Protein AF-A0A958KY09-F1 (afdb_monomer_lite)

Structure (mmCIF, N/CA/C/O backbone):
data_AF-A0A958KY09-F1
#
_entry.id   AF-A0A958KY09-F1
#
loop_
_atom_site.group_PDB
_atom_site.id
_atom_site.type_symbol
_atom_site.label_atom_id
_atom_site.label_alt_id
_atom_site.label_comp_id
_atom_site.label_asym_id
_atom_site.label_entity_id
_atom_site.label_seq_id
_atom_site.pdbx_PDB_ins_code
_atom_site.Cartn_x
_atom_site.Cartn_y
_atom_site.Cartn_z
_atom_site.occupancy
_atom_site.B_iso_or_equiv
_atom_site.auth_seq_id
_atom_site.auth_comp_id
_atom_site.auth_asym_id
_atom_site.auth_atom_id
_atom_site.pdbx_PDB_model_num
ATOM 1 N N . CYS A 1 1 ? -14.270 1.057 -11.280 1.00 44.12 1 CYS A N 1
ATOM 2 C CA . CYS A 1 1 ? -13.572 0.335 -12.366 1.00 44.12 1 CYS A CA 1
ATOM 3 C C . CYS A 1 1 ? -14.314 0.386 -13.703 1.00 44.12 1 CYS A C 1
ATOM 5 O O . CYS A 1 1 ? -13.726 0.889 -14.645 1.00 44.12 1 CYS A O 1
ATOM 7 N N . GLY A 1 2 ? -15.584 -0.036 -13.808 1.00 58.78 2 GLY A N 1
ATOM 8 C CA . GLY A 1 2 ? -16.291 -0.107 -15.106 1.00 58.78 2 GLY A CA 1
ATOM 9 C C . GLY A 1 2 ? -16.342 1.197 -15.921 1.00 58.78 2 GLY A C 1
ATOM 10 O O . GLY A 1 2 ? -16.060 1.177 -17.111 1.00 58.78 2 GLY A O 1
ATOM 11 N N . VAL A 1 3 ? -16.606 2.341 -15.279 1.00 56.12 3 VAL A N 1
ATOM 12 C CA . VAL A 1 3 ? -16.662 3.651 -15.965 1.00 56.12 3 VAL A CA 1
ATOM 13 C C . VAL A 1 3 ? -15.303 4.060 -16.538 1.00 56.12 3 VAL A C 1
ATOM 15 O O . VAL A 1 3 ? -15.235 4.573 -17.645 1.00 56.12 3 VAL A O 1
ATOM 18 N N . PHE A 1 4 ? -14.213 3.787 -15.817 1.00 55.72 4 PHE A N 1
ATOM 19 C CA . PHE A 1 4 ? -12.859 4.100 -16.277 1.00 55.72 4 PHE A CA 1
ATOM 20 C C . PHE A 1 4 ? -12.488 3.286 -17.524 1.00 55.72 4 PHE A C 1
ATOM 22 O O . PHE A 1 4 ? -12.032 3.853 -18.511 1.00 55.72 4 PHE A O 1
ATOM 29 N N . PHE A 1 5 ? -12.770 1.979 -17.522 1.00 62.47 5 PHE A N 1
ATOM 30 C CA . PHE A 1 5 ? -12.538 1.128 -18.693 1.00 62.47 5 PHE A CA 1
ATOM 31 C C . PHE A 1 5 ? -13.454 1.477 -19.873 1.00 62.47 5 PHE A C 1
ATOM 33 O O . PHE A 1 5 ? -13.003 1.427 -21.011 1.00 62.47 5 PHE A O 1
ATOM 40 N N . ALA A 1 6 ? -14.704 1.883 -19.624 1.00 72.06 6 ALA A N 1
ATOM 41 C CA . ALA A 1 6 ? -15.611 2.335 -20.678 1.00 72.06 6 ALA A CA 1
ATOM 42 C C . ALA A 1 6 ? -15.135 3.645 -21.330 1.00 72.06 6 ALA A C 1
ATOM 44 O O . ALA A 1 6 ? -15.173 3.764 -22.550 1.00 72.06 6 ALA A O 1
ATOM 45 N N . VAL A 1 7 ? -14.640 4.602 -20.534 1.00 73.00 7 VAL A N 1
ATOM 46 C CA . VAL A 1 7 ? -14.062 5.858 -21.041 1.00 73.00 7 VAL A CA 1
ATOM 47 C C . VAL A 1 7 ? -12.779 5.592 -21.828 1.00 73.00 7 VAL A C 1
ATOM 49 O O . VAL A 1 7 ? -12.619 6.146 -22.910 1.00 73.00 7 VAL A O 1
ATOM 52 N N . LEU A 1 8 ? -11.900 4.710 -21.341 1.00 68.88 8 LEU A N 1
ATOM 53 C CA . LEU A 1 8 ? -10.705 4.304 -22.087 1.00 68.88 8 LEU A CA 1
ATOM 54 C C . LEU A 1 8 ? -11.055 3.586 -23.395 1.00 68.88 8 LEU A C 1
ATOM 56 O O . LEU A 1 8 ? -10.454 3.877 -24.423 1.00 68.88 8 LEU A O 1
ATOM 60 N N . GLY A 1 9 ? -12.040 2.685 -23.375 1.00 78.56 9 GLY A N 1
ATOM 61 C CA . GLY A 1 9 ? -12.506 1.979 -24.568 1.00 78.56 9 GLY A CA 1
ATOM 62 C C . GLY A 1 9 ? -13.106 2.926 -25.609 1.00 78.56 9 GLY A C 1
ATOM 63 O O . GLY A 1 9 ? -12.743 2.856 -26.778 1.00 78.56 9 GLY A O 1
ATOM 64 N N . LEU A 1 10 ? -13.964 3.860 -25.185 1.00 80.00 10 LEU A N 1
ATOM 65 C CA . LEU A 1 10 ? -14.496 4.912 -26.059 1.00 80.00 10 LEU A CA 1
ATOM 66 C C . LEU A 1 10 ? -13.387 5.820 -26.595 1.00 80.00 10 LEU A C 1
ATOM 68 O O . LEU A 1 10 ? -13.399 6.141 -27.778 1.00 80.00 10 LEU A O 1
ATOM 72 N N . GLY A 1 11 ? -12.413 6.188 -25.760 1.00 75.56 11 GLY A N 1
ATOM 73 C CA . GLY A 1 11 ? -11.241 6.955 -26.179 1.00 75.56 11 GLY A CA 1
ATOM 74 C C . GLY A 1 11 ? -10.431 6.233 -27.255 1.00 75.56 11 GLY A C 1
ATOM 75 O O . GLY A 1 11 ? -10.112 6.831 -28.274 1.00 75.56 11 GLY A O 1
ATOM 76 N N . ALA A 1 12 ? -10.178 4.934 -27.083 1.00 76.12 12 ALA A N 1
ATOM 77 C CA . ALA A 1 12 ? -9.443 4.124 -28.053 1.00 76.12 12 ALA A CA 1
ATOM 78 C C . ALA A 1 12 ? -10.189 3.948 -29.390 1.00 76.12 12 ALA A C 1
ATOM 80 O O . ALA A 1 12 ? -9.554 3.885 -30.438 1.00 76.12 12 ALA A O 1
ATOM 81 N N . ILE A 1 13 ? -11.526 3.873 -29.364 1.00 80.06 13 ILE A N 1
ATOM 82 C CA . ILE A 1 13 ? -12.354 3.748 -30.577 1.00 80.06 13 ILE A CA 1
ATOM 83 C C . ILE A 1 13 ? -12.459 5.084 -31.318 1.00 80.06 13 ILE A C 1
ATOM 85 O O . ILE A 1 13 ? -12.362 5.115 -32.541 1.00 80.06 13 ILE A O 1
ATOM 89 N N . LEU A 1 14 ? -12.686 6.179 -30.589 1.00 77.50 14 LEU A N 1
ATOM 90 C CA . LEU A 1 14 ? -12.845 7.511 -31.179 1.00 77.50 14 LEU A CA 1
ATOM 91 C C . LEU A 1 14 ? -11.506 8.102 -31.646 1.00 77.50 14 LEU A C 1
ATOM 93 O O . LEU A 1 14 ? -11.494 8.909 -32.571 1.00 77.50 14 LEU A O 1
ATOM 97 N N . TRP A 1 15 ? -10.395 7.678 -31.039 1.00 67.12 15 TRP A N 1
ATOM 98 C CA . TRP A 1 15 ? -9.036 8.107 -31.372 1.00 67.12 15 TRP A CA 1
ATOM 99 C C . TRP A 1 15 ? -8.080 6.909 -31.505 1.00 67.12 15 TRP A C 1
ATOM 101 O O . TRP A 1 15 ? -7.238 6.678 -30.633 1.00 67.12 15 TRP A O 1
ATOM 111 N N . PRO A 1 16 ? -8.186 6.129 -32.595 1.00 70.06 16 PRO A N 1
ATOM 112 C CA . PRO A 1 16 ? -7.250 5.046 -32.862 1.00 70.06 16 PRO A CA 1
ATOM 113 C C . PRO A 1 16 ? -5.856 5.608 -33.178 1.00 70.06 16 PRO A C 1
ATOM 115 O O . PRO A 1 16 ? -5.725 6.607 -33.886 1.00 70.06 16 PRO A O 1
ATOM 118 N N . SER A 1 17 ? -4.805 4.946 -32.685 1.00 64.38 17 SER A N 1
ATOM 119 C CA . SER A 1 17 ? -3.425 5.271 -33.067 1.00 64.38 17 SER A CA 1
ATOM 120 C C . SER A 1 17 ? -3.259 5.026 -34.574 1.00 64.38 17 SER A C 1
ATOM 122 O O . SER A 1 17 ? -3.481 3.895 -35.025 1.00 64.38 17 SER A O 1
ATOM 124 N N . PRO A 1 18 ? -2.935 6.052 -35.381 1.00 67.69 18 PRO A N 1
ATOM 125 C CA . PRO A 1 18 ? -2.786 5.873 -36.814 1.00 67.69 18 PRO A CA 1
ATOM 126 C C . PRO A 1 18 ? -1.579 4.976 -37.092 1.00 67.69 18 PRO A C 1
ATOM 128 O O . PRO A 1 18 ? -0.473 5.224 -36.611 1.00 67.69 18 PRO A O 1
ATOM 131 N N . LEU A 1 19 ? -1.780 3.940 -37.907 1.00 65.06 19 LEU A N 1
ATOM 132 C CA . LEU A 1 19 ? -0.667 3.202 -38.495 1.00 65.06 19 LEU A CA 1
ATOM 133 C C . LEU A 1 19 ? 0.133 4.173 -39.371 1.00 65.06 19 LEU A C 1
ATOM 135 O O . LEU A 1 19 ? -0.402 4.749 -40.319 1.00 65.06 19 LEU A O 1
ATOM 139 N N . LEU A 1 20 ? 1.406 4.370 -39.026 1.00 67.38 20 LEU A N 1
ATOM 140 C CA . LEU A 1 20 ? 2.330 5.172 -39.824 1.00 67.38 20 LEU A CA 1
ATOM 141 C C . LEU A 1 20 ? 2.480 4.573 -41.230 1.00 67.38 20 LEU A C 1
ATOM 143 O O . LEU A 1 20 ? 2.270 3.377 -41.448 1.00 67.38 20 LEU A O 1
ATOM 147 N N . VAL A 1 21 ? 2.869 5.415 -42.190 1.00 71.81 21 VAL A N 1
ATOM 148 C CA . VAL A 1 21 ? 3.189 4.968 -43.551 1.00 71.81 21 VAL A CA 1
ATOM 149 C C . VAL A 1 21 ? 4.258 3.872 -43.525 1.00 71.81 21 VAL A C 1
ATOM 151 O O . VAL A 1 21 ? 5.133 3.855 -42.657 1.00 71.81 21 VAL A O 1
ATOM 154 N N . LYS A 1 22 ? 4.191 2.941 -44.486 1.00 76.94 22 LYS A N 1
ATOM 155 C CA . LYS A 1 22 ? 5.164 1.849 -44.615 1.00 76.94 22 LYS A CA 1
ATOM 156 C C . LYS A 1 22 ? 6.581 2.431 -44.664 1.00 76.94 22 LYS A C 1
ATOM 158 O O . LYS A 1 22 ? 6.894 3.197 -45.571 1.00 76.94 22 LYS A O 1
ATOM 163 N N . GLY A 1 23 ? 7.426 2.046 -43.708 1.00 74.50 23 GLY A N 1
ATOM 164 C CA . GLY A 1 23 ? 8.814 2.502 -43.655 1.00 74.50 23 GLY A CA 1
ATOM 165 C C . GLY A 1 23 ? 9.580 2.106 -44.919 1.00 74.50 23 GLY A C 1
ATOM 166 O O . GLY A 1 23 ? 9.587 0.933 -45.301 1.00 74.50 23 GLY A O 1
ATOM 167 N N . ASN A 1 24 ? 10.218 3.084 -45.562 1.00 81.69 24 ASN A N 1
ATOM 168 C CA . ASN A 1 24 ? 11.127 2.872 -46.681 1.00 81.69 24 ASN A CA 1
ATOM 169 C C . ASN A 1 24 ? 12.563 3.119 -46.204 1.00 81.69 24 ASN A C 1
ATOM 171 O O . ASN A 1 24 ? 12.882 4.207 -45.740 1.00 81.69 24 ASN A O 1
ATOM 175 N N . LEU A 1 25 ? 13.428 2.109 -46.314 1.00 80.75 25 LEU A N 1
ATOM 176 C CA . LEU A 1 25 ? 14.821 2.192 -45.857 1.00 80.75 25 LEU A CA 1
ATOM 177 C C . LEU A 1 25 ? 15.704 3.083 -46.747 1.00 80.75 25 LEU A C 1
ATOM 179 O O . LEU A 1 25 ? 16.825 3.388 -46.350 1.00 80.75 25 LEU A O 1
ATOM 183 N N . LEU A 1 26 ? 15.215 3.471 -47.931 1.00 86.44 26 LEU A N 1
ATOM 184 C CA . LEU A 1 26 ? 15.942 4.269 -48.925 1.00 86.44 26 LEU A CA 1
ATOM 185 C C . LEU A 1 26 ? 15.426 5.711 -49.042 1.00 86.44 26 LEU A C 1
ATOM 187 O O . LEU A 1 26 ? 15.888 6.458 -49.898 1.00 86.44 26 LEU A O 1
ATOM 191 N N . GLN A 1 27 ? 14.453 6.108 -48.217 1.00 83.75 27 GLN A N 1
ATOM 192 C CA . GLN A 1 27 ? 13.847 7.439 -48.268 1.00 83.75 27 GLN A CA 1
ATOM 193 C C . GLN A 1 27 ? 13.718 8.041 -46.875 1.00 83.75 27 GLN A C 1
ATOM 195 O O . GLN A 1 27 ? 13.353 7.366 -45.913 1.00 83.75 27 GLN A O 1
ATOM 200 N N . ILE A 1 28 ? 13.972 9.343 -46.791 1.00 78.19 28 ILE A N 1
ATOM 201 C CA . ILE A 1 28 ? 13.795 10.133 -45.577 1.00 78.19 28 ILE A CA 1
ATOM 202 C C . ILE A 1 28 ? 12.338 10.629 -45.549 1.00 78.19 28 ILE A C 1
ATOM 204 O O . ILE A 1 28 ? 11.904 11.279 -46.508 1.00 78.19 28 ILE A O 1
ATOM 208 N N . PRO A 1 29 ? 11.551 10.342 -44.493 1.00 73.12 29 PRO A N 1
ATOM 209 C CA . PRO A 1 29 ? 10.140 10.731 -44.429 1.00 73.12 29 PRO A CA 1
ATOM 210 C C . PRO A 1 29 ? 9.942 12.257 -44.381 1.00 73.12 29 PRO A C 1
ATOM 212 O O . PRO A 1 29 ? 10.741 12.990 -43.801 1.00 73.12 29 PRO A O 1
ATOM 215 N N . ASP A 1 30 ? 8.865 12.761 -45.001 1.00 67.56 30 ASP A N 1
ATOM 216 C CA . ASP A 1 30 ? 8.495 14.195 -45.016 1.00 67.56 30 ASP A CA 1
ATOM 217 C C . ASP A 1 30 ? 8.119 14.729 -43.638 1.00 67.56 30 ASP A C 1
ATOM 219 O O . ASP A 1 30 ? 8.434 15.868 -43.292 1.00 67.56 30 ASP A O 1
ATOM 223 N N . LEU A 1 31 ? 7.450 13.891 -42.854 1.00 66.94 31 LEU A N 1
ATOM 224 C CA . LEU A 1 31 ? 6.947 14.235 -41.541 1.00 66.94 31 LEU A CA 1
ATOM 225 C C . LEU A 1 31 ? 7.245 13.076 -40.596 1.00 66.94 31 LEU A C 1
ATOM 227 O O . LEU A 1 31 ? 6.802 11.951 -40.830 1.00 66.94 31 LEU A O 1
ATOM 231 N N . ILE A 1 32 ? 7.980 13.354 -39.522 1.00 69.44 32 ILE A N 1
ATOM 232 C CA . ILE A 1 32 ? 8.128 12.409 -38.420 1.00 69.44 32 ILE A CA 1
ATOM 233 C C . ILE A 1 32 ? 7.078 12.799 -37.383 1.00 69.44 32 ILE A C 1
ATOM 235 O O . ILE A 1 32 ? 7.180 13.838 -36.725 1.00 69.44 32 ILE A O 1
ATOM 239 N N . LEU A 1 33 ? 6.031 11.979 -37.282 1.00 67.00 33 LEU A N 1
ATOM 240 C CA . LEU A 1 33 ? 5.049 12.082 -36.208 1.00 67.00 33 LEU A CA 1
ATOM 241 C C . LEU A 1 33 ? 5.724 11.603 -34.923 1.00 67.00 33 LEU A C 1
ATOM 243 O O . LEU A 1 33 ? 5.958 10.408 -34.752 1.00 67.00 33 LEU A O 1
ATOM 247 N N . TYR A 1 34 ? 6.092 12.552 -34.067 1.00 70.50 34 TYR A N 1
ATOM 248 C CA . TYR A 1 34 ? 6.729 12.277 -32.791 1.00 70.50 34 TYR A CA 1
ATOM 249 C C . TYR A 1 34 ? 5.662 12.143 -31.706 1.00 70.50 34 TYR A C 1
ATOM 251 O O . TYR A 1 34 ? 4.898 13.076 -31.450 1.00 70.50 34 TYR A O 1
ATOM 259 N N . ASP A 1 35 ? 5.618 10.972 -31.074 1.00 71.31 35 ASP A N 1
ATOM 260 C CA . ASP A 1 35 ? 4.709 10.707 -29.967 1.00 71.31 35 ASP A CA 1
ATOM 261 C C . ASP A 1 35 ? 5.346 11.153 -28.652 1.00 71.31 35 ASP A C 1
ATOM 263 O O . ASP A 1 35 ? 6.090 10.413 -28.013 1.00 71.31 35 ASP A O 1
ATOM 267 N N . GLY A 1 36 ? 5.063 12.377 -28.223 1.00 68.50 36 GLY A N 1
ATOM 268 C CA . GLY A 1 36 ? 5.622 12.931 -26.991 1.00 68.50 36 GLY A CA 1
ATOM 269 C C . GLY A 1 36 ? 5.307 12.151 -25.708 1.00 68.50 36 GLY A C 1
ATOM 270 O O . GLY A 1 36 ? 5.953 12.428 -24.705 1.00 68.50 36 GLY A O 1
ATOM 271 N N . PHE A 1 37 ? 4.378 11.188 -25.700 1.00 65.00 37 PHE A N 1
ATOM 272 C CA . PHE A 1 37 ? 4.096 10.352 -24.530 1.00 65.00 37 PHE A CA 1
ATOM 273 C C . PHE A 1 37 ? 4.892 9.046 -24.537 1.00 65.00 37 PHE A C 1
ATOM 275 O O . PHE A 1 37 ? 5.478 8.687 -23.517 1.00 65.00 37 PHE A O 1
ATOM 282 N N . PHE A 1 38 ? 4.972 8.346 -25.671 1.00 68.94 38 PHE A N 1
ATOM 283 C CA . PHE A 1 38 ? 5.750 7.101 -25.768 1.00 68.94 38 PHE A CA 1
ATOM 284 C C . PHE A 1 38 ? 7.226 7.332 -26.107 1.00 68.94 38 PHE A C 1
ATOM 286 O O . PHE A 1 38 ? 8.094 6.537 -25.739 1.00 68.94 38 PHE A O 1
ATOM 293 N N . GLN A 1 39 ? 7.518 8.430 -26.796 1.00 75.81 39 GLN A N 1
ATOM 294 C CA . GLN A 1 39 ? 8.831 8.770 -27.330 1.00 75.81 39 GLN A CA 1
ATOM 295 C C . GLN A 1 39 ? 9.482 9.955 -26.610 1.00 75.81 39 GLN A C 1
ATOM 297 O O . GLN A 1 39 ? 10.524 10.411 -27.069 1.00 75.81 39 GLN A O 1
ATOM 302 N N . PHE A 1 40 ? 8.952 10.401 -25.458 1.00 78.50 40 PHE A N 1
ATOM 303 C CA . PHE A 1 40 ? 9.457 11.554 -24.681 1.00 78.50 40 PHE A CA 1
ATOM 304 C C . PHE A 1 40 ? 10.977 11.554 -24.436 1.00 78.50 40 PHE A C 1
ATOM 306 O O . PHE A 1 40 ? 11.593 12.604 -24.268 1.00 78.50 40 PHE A O 1
ATOM 313 N N . TRP A 1 41 ? 11.579 10.367 -24.393 1.00 79.56 41 TRP A N 1
ATOM 314 C CA . TRP A 1 41 ? 12.990 10.131 -24.113 1.00 79.56 41 TRP A CA 1
ATOM 315 C C . TRP A 1 41 ? 13.873 10.105 -25.372 1.00 79.56 41 TRP A C 1
ATOM 317 O O . TRP A 1 41 ? 15.091 10.254 -25.254 1.00 79.56 41 TRP A O 1
ATOM 327 N N . LEU A 1 42 ? 13.299 9.937 -26.573 1.00 79.12 42 LEU A N 1
ATOM 328 C CA . LEU A 1 42 ? 14.059 9.854 -27.828 1.00 79.12 42 LEU A CA 1
ATOM 329 C C . LEU A 1 42 ? 14.894 11.111 -28.117 1.00 79.12 42 LEU A C 1
ATOM 331 O O . LEU A 1 42 ? 16.055 10.936 -28.481 1.00 79.12 42 LEU A O 1
ATOM 335 N N . PRO A 1 43 ? 14.405 12.355 -27.918 1.00 77.69 43 PRO A N 1
ATOM 336 C CA . PRO A 1 43 ? 15.210 13.549 -28.177 1.00 77.69 43 PRO A CA 1
ATOM 337 C C . PRO A 1 43 ? 16.419 13.664 -27.250 1.00 77.69 43 PRO A C 1
ATOM 339 O O . PRO A 1 43 ? 17.414 14.296 -27.594 1.00 77.69 43 PRO A O 1
ATOM 342 N N . TRP A 1 44 ? 16.340 13.085 -26.052 1.00 78.94 44 TRP A N 1
ATOM 343 C CA . TRP A 1 44 ? 17.454 13.072 -25.108 1.00 78.94 44 TRP A CA 1
ATOM 344 C C . TRP A 1 44 ? 18.455 11.980 -25.467 1.00 78.94 44 TRP A C 1
ATOM 346 O O . TRP A 1 44 ? 19.661 12.226 -25.437 1.00 78.94 44 TRP A O 1
ATOM 356 N N . VAL A 1 45 ? 17.971 10.802 -25.880 1.00 83.19 45 VAL A N 1
ATOM 357 C CA . VAL A 1 45 ? 18.839 9.726 -26.373 1.00 83.19 45 VAL A CA 1
ATOM 358 C C . VAL A 1 45 ? 19.564 10.138 -27.646 1.00 83.19 45 VAL A C 1
ATOM 360 O O . VAL A 1 45 ? 20.750 9.847 -27.754 1.00 83.19 45 VAL A O 1
ATOM 363 N N . SER A 1 46 ? 18.907 10.837 -28.575 1.00 75.56 46 SER A N 1
ATOM 364 C CA . SER A 1 46 ? 19.548 11.282 -29.818 1.00 75.56 46 SER A CA 1
ATOM 365 C C . SER A 1 46 ? 20.679 12.285 -29.569 1.00 75.56 46 SER A C 1
ATOM 367 O O . SER A 1 46 ? 21.694 12.235 -30.254 1.00 75.56 46 SER A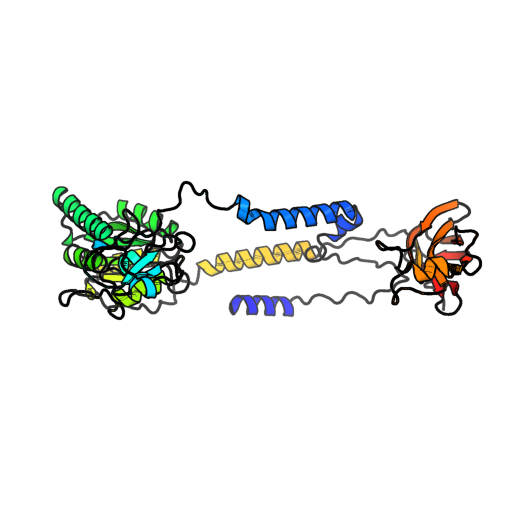 O 1
ATOM 369 N N . GLN A 1 47 ? 20.549 13.150 -28.558 1.00 81.69 47 GLN A N 1
ATOM 370 C CA . GLN A 1 47 ? 21.592 14.110 -28.177 1.00 81.69 47 GLN A CA 1
ATOM 371 C C . GLN A 1 47 ? 22.695 13.478 -27.318 1.00 81.69 47 GLN A C 1
ATOM 373 O O . GLN A 1 47 ? 23.878 13.760 -27.501 1.00 81.69 47 GLN A O 1
ATOM 378 N N . SER A 1 48 ? 22.324 12.641 -26.346 1.00 86.06 48 SER A N 1
ATOM 379 C CA . SER A 1 48 ? 23.263 11.990 -25.432 1.00 86.06 48 SER A CA 1
ATOM 380 C C . SER A 1 48 ? 22.729 10.634 -24.961 1.00 86.06 48 SER A C 1
ATOM 382 O O . SER A 1 48 ? 22.038 10.546 -23.934 1.00 86.06 48 SER A O 1
ATOM 384 N N . PRO A 1 49 ? 23.102 9.536 -25.650 1.00 84.69 49 PRO A N 1
ATOM 385 C CA . PRO A 1 49 ? 22.693 8.191 -25.252 1.00 84.69 49 PRO A CA 1
ATOM 386 C C . PRO A 1 49 ? 23.169 7.838 -23.836 1.00 84.69 49 PRO A C 1
ATOM 388 O O . PRO A 1 49 ? 22.408 7.318 -23.021 1.00 84.69 49 PRO A O 1
ATOM 391 N N . LYS A 1 50 ? 24.427 8.181 -23.512 1.00 85.56 50 LYS A N 1
ATOM 392 C CA . LYS A 1 50 ? 25.024 7.918 -22.193 1.00 85.56 50 LYS A CA 1
ATOM 393 C C . LYS A 1 50 ? 24.353 8.743 -21.095 1.00 85.56 50 LYS A C 1
ATOM 395 O O . LYS A 1 50 ? 24.028 8.195 -20.048 1.00 85.56 50 LYS A O 1
ATOM 400 N N . GLY A 1 51 ? 24.122 10.038 -21.333 1.00 86.38 51 GLY A N 1
ATOM 401 C CA . GLY A 1 51 ? 23.474 10.918 -20.357 1.00 86.38 51 GLY A CA 1
ATOM 402 C C . GLY A 1 51 ? 22.067 10.442 -20.014 1.00 86.38 51 GLY A C 1
ATOM 403 O O . GLY A 1 51 ? 21.726 10.307 -18.840 1.00 86.38 51 GLY A O 1
ATOM 404 N N . THR A 1 52 ? 21.291 10.083 -21.037 1.00 83.88 52 THR A N 1
ATOM 405 C CA . THR A 1 52 ? 19.935 9.562 -20.849 1.00 83.88 52 THR A CA 1
ATOM 406 C C . THR A 1 52 ? 19.937 8.257 -20.055 1.00 83.88 52 THR A C 1
ATOM 408 O O . THR A 1 52 ? 19.172 8.125 -19.101 1.00 83.88 52 THR A O 1
ATOM 411 N N . PHE A 1 53 ? 20.848 7.326 -20.363 1.00 87.25 53 PHE A N 1
ATOM 412 C CA . PHE A 1 53 ? 21.006 6.093 -19.588 1.00 87.25 53 PHE A CA 1
ATOM 413 C C . PHE A 1 53 ? 21.261 6.363 -18.097 1.00 87.25 53 PHE A C 1
ATOM 415 O O . PHE A 1 53 ? 20.593 5.774 -17.246 1.00 87.25 53 PHE A O 1
ATOM 422 N N . TYR A 1 54 ? 22.182 7.275 -17.764 1.00 91.44 54 TYR A N 1
ATOM 423 C CA . TYR A 1 54 ? 22.481 7.595 -16.365 1.00 91.44 54 TYR A CA 1
ATOM 424 C C . TYR A 1 54 ? 21.300 8.247 -15.640 1.00 91.44 54 TYR A C 1
ATOM 426 O O . TYR A 1 54 ? 21.067 7.923 -14.478 1.00 91.44 54 TYR A O 1
ATOM 434 N N . ILE A 1 55 ? 20.525 9.106 -16.309 1.00 89.31 55 ILE A N 1
ATOM 435 C CA . ILE A 1 55 ? 19.311 9.699 -15.728 1.00 89.31 55 ILE A CA 1
ATOM 436 C C . ILE A 1 55 ? 18.306 8.602 -15.365 1.00 89.31 55 ILE A C 1
ATOM 438 O O . ILE A 1 55 ? 17.876 8.531 -14.215 1.00 89.31 55 ILE A O 1
ATOM 442 N N . PHE A 1 56 ? 17.984 7.705 -16.304 1.00 87.62 56 PHE A N 1
ATOM 443 C CA . PHE A 1 56 ? 17.054 6.602 -16.043 1.00 87.62 56 PHE A CA 1
ATOM 444 C C . PHE A 1 56 ? 17.545 5.681 -14.922 1.00 87.62 56 PHE A C 1
ATOM 446 O O . PHE A 1 56 ? 16.761 5.304 -14.049 1.00 87.62 56 PHE A O 1
ATOM 453 N N . LEU A 1 57 ? 18.841 5.360 -14.906 1.00 92.88 57 LEU A N 1
ATOM 454 C CA . LEU A 1 57 ? 19.447 4.546 -13.856 1.00 92.88 57 LEU A CA 1
ATOM 455 C C . LEU A 1 57 ? 19.316 5.215 -12.479 1.00 92.88 57 LEU A C 1
ATOM 457 O O . LEU A 1 57 ? 18.904 4.566 -11.518 1.00 92.88 57 LEU A O 1
ATOM 461 N N . LEU A 1 58 ? 19.623 6.510 -12.378 1.00 93.88 58 LEU A N 1
ATOM 462 C CA . LEU A 1 58 ? 19.527 7.260 -11.125 1.00 93.88 58 LEU A CA 1
ATOM 463 C C . LEU A 1 58 ? 18.079 7.410 -10.650 1.00 93.88 58 LEU A C 1
ATOM 465 O O . LEU A 1 58 ? 17.817 7.220 -9.465 1.00 93.88 58 LEU A O 1
ATOM 469 N N . SER A 1 59 ? 17.129 7.686 -11.548 1.00 88.25 59 SER A N 1
ATOM 470 C CA . SER A 1 59 ? 15.701 7.728 -11.209 1.00 88.25 59 SER A CA 1
ATOM 471 C C . SER A 1 59 ? 15.198 6.377 -10.697 1.00 88.25 59 SER A C 1
ATOM 473 O O . SER A 1 59 ? 14.451 6.328 -9.721 1.00 88.25 59 SER A O 1
ATOM 475 N N . PHE A 1 60 ? 15.640 5.275 -11.305 1.00 89.00 60 PHE A N 1
ATOM 476 C CA . PHE A 1 60 ? 15.284 3.929 -10.862 1.00 89.00 60 PHE A CA 1
ATOM 477 C C . PHE A 1 60 ? 15.871 3.599 -9.482 1.00 89.00 60 PHE A C 1
ATOM 479 O O . PHE A 1 60 ? 15.150 3.130 -8.601 1.00 89.00 60 PHE A O 1
ATOM 486 N N . ILE A 1 61 ? 17.152 3.914 -9.256 1.00 92.88 61 ILE A N 1
ATOM 487 C CA . ILE A 1 61 ? 17.799 3.766 -7.944 1.00 92.88 61 ILE A CA 1
ATOM 488 C C . ILE A 1 61 ? 17.077 4.618 -6.894 1.00 92.88 61 ILE A C 1
ATOM 490 O O . ILE A 1 61 ? 16.784 4.127 -5.806 1.00 92.88 61 ILE A O 1
ATOM 494 N N . PHE A 1 62 ? 16.732 5.866 -7.219 1.00 91.06 62 PHE A N 1
ATOM 495 C CA . PHE A 1 62 ? 15.983 6.747 -6.326 1.00 91.06 62 PHE A CA 1
ATOM 496 C C . PHE A 1 62 ? 14.623 6.152 -5.943 1.00 91.06 62 PHE A C 1
ATOM 498 O O . PHE A 1 62 ? 14.287 6.129 -4.762 1.00 91.06 62 PHE A O 1
ATOM 505 N N . LEU A 1 63 ? 13.865 5.607 -6.901 1.00 85.19 63 LEU A N 1
ATOM 506 C CA . LEU A 1 63 ? 12.580 4.956 -6.623 1.00 85.19 63 LEU A CA 1
ATOM 507 C C . LEU A 1 63 ? 12.735 3.740 -5.701 1.00 85.19 63 LEU A C 1
ATOM 509 O O . LEU A 1 63 ? 11.960 3.604 -4.755 1.00 85.19 63 LEU A O 1
ATOM 513 N N . ILE A 1 64 ? 13.758 2.906 -5.915 1.00 87.31 64 ILE A N 1
ATOM 514 C CA . ILE A 1 64 ? 14.051 1.744 -5.058 1.00 87.31 64 ILE A CA 1
ATOM 515 C C . ILE A 1 64 ? 14.459 2.171 -3.646 1.00 87.31 64 ILE A C 1
ATOM 517 O O . ILE A 1 64 ? 14.060 1.537 -2.670 1.00 87.31 64 ILE A O 1
ATOM 521 N N . LEU A 1 65 ? 15.250 3.237 -3.519 1.00 88.88 65 LEU A N 1
ATOM 522 C CA . LEU A 1 65 ? 15.727 3.734 -2.228 1.00 88.88 65 LEU A CA 1
ATOM 523 C C . LEU A 1 65 ? 14.702 4.631 -1.517 1.00 88.88 65 LEU A C 1
ATOM 525 O O . LEU A 1 65 ? 14.825 4.852 -0.310 1.00 88.88 65 LEU A O 1
ATOM 529 N N . SER A 1 66 ? 13.672 5.109 -2.221 1.00 85.50 66 SER A N 1
ATOM 530 C CA . SER A 1 66 ? 12.655 6.009 -1.670 1.00 85.50 66 SER A CA 1
ATOM 531 C C . SER A 1 66 ? 11.971 5.475 -0.402 1.00 85.50 66 SER A C 1
ATOM 533 O O . SER A 1 66 ? 11.841 6.256 0.540 1.00 85.50 66 SER A O 1
ATOM 535 N N . PRO A 1 67 ? 11.635 4.174 -0.248 1.00 78.31 67 PRO A N 1
ATOM 536 C CA . PRO A 1 67 ? 11.009 3.678 0.977 1.00 78.31 67 PRO A CA 1
ATOM 537 C C . PRO A 1 67 ? 11.956 3.688 2.181 1.00 78.31 67 PRO A C 1
ATOM 539 O O . PRO A 1 67 ? 11.491 3.716 3.315 1.00 78.31 67 PRO A O 1
ATOM 542 N N . ILE A 1 68 ? 13.277 3.672 1.964 1.00 80.69 68 ILE A N 1
ATOM 543 C CA . ILE A 1 68 ? 14.272 3.761 3.043 1.00 80.69 68 ILE A CA 1
ATOM 544 C C . ILE A 1 68 ? 14.293 5.184 3.607 1.00 80.69 68 ILE A C 1
ATOM 546 O O . ILE A 1 68 ? 14.340 5.362 4.822 1.00 80.69 68 ILE A O 1
ATOM 550 N N . TRP A 1 69 ? 14.211 6.183 2.726 1.00 72.12 69 TRP A N 1
ATOM 551 C CA . TRP A 1 69 ? 14.215 7.603 3.084 1.00 72.12 69 TRP A CA 1
ATOM 552 C C . TRP A 1 69 ? 12.857 8.088 3.600 1.00 72.12 69 TRP A C 1
ATOM 554 O O . TRP A 1 69 ? 12.803 8.929 4.492 1.00 72.12 69 TRP A O 1
ATOM 564 N N . LEU A 1 70 ? 11.764 7.530 3.077 1.00 75.81 70 LEU A N 1
ATOM 565 C CA . LEU A 1 70 ? 10.393 7.826 3.498 1.00 75.81 70 LEU A CA 1
ATOM 566 C C . LEU A 1 70 ? 9.942 6.979 4.698 1.00 75.81 70 LEU A C 1
ATOM 568 O O . LEU A 1 70 ? 8.819 7.145 5.177 1.00 75.81 70 LEU A O 1
ATOM 572 N N . LYS A 1 71 ? 10.792 6.072 5.203 1.00 62.00 71 LYS A N 1
ATOM 573 C CA . LYS A 1 71 ? 10.470 5.254 6.373 1.00 62.00 71 LYS A CA 1
ATOM 574 C C . LYS A 1 71 ? 10.244 6.162 7.591 1.00 62.00 71 LYS A C 1
ATOM 576 O O . LYS A 1 71 ? 11.150 6.914 7.955 1.00 62.00 71 LYS A O 1
ATOM 581 N N . PRO A 1 72 ? 9.094 6.061 8.281 1.00 59.12 72 PRO A N 1
ATOM 582 C CA . PRO A 1 72 ? 8.840 6.839 9.487 1.00 59.12 72 PRO A CA 1
ATOM 583 C C . PRO A 1 72 ? 9.924 6.608 10.547 1.00 59.12 72 PRO A C 1
ATOM 585 O O . PRO A 1 72 ? 10.358 5.473 10.776 1.00 59.12 72 PRO A O 1
ATOM 588 N N . SER A 1 73 ? 10.352 7.682 11.216 1.00 59.84 73 SER A N 1
ATOM 589 C CA . SER A 1 73 ? 11.339 7.616 12.300 1.00 59.84 73 SER A CA 1
ATOM 590 C C . SER A 1 73 ? 10.897 6.643 13.401 1.00 59.84 73 SER A C 1
ATOM 592 O O . SER A 1 73 ? 9.763 6.702 13.878 1.00 59.84 73 SER A O 1
ATOM 594 N N . LYS A 1 74 ? 11.815 5.777 13.864 1.00 59.19 74 LYS A N 1
ATOM 595 C CA . LYS A 1 74 ? 11.563 4.819 14.961 1.00 59.19 74 LYS A CA 1
ATOM 596 C C . LYS A 1 74 ? 11.163 5.497 16.280 1.00 59.19 74 LYS A C 1
ATOM 598 O O . LYS A 1 74 ? 10.547 4.850 17.118 1.00 59.19 74 LYS A O 1
ATOM 603 N N . LYS A 1 75 ? 11.499 6.779 16.467 1.00 56.50 75 LYS A N 1
ATOM 604 C CA . LYS A 1 75 ? 11.323 7.504 17.737 1.00 56.50 75 LYS A CA 1
ATOM 605 C C . LYS A 1 75 ? 9.852 7.719 18.134 1.00 56.50 75 LYS A C 1
ATOM 607 O O . LYS A 1 75 ? 9.588 7.926 19.309 1.00 56.50 75 LYS A O 1
ATOM 612 N N . ASN A 1 76 ? 8.918 7.605 17.185 1.00 57.69 76 ASN A N 1
ATOM 613 C CA . ASN A 1 76 ? 7.480 7.788 17.419 1.00 57.69 76 ASN A CA 1
ATOM 614 C C . ASN A 1 76 ? 6.674 6.483 17.288 1.00 57.69 76 ASN A C 1
ATOM 616 O O . ASN A 1 76 ? 5.460 6.535 17.110 1.00 57.69 76 ASN A O 1
ATOM 620 N N . GLN A 1 77 ? 7.319 5.310 17.313 1.00 63.97 77 GLN A N 1
ATOM 621 C CA . GLN A 1 77 ? 6.573 4.057 17.215 1.00 63.97 77 GLN A CA 1
ATOM 622 C C . GLN A 1 77 ? 5.841 3.776 18.535 1.00 63.97 77 GLN A C 1
ATOM 624 O O . GLN A 1 77 ? 6.486 3.778 19.586 1.00 63.97 77 GLN A O 1
ATOM 629 N N . PRO A 1 78 ? 4.519 3.526 18.507 1.00 71.88 78 PRO A N 1
ATOM 630 C CA . PRO A 1 78 ? 3.801 3.090 19.696 1.00 71.88 78 PRO A CA 1
ATOM 631 C C . PRO A 1 78 ? 4.416 1.796 20.242 1.00 71.88 78 PRO A C 1
ATOM 633 O O . PRO A 1 78 ? 4.945 0.977 19.482 1.00 71.88 78 PRO A O 1
ATOM 636 N N . GLY A 1 79 ? 4.343 1.615 21.564 1.00 85.00 79 GLY A N 1
ATOM 637 C CA . GLY A 1 79 ? 4.835 0.406 22.229 1.00 85.00 79 GLY A CA 1
ATOM 638 C C . GLY A 1 79 ? 4.251 -0.865 21.606 1.00 85.00 79 GLY A C 1
ATOM 639 O O . GLY A 1 79 ? 3.199 -0.833 20.963 1.00 85.00 79 GLY A O 1
ATOM 640 N N . LYS A 1 80 ? 4.943 -1.996 21.751 1.00 92.38 80 LYS A N 1
ATOM 641 C CA . LYS A 1 80 ? 4.419 -3.295 21.307 1.00 92.38 80 LYS A CA 1
ATOM 642 C C . LYS A 1 80 ? 3.349 -3.786 22.278 1.00 92.38 80 LYS A C 1
ATOM 644 O O . LYS A 1 80 ? 3.289 -3.352 23.427 1.00 92.38 80 LYS A O 1
ATOM 649 N N . ALA A 1 81 ? 2.455 -4.649 21.802 1.00 94.94 81 ALA A N 1
ATOM 650 C CA . ALA A 1 81 ? 1.429 -5.214 22.667 1.00 94.94 81 ALA A CA 1
ATOM 651 C C . ALA A 1 81 ? 2.072 -6.174 23.676 1.00 94.94 81 ALA A C 1
ATOM 653 O O . ALA A 1 81 ? 2.774 -7.100 23.284 1.00 94.94 81 ALA A O 1
ATOM 654 N N . TYR A 1 82 ? 1.791 -5.987 24.958 1.00 94.81 82 TYR A N 1
ATOM 655 C CA . TYR A 1 82 ? 2.303 -6.807 26.047 1.00 94.81 82 TYR A CA 1
ATOM 656 C C . TYR A 1 82 ? 1.144 -7.434 26.824 1.00 94.81 82 TYR A C 1
ATOM 658 O O . TYR A 1 82 ? 0.061 -6.856 26.930 1.00 94.81 82 TYR A O 1
ATOM 666 N N . ASN A 1 83 ? 1.367 -8.635 27.345 1.00 94.00 83 ASN A N 1
ATOM 667 C CA . ASN A 1 83 ? 0.422 -9.350 28.187 1.00 94.00 83 ASN A CA 1
ATOM 668 C C . ASN A 1 83 ? 1.151 -9.847 29.421 1.00 94.00 83 ASN A C 1
ATOM 670 O O . ASN A 1 83 ? 2.152 -10.546 29.295 1.00 94.00 83 ASN A O 1
ATOM 674 N N . ASP A 1 84 ? 0.635 -9.493 30.595 1.00 89.44 84 ASP A N 1
ATOM 675 C CA . ASP A 1 84 ? 1.169 -9.999 31.852 1.00 89.44 84 ASP A CA 1
ATOM 676 C C . ASP A 1 84 ? 0.840 -11.496 31.978 1.00 89.44 84 ASP A C 1
ATOM 678 O O . ASP A 1 84 ? -0.345 -11.850 32.086 1.00 89.44 84 ASP A O 1
ATOM 682 N N . PRO A 1 85 ? 1.849 -12.391 31.992 1.00 90.69 85 PRO A N 1
ATOM 683 C CA . PRO A 1 85 ? 1.609 -13.819 32.128 1.00 90.69 85 PRO A CA 1
ATOM 684 C C . PRO A 1 85 ? 0.797 -14.148 33.381 1.00 90.69 85 PRO A C 1
ATOM 686 O O . PRO A 1 85 ? -0.058 -15.025 33.318 1.00 90.69 85 PRO A O 1
ATOM 689 N N . LYS A 1 86 ? 0.981 -13.416 34.490 1.00 90.25 86 LYS A N 1
ATOM 690 C CA . LYS A 1 86 ? 0.316 -13.693 35.776 1.00 90.25 86 LYS A CA 1
ATOM 691 C C . LYS A 1 86 ? -1.196 -13.505 35.724 1.00 90.25 86 LYS A C 1
ATOM 693 O O . LYS A 1 86 ? -1.915 -14.197 36.432 1.00 90.25 86 LYS A O 1
ATOM 698 N N . LEU A 1 87 ? -1.674 -12.590 34.884 1.00 91.00 87 LEU A N 1
ATOM 699 C CA . LEU A 1 87 ? -3.096 -12.256 34.774 1.00 91.00 87 LEU A CA 1
ATOM 700 C C . LEU A 1 87 ? -3.770 -12.932 33.568 1.00 91.00 87 LEU A C 1
ATOM 702 O O . LEU A 1 87 ? -4.996 -13.008 33.494 1.00 91.00 87 LEU A O 1
ATOM 706 N N . CYS A 1 88 ? -2.983 -13.419 32.608 1.00 94.00 88 CYS A N 1
ATOM 707 C CA . CYS A 1 88 ? -3.496 -14.064 31.408 1.00 94.00 88 CYS A CA 1
ATOM 708 C C . CYS A 1 88 ? -4.233 -15.372 31.732 1.00 94.00 88 CYS A C 1
ATOM 710 O O . CYS A 1 88 ? -3.692 -16.238 32.416 1.00 94.00 88 CYS A O 1
ATOM 712 N N . GLN A 1 89 ? -5.432 -15.545 31.171 1.00 93.88 89 GLN A N 1
ATOM 713 C CA . GLN A 1 89 ? -6.261 -16.747 31.348 1.00 93.88 89 GLN A CA 1
ATOM 714 C C . GLN A 1 89 ? -6.109 -17.789 30.227 1.00 93.88 89 GLN A C 1
ATOM 716 O O . GLN A 1 89 ? -6.730 -18.845 30.277 1.00 93.88 89 GLN A O 1
ATOM 721 N N . GLY A 1 90 ? -5.319 -17.506 29.188 1.00 94.69 90 GLY A N 1
ATOM 722 C CA . GLY A 1 90 ? -5.044 -18.476 28.124 1.00 94.69 90 GLY A CA 1
ATOM 723 C C . GLY A 1 90 ? -6.198 -18.759 27.149 1.00 94.69 90 GLY A C 1
ATOM 724 O O . GLY A 1 90 ? -6.168 -19.785 26.481 1.00 94.69 90 GLY A O 1
ATOM 725 N N . CYS A 1 91 ? -7.193 -17.870 27.021 1.00 94.31 91 CYS A N 1
ATOM 726 C CA . CYS A 1 91 ? -8.399 -18.086 26.196 1.00 94.31 91 CYS A CA 1
ATOM 727 C C . CYS A 1 91 ? -8.187 -18.033 24.668 1.00 94.31 91 CYS A C 1
ATOM 729 O O . CYS A 1 91 ? -9.103 -18.330 23.910 1.00 94.31 91 CYS A O 1
ATOM 731 N N . THR A 1 92 ? -6.994 -17.657 24.194 1.00 95.56 92 THR A N 1
ATOM 732 C CA . THR A 1 92 ? -6.585 -17.600 22.770 1.00 95.56 92 THR A CA 1
ATOM 733 C C . THR A 1 92 ? -7.264 -16.551 21.873 1.00 95.56 92 THR A C 1
ATOM 735 O O . THR A 1 92 ? -6.826 -16.374 20.738 1.00 95.56 92 THR A O 1
ATOM 738 N N . GLN A 1 93 ? -8.243 -15.776 22.358 1.00 95.38 93 GLN A N 1
ATOM 739 C CA . GLN A 1 93 ? -8.969 -14.798 21.524 1.00 95.38 93 GLN A CA 1
ATOM 740 C C . GLN A 1 93 ? -8.043 -13.768 20.850 1.00 95.38 93 GLN A C 1
ATOM 742 O O . GLN A 1 93 ? -8.177 -13.474 19.668 1.00 95.38 93 GLN A O 1
ATOM 747 N N . CYS A 1 94 ? -7.050 -13.246 21.576 1.00 96.00 94 CYS A N 1
ATOM 748 C CA . CYS A 1 94 ? -6.088 -12.288 21.023 1.00 96.00 94 CYS A CA 1
ATOM 749 C C . CYS A 1 94 ? -5.225 -12.866 19.885 1.00 96.00 94 CYS A C 1
ATOM 751 O O . CYS A 1 94 ? -4.838 -12.115 18.994 1.00 96.00 94 CYS A O 1
ATOM 753 N N . VAL A 1 95 ? -4.954 -14.177 19.894 1.00 97.25 95 VAL A N 1
ATOM 754 C CA . VAL A 1 95 ? -4.230 -14.873 18.817 1.00 97.25 95 VAL A CA 1
ATOM 755 C C . VAL A 1 95 ? -5.100 -14.937 17.565 1.00 97.25 95 VAL A C 1
ATOM 757 O O . VAL A 1 95 ? -4.641 -14.575 16.487 1.00 97.25 95 VAL A O 1
ATOM 760 N N . GLN A 1 96 ? -6.372 -15.313 17.721 1.00 96.31 96 GLN A N 1
ATOM 761 C CA . GLN A 1 96 ? -7.338 -15.391 16.617 1.00 96.31 96 GLN A CA 1
ATOM 762 C C . GLN A 1 96 ? -7.641 -14.023 15.989 1.00 96.31 96 GLN A C 1
ATOM 764 O O . GLN A 1 96 ? -8.001 -13.938 14.819 1.00 96.31 96 GLN A O 1
ATOM 769 N N . ASP A 1 97 ? -7.511 -12.952 16.772 1.00 96.38 97 ASP A N 1
ATOM 770 C CA . ASP A 1 97 ? -7.842 -11.584 16.371 1.00 96.38 97 ASP A CA 1
ATOM 771 C C . ASP A 1 97 ? -6.625 -10.793 15.871 1.00 96.38 97 ASP A C 1
ATOM 773 O O . ASP A 1 97 ? -6.747 -9.600 15.587 1.00 96.38 97 ASP A O 1
ATOM 777 N N . CYS A 1 98 ? -5.437 -11.404 15.807 1.00 96.94 98 CYS A N 1
ATOM 778 C CA . CYS A 1 98 ? -4.233 -10.736 15.330 1.00 96.94 98 CYS A CA 1
ATOM 779 C C . CYS A 1 98 ? -4.057 -10.948 13.817 1.00 96.94 98 CYS A C 1
ATOM 781 O O . CYS A 1 98 ? -3.501 -11.968 13.413 1.00 96.94 98 CYS A O 1
ATOM 783 N N . PRO A 1 99 ? -4.387 -9.967 12.953 1.00 96.12 99 PRO A N 1
ATOM 784 C CA . PRO A 1 99 ? -4.265 -10.130 11.500 1.00 96.12 99 PRO A CA 1
ATOM 785 C C . PRO A 1 99 ? -2.807 -10.057 11.004 1.00 96.12 99 PRO A C 1
ATOM 787 O O . PRO A 1 99 ? -2.530 -10.035 9.802 1.00 96.12 99 PRO A O 1
ATOM 790 N N . TYR A 1 100 ? -1.858 -9.939 11.932 1.00 96.69 100 TYR A N 1
ATOM 791 C CA . TYR A 1 100 ? -0.417 -9.914 11.684 1.00 96.69 100 TYR A CA 1
ATOM 792 C C . TYR A 1 100 ? 0.283 -11.143 12.266 1.00 96.69 100 TYR A C 1
ATOM 794 O O . TYR A 1 100 ? 1.507 -11.191 12.221 1.00 96.69 100 TYR A O 1
ATOM 802 N N . GLU A 1 101 ? -0.474 -12.081 12.854 1.00 96.69 101 GLU A N 1
ATOM 803 C CA . GLU A 1 101 ? 0.056 -13.314 13.454 1.00 96.69 101 GLU A CA 1
ATOM 804 C C . GLU A 1 101 ? 1.179 -13.042 14.471 1.00 96.69 101 GLU A C 1
ATOM 806 O O . GLU A 1 101 ? 2.095 -13.831 14.680 1.00 96.69 101 GLU A O 1
ATOM 811 N N . ALA A 1 102 ? 1.113 -11.878 15.123 1.00 97.50 102 ALA A N 1
ATOM 812 C CA . ALA A 1 102 ? 2.138 -11.425 16.048 1.00 97.50 102 ALA A CA 1
ATOM 813 C C . ALA A 1 102 ? 2.004 -12.053 17.436 1.00 97.50 102 ALA A C 1
ATOM 815 O O . ALA A 1 102 ? 2.911 -11.899 18.244 1.00 97.50 102 ALA A O 1
ATOM 816 N N . ILE A 1 103 ? 0.884 -12.710 17.742 1.00 97.50 103 ILE A N 1
ATOM 817 C CA . ILE A 1 103 ? 0.604 -13.273 19.063 1.00 97.50 103 ILE A CA 1
ATOM 818 C C . ILE A 1 103 ? 0.559 -14.792 18.940 1.00 97.50 103 ILE A C 1
ATOM 820 O O . ILE A 1 103 ? -0.099 -15.327 18.054 1.00 97.50 103 ILE A O 1
ATOM 824 N N . SER A 1 104 ? 1.241 -15.481 19.848 1.00 97.56 104 SER A N 1
ATOM 825 C CA . SER A 1 104 ? 1.293 -16.941 19.932 1.00 97.56 104 SER A CA 1
ATOM 826 C C . SER A 1 104 ? 1.002 -17.402 21.358 1.00 97.56 104 SER A C 1
ATOM 828 O O . SER A 1 104 ? 1.162 -16.636 22.308 1.00 97.56 104 SER A O 1
ATOM 830 N N . MET A 1 105 ? 0.554 -18.647 21.515 1.00 97.19 105 MET A N 1
ATOM 831 C CA . MET A 1 105 ? 0.381 -19.262 22.830 1.00 97.19 105 MET A CA 1
ATOM 832 C C . MET A 1 105 ? 1.661 -20.006 23.208 1.00 97.19 105 MET A C 1
ATOM 834 O O . MET A 1 105 ? 2.053 -20.937 22.509 1.00 97.19 105 MET A O 1
ATOM 838 N N . ILE A 1 106 ? 2.294 -19.613 24.310 1.00 96.56 106 ILE A N 1
ATOM 839 C CA . ILE A 1 106 ? 3.506 -20.257 24.836 1.00 96.56 106 ILE A CA 1
ATOM 840 C C . ILE A 1 106 ? 3.231 -20.877 26.211 1.00 96.56 106 ILE A C 1
ATOM 842 O O . ILE A 1 106 ? 2.298 -20.434 26.887 1.00 96.56 106 ILE A O 1
ATOM 846 N N . PRO A 1 107 ? 4.024 -21.868 26.658 1.00 96.69 107 PRO A N 1
ATOM 847 C CA . PRO A 1 107 ? 3.961 -22.358 28.031 1.00 96.69 107 PRO A CA 1
ATOM 848 C C . PRO A 1 107 ? 4.094 -21.218 29.042 1.00 96.69 107 PRO A C 1
ATOM 850 O O . PRO A 1 107 ? 4.940 -20.335 28.880 1.00 96.69 107 PRO A O 1
ATOM 853 N N . ARG A 1 108 ? 3.255 -21.232 30.082 1.00 94.44 108 ARG A N 1
ATOM 854 C CA . ARG A 1 108 ? 3.333 -20.271 31.187 1.00 94.44 108 ARG A CA 1
ATOM 855 C C . ARG A 1 108 ? 4.723 -20.357 31.834 1.00 94.44 108 ARG A C 1
ATOM 857 O O . ARG A 1 108 ? 5.068 -21.432 32.319 1.00 94.44 108 ARG A O 1
ATOM 864 N N . PRO A 1 109 ? 5.496 -19.254 31.882 1.00 89.56 109 PRO A N 1
ATOM 865 C CA . PRO A 1 109 ? 6.833 -19.283 32.468 1.00 89.56 109 PRO A CA 1
ATOM 866 C C . PRO A 1 109 ? 6.806 -19.603 33.965 1.00 89.56 109 PRO A C 1
ATOM 868 O O . PRO A 1 109 ? 7.567 -20.445 34.425 1.00 89.56 109 PRO A O 1
ATOM 871 N N . GLU A 1 110 ? 5.915 -18.945 34.715 1.00 84.31 110 GLU A N 1
ATOM 872 C CA . GLU A 1 110 ? 5.802 -19.081 36.169 1.00 84.31 110 GLU A CA 1
ATOM 873 C C . GLU A 1 110 ? 4.363 -18.818 36.650 1.00 84.31 110 GLU A C 1
ATOM 875 O O . GLU A 1 110 ? 3.621 -18.030 36.050 1.00 84.31 110 GLU A O 1
ATOM 880 N N . GLY A 1 111 ? 3.996 -19.440 37.774 1.00 78.06 111 GLY A N 1
ATOM 881 C CA . GLY A 1 111 ? 2.733 -19.217 38.485 1.00 78.06 111 GLY A CA 1
ATOM 882 C C . GLY A 1 111 ? 1.626 -20.230 38.180 1.00 78.06 111 GLY A C 1
ATOM 883 O O . GLY A 1 111 ? 1.746 -21.079 37.300 1.00 78.06 111 GLY A O 1
ATOM 884 N N . GLU A 1 112 ? 0.533 -20.127 38.934 1.00 82.94 112 GLU A N 1
ATOM 885 C CA . GLU A 1 112 ? -0.677 -20.930 38.744 1.00 82.94 112 GLU A CA 1
ATOM 886 C C . GLU A 1 112 ? -1.581 -20.325 37.652 1.00 82.94 112 GLU A C 1
ATOM 888 O O . GLU A 1 112 ? -1.466 -19.145 37.309 1.00 82.94 112 GLU A O 1
ATOM 893 N N . GLY A 1 113 ? -2.484 -21.130 37.085 1.00 87.94 113 GLY A N 1
ATOM 894 C CA . GLY A 1 113 ? -3.448 -20.697 36.069 1.00 87.94 113 GLY A CA 1
ATOM 895 C C . GLY A 1 113 ? -3.363 -21.509 34.779 1.00 87.94 113 GLY A C 1
ATOM 896 O O . GLY A 1 113 ? -3.039 -22.695 34.795 1.00 87.94 113 GLY A O 1
ATOM 897 N N . SER A 1 114 ? -3.685 -20.883 33.643 1.00 91.69 114 SER A N 1
ATOM 898 C CA . SER A 1 114 ? -3.699 -21.573 32.348 1.00 91.69 114 SER A CA 1
ATOM 899 C C . SER A 1 114 ? -2.303 -22.086 31.965 1.00 91.69 114 SER A C 1
ATOM 901 O O . SER A 1 114 ? -1.332 -21.339 32.107 1.00 91.69 114 SER A O 1
ATOM 903 N N . PRO A 1 115 ? -2.170 -23.305 31.413 1.00 93.50 115 PRO A N 1
ATOM 904 C CA . PRO A 1 115 ? -0.867 -23.854 31.024 1.00 93.50 115 PRO A CA 1
ATOM 905 C C . PRO A 1 115 ? -0.207 -23.063 29.886 1.00 93.50 115 PRO A C 1
ATOM 907 O O . PRO A 1 115 ? 1.015 -23.061 29.760 1.00 93.50 115 PRO A O 1
ATOM 910 N N . LEU A 1 116 ? -1.013 -22.373 29.073 1.00 96.00 116 LEU A N 1
ATOM 911 C CA . LEU A 1 116 ? -0.561 -21.520 27.983 1.00 96.00 116 LEU A CA 1
ATOM 912 C C . LEU A 1 116 ? -0.951 -20.061 28.235 1.00 96.00 116 LEU A C 1
ATOM 914 O O . LEU A 1 116 ? -2.048 -19.776 28.727 1.00 96.00 116 LEU A O 1
ATOM 918 N N . VAL A 1 117 ? -0.074 -19.139 27.845 1.00 96.69 117 VAL A N 1
ATOM 919 C CA . VAL A 1 117 ? -0.281 -17.686 27.907 1.00 96.69 117 VAL A CA 1
ATOM 920 C C . VAL A 1 117 ? 0.038 -17.045 26.561 1.00 96.69 117 VAL A C 1
ATOM 922 O O . VAL A 1 117 ? 0.856 -17.552 25.796 1.00 96.69 117 VAL A O 1
ATOM 925 N N . ALA A 1 118 ? -0.624 -15.928 26.267 1.00 97.00 118 ALA A N 1
ATOM 926 C CA . ALA A 1 118 ? -0.368 -15.175 25.048 1.00 97.00 118 ALA A CA 1
ATOM 927 C C . ALA A 1 118 ? 0.969 -14.424 25.144 1.00 97.00 118 ALA A C 1
ATOM 929 O O . ALA A 1 118 ? 1.205 -13.699 26.114 1.00 97.00 118 ALA A O 1
ATOM 930 N N . TYR A 1 119 ? 1.805 -14.576 24.121 1.00 96.69 119 TYR A N 1
ATOM 931 C CA . TYR A 1 119 ? 3.084 -13.898 23.943 1.00 96.69 119 TYR A CA 1
ATOM 932 C C . TYR A 1 119 ? 3.119 -13.176 22.598 1.00 96.69 119 TYR A C 1
ATOM 934 O O . TYR A 1 119 ? 2.727 -13.743 21.575 1.00 96.69 119 TYR A O 1
ATOM 942 N N . THR A 1 120 ? 3.613 -11.940 22.598 1.00 97.31 120 THR A N 1
ATOM 943 C CA . THR A 1 120 ? 3.708 -11.100 21.401 1.00 97.31 120 THR A CA 1
ATOM 944 C C . THR A 1 120 ? 5.131 -11.090 20.849 1.00 97.31 120 THR A C 1
ATOM 946 O O . THR A 1 120 ? 6.083 -10.813 21.570 1.00 97.31 120 THR A O 1
ATOM 949 N N . SER A 1 121 ? 5.265 -11.312 19.544 1.00 96.25 121 SER A N 1
ATOM 950 C CA . SER A 1 121 ? 6.487 -11.101 18.771 1.00 96.25 121 SER A CA 1
ATOM 951 C C . SER A 1 121 ? 6.638 -9.629 18.378 1.00 96.25 121 SER A C 1
ATOM 953 O O . SER A 1 121 ? 5.856 -9.094 17.583 1.00 96.25 121 SER A O 1
ATOM 955 N N . ASP A 1 122 ? 7.691 -8.982 18.876 1.00 93.50 122 ASP A N 1
ATOM 956 C CA . ASP A 1 122 ? 7.996 -7.571 18.594 1.00 93.50 122 ASP A CA 1
ATOM 957 C C . ASP A 1 122 ? 8.264 -7.289 17.108 1.00 93.50 122 ASP A C 1
ATOM 959 O O . ASP A 1 122 ? 7.995 -6.184 16.624 1.00 93.50 122 ASP A O 1
ATOM 963 N N . ASN A 1 123 ? 8.757 -8.291 16.374 1.00 92.75 123 ASN A N 1
ATOM 964 C CA . ASN A 1 123 ? 9.080 -8.181 14.950 1.00 92.75 123 ASN A CA 1
ATOM 965 C C . ASN A 1 123 ? 7.836 -8.182 14.052 1.00 92.75 123 ASN A C 1
ATOM 967 O O . ASN A 1 123 ? 7.877 -7.624 12.957 1.00 92.75 123 ASN A O 1
ATOM 971 N N . LEU A 1 124 ? 6.742 -8.800 14.504 1.00 95.00 124 LEU A N 1
ATOM 972 C CA . LEU A 1 124 ? 5.486 -8.900 13.752 1.00 95.00 124 LEU A CA 1
ATOM 973 C C . LEU A 1 124 ? 4.449 -7.876 14.221 1.00 95.00 124 LEU A C 1
ATOM 975 O O . LEU A 1 124 ? 3.604 -7.433 13.444 1.00 95.00 124 LEU A O 1
ATOM 979 N N . CYS A 1 125 ? 4.494 -7.484 15.496 1.00 94.56 125 CYS A N 1
ATOM 980 C CA . CYS A 1 125 ? 3.518 -6.571 16.068 1.00 94.56 125 CYS A CA 1
ATOM 981 C C . CYS A 1 125 ? 3.637 -5.174 15.442 1.00 94.56 125 CYS A C 1
ATOM 983 O O . CYS A 1 125 ? 4.633 -4.474 15.627 1.00 94.56 125 CYS A O 1
ATOM 985 N N . VAL A 1 126 ? 2.583 -4.728 14.756 1.00 92.00 126 VAL A N 1
ATOM 986 C CA . VAL A 1 126 ? 2.489 -3.368 14.191 1.00 92.00 126 VAL A CA 1
ATOM 987 C C . VAL A 1 126 ? 1.775 -2.377 15.115 1.00 92.00 126 VAL A C 1
ATOM 989 O O . VAL A 1 126 ? 1.454 -1.271 14.696 1.00 92.00 126 VAL A O 1
ATOM 992 N N . SER A 1 127 ? 1.505 -2.764 16.367 1.00 92.56 127 SER A N 1
ATOM 993 C CA . SER A 1 127 ? 0.915 -1.878 17.380 1.00 92.56 127 SER A CA 1
ATOM 994 C C . SER A 1 127 ? -0.488 -1.340 17.023 1.00 92.56 127 SER A C 1
ATOM 996 O O . SER A 1 127 ? -0.850 -0.217 17.365 1.00 92.56 127 SER A O 1
ATOM 998 N N . CYS A 1 128 ? -1.318 -2.166 16.371 1.00 92.56 128 CYS A N 1
ATOM 999 C CA . CYS A 1 128 ? -2.675 -1.799 15.937 1.00 92.56 128 CYS A CA 1
ATOM 1000 C C . CYS A 1 128 ? -3.736 -1.757 17.059 1.00 92.56 128 CYS A C 1
ATOM 1002 O O . CYS A 1 128 ? -4.800 -1.172 16.874 1.00 92.56 128 CYS A O 1
ATOM 1004 N N . GLY A 1 129 ? -3.489 -2.403 18.207 1.00 93.31 129 GLY A N 1
ATOM 1005 C CA . GLY A 1 129 ? -4.384 -2.380 19.380 1.00 93.31 129 GLY A CA 1
ATOM 1006 C C . GLY A 1 129 ? -5.580 -3.333 19.364 1.00 93.31 129 GLY A C 1
ATOM 1007 O O . GLY A 1 129 ? -6.282 -3.414 20.366 1.00 93.31 129 GLY A O 1
ATOM 1008 N N . LEU A 1 130 ? -5.790 -4.106 18.295 1.00 95.69 130 LEU A N 1
ATOM 1009 C CA . LEU A 1 130 ? -6.942 -5.016 18.167 1.00 95.69 130 LEU A CA 1
ATOM 1010 C C . LEU A 1 130 ? -7.027 -6.041 19.308 1.00 95.69 130 LEU A C 1
ATOM 1012 O O . LEU A 1 130 ? -8.101 -6.255 19.864 1.00 95.69 130 LEU A O 1
ATOM 1016 N N . CYS A 1 131 ? -5.883 -6.596 19.719 1.00 95.88 131 CYS A N 1
ATOM 1017 C CA . CYS A 1 131 ? -5.789 -7.545 20.832 1.00 95.88 131 CYS A CA 1
ATOM 1018 C C . CYS A 1 131 ? -6.254 -6.967 22.180 1.00 95.88 131 CYS A C 1
ATOM 1020 O O . CYS A 1 131 ? -6.715 -7.716 23.038 1.00 95.88 131 CYS A O 1
ATOM 1022 N N . GLY A 1 132 ? -6.168 -5.643 22.353 1.00 94.88 132 GLY A N 1
ATOM 1023 C CA . GLY A 1 132 ? -6.641 -4.952 23.548 1.00 94.88 132 GLY A CA 1
ATOM 1024 C C . GLY A 1 132 ? -8.163 -4.900 23.645 1.00 94.88 132 GLY A C 1
ATOM 1025 O O . GLY A 1 132 ? -8.673 -4.836 24.756 1.00 94.88 132 GLY A O 1
ATOM 1026 N N . ALA A 1 133 ? -8.877 -4.975 22.514 1.00 95.62 133 ALA A N 1
ATOM 1027 C CA . ALA A 1 133 ? -10.332 -5.143 22.474 1.00 95.62 133 ALA A CA 1
ATOM 1028 C C . ALA A 1 133 ? -10.770 -6.610 22.589 1.00 95.62 133 ALA A C 1
ATOM 1030 O O . ALA A 1 133 ? -11.891 -6.871 23.007 1.00 95.62 133 ALA A O 1
ATOM 1031 N N . SER A 1 134 ? -9.899 -7.553 22.222 1.00 95.69 134 SER A N 1
ATOM 1032 C CA . SER A 1 134 ? -10.139 -9.001 22.315 1.00 95.69 134 SER A CA 1
ATOM 1033 C C . SER A 1 134 ? -10.015 -9.569 23.729 1.00 95.69 134 SER A C 1
ATOM 1035 O O . SER A 1 134 ? -10.432 -10.696 23.979 1.00 95.69 134 SER A O 1
ATOM 1037 N N . CYS A 1 135 ? -9.331 -8.861 24.628 1.00 95.50 135 CYS A N 1
ATOM 1038 C CA . CYS A 1 135 ? -8.917 -9.397 25.917 1.00 95.50 135 CYS A CA 1
ATOM 1039 C C . CYS A 1 135 ? -9.882 -8.992 27.027 1.00 95.50 135 CYS A C 1
ATOM 1041 O O . CYS A 1 135 ? -9.715 -7.935 27.632 1.00 95.50 135 CYS A O 1
ATOM 1043 N N . ASP A 1 136 ? -10.829 -9.879 27.327 1.00 92.12 136 ASP A N 1
ATOM 1044 C CA . ASP A 1 136 ? -11.830 -9.676 28.379 1.00 92.12 136 ASP A CA 1
ATOM 1045 C C . ASP A 1 136 ? -11.225 -9.410 29.780 1.00 92.12 136 ASP A C 1
ATOM 1047 O O . ASP A 1 136 ? -11.659 -8.473 30.448 1.00 92.12 136 ASP A O 1
ATOM 1051 N N . PRO A 1 137 ? -10.133 -10.087 30.212 1.00 92.06 137 PRO A N 1
ATOM 1052 C CA . PRO A 1 137 ? -9.456 -9.757 31.474 1.00 92.06 137 PRO A CA 1
ATOM 1053 C C . PRO A 1 137 ? -8.657 -8.439 31.453 1.00 92.06 137 PRO A C 1
ATOM 1055 O O . PRO A 1 137 ? -8.043 -8.077 32.456 1.00 92.06 137 PRO A O 1
ATOM 1058 N N . PHE A 1 138 ? -8.613 -7.733 30.317 1.00 94.00 138 PHE A N 1
ATOM 1059 C CA . PHE A 1 138 ? -7.875 -6.483 30.095 1.00 94.00 138 PHE A CA 1
ATOM 1060 C C . PHE A 1 138 ? -6.345 -6.555 30.254 1.00 94.00 138 PHE A C 1
ATOM 1062 O O . PHE A 1 138 ? -5.687 -5.534 30.479 1.00 94.00 138 PHE A O 1
ATOM 1069 N N . THR A 1 139 ? -5.750 -7.741 30.131 1.00 91.69 139 THR A N 1
ATOM 1070 C CA . THR A 1 139 ? -4.314 -7.957 30.382 1.00 91.69 139 THR A CA 1
ATOM 1071 C C . THR A 1 139 ? -3.445 -7.712 29.158 1.00 91.69 139 THR A C 1
ATOM 1073 O O . THR A 1 139 ? -2.283 -7.338 29.298 1.00 91.69 139 THR A O 1
ATOM 1076 N N . MET A 1 140 ? -4.011 -7.905 27.968 1.00 94.69 140 MET A N 1
ATOM 1077 C CA . MET A 1 140 ? -3.341 -7.768 26.679 1.00 94.69 140 MET A CA 1
ATOM 1078 C C . MET A 1 140 ? -3.522 -6.352 26.125 1.00 94.69 140 MET A C 1
ATOM 1080 O O . MET A 1 140 ? -4.621 -5.797 26.136 1.00 94.69 140 MET A O 1
ATOM 1084 N N . GLY A 1 141 ? -2.456 -5.783 25.575 1.00 93.62 141 GLY A N 1
ATOM 1085 C CA . GLY A 1 141 ? -2.501 -4.546 24.798 1.00 93.62 141 GLY A CA 1
ATOM 1086 C C . GLY A 1 141 ? -1.229 -3.730 24.970 1.00 93.62 141 GLY A C 1
ATOM 1087 O O . GLY A 1 141 ? -0.276 -4.167 25.606 1.00 93.62 141 GLY A O 1
ATOM 1088 N N . MET A 1 142 ? -1.188 -2.544 24.377 1.00 91.00 142 MET A N 1
ATOM 1089 C CA . MET A 1 142 ? -0.058 -1.626 24.563 1.00 91.00 142 MET A CA 1
ATOM 1090 C C . MET A 1 142 ? -0.302 -0.754 25.791 1.00 91.00 142 MET A C 1
ATOM 1092 O O . MET A 1 142 ? -1.448 -0.587 26.212 1.00 91.00 142 MET A O 1
ATOM 1096 N N . ASP A 1 143 ? 0.753 -0.167 26.341 1.00 85.25 143 ASP A N 1
ATOM 1097 C CA . ASP A 1 143 ? 0.618 0.761 27.461 1.00 85.25 143 ASP A CA 1
ATOM 1098 C C . ASP A 1 143 ? -0.272 1.956 27.090 1.00 85.25 143 ASP A C 1
ATOM 1100 O O . ASP A 1 143 ? -0.120 2.570 26.031 1.00 85.25 143 ASP A O 1
ATOM 1104 N N . GLY A 1 144 ? -1.260 2.234 27.946 1.00 84.38 144 GLY A N 1
ATOM 1105 C CA . GLY A 1 144 ? -2.280 3.258 27.716 1.00 84.38 144 GLY A CA 1
ATOM 1106 C C . GLY A 1 144 ? -3.317 2.907 26.640 1.00 84.38 144 GLY A C 1
ATOM 1107 O O . GLY A 1 144 ? -4.143 3.753 26.305 1.00 84.38 144 GLY A O 1
ATOM 1108 N N . ARG A 1 145 ? -3.282 1.694 26.070 1.00 87.31 145 ARG A N 1
ATOM 1109 C CA . ARG A 1 145 ? -4.181 1.238 24.991 1.00 87.31 145 ARG A CA 1
ATOM 1110 C C . ARG A 1 145 ? -4.730 -0.173 25.231 1.00 87.31 145 ARG A C 1
ATOM 1112 O O . ARG A 1 145 ? -5.044 -0.888 24.277 1.00 87.31 145 ARG A O 1
ATOM 1119 N N . ARG A 1 146 ? -4.824 -0.605 26.488 1.00 92.56 146 ARG A N 1
ATOM 1120 C CA . ARG A 1 146 ? -5.553 -1.826 26.871 1.00 92.56 146 ARG A CA 1
ATOM 1121 C C . ARG A 1 146 ? -7.043 -1.504 26.987 1.00 92.56 146 ARG A C 1
ATOM 1123 O O . ARG A 1 146 ? -7.420 -0.344 27.156 1.00 92.56 146 ARG A O 1
ATOM 1130 N N . GLY A 1 147 ? -7.912 -2.515 26.964 1.00 92.25 147 GLY A N 1
ATOM 1131 C CA . GLY A 1 147 ? -9.352 -2.278 27.133 1.00 92.25 147 GLY A CA 1
ATOM 1132 C C . GLY A 1 147 ? -9.699 -1.557 28.449 1.00 92.25 147 GLY A C 1
ATOM 1133 O O . GLY A 1 147 ? -10.598 -0.714 28.467 1.00 92.25 147 GLY A O 1
ATOM 1134 N N . ILE A 1 148 ? -8.925 -1.791 29.520 1.00 93.38 148 ILE A N 1
ATOM 1135 C CA . ILE A 1 148 ? -9.076 -1.077 30.798 1.00 93.38 148 ILE A CA 1
ATOM 1136 C C . ILE A 1 148 ? -8.738 0.413 30.690 1.00 93.38 148 ILE A C 1
ATOM 1138 O O . ILE A 1 148 ? -9.353 1.224 31.380 1.00 93.38 148 ILE A O 1
ATOM 1142 N N . ASP A 1 149 ? -7.800 0.792 29.819 1.00 93.81 149 ASP A N 1
ATOM 1143 C CA . ASP A 1 149 ? -7.414 2.190 29.631 1.00 93.81 149 ASP A CA 1
ATOM 1144 C C . ASP A 1 149 ? -8.532 2.960 28.930 1.00 93.81 149 ASP A C 1
ATOM 1146 O O . ASP A 1 149 ? -8.913 4.030 29.396 1.00 93.81 149 ASP A O 1
ATOM 1150 N N . LEU A 1 150 ? -9.155 2.379 27.897 1.00 94.25 150 LEU A N 1
ATOM 1151 C CA . LEU A 1 150 ? -10.338 2.975 27.267 1.00 94.25 150 LEU A CA 1
ATOM 1152 C C . LEU A 1 150 ? -11.501 3.108 28.260 1.00 94.25 150 LEU A C 1
ATOM 1154 O O . LEU A 1 150 ? -12.160 4.145 28.308 1.00 94.25 150 LEU A O 1
ATOM 1158 N N . LEU A 1 151 ? -11.741 2.084 29.085 1.00 95.56 151 LEU A N 1
ATOM 1159 C CA . LEU A 1 151 ? -12.773 2.142 30.120 1.00 95.56 151 LEU A CA 1
ATOM 1160 C C . LEU A 1 151 ? -12.470 3.221 31.173 1.00 95.56 151 LEU A C 1
ATOM 1162 O O . LEU A 1 151 ? -13.385 3.909 31.628 1.00 95.56 151 LEU A O 1
ATOM 1166 N N . ARG A 1 152 ? -11.196 3.402 31.547 1.00 96.38 152 ARG A N 1
ATOM 1167 C CA . ARG A 1 152 ? -10.749 4.482 32.437 1.00 96.38 152 ARG A CA 1
ATOM 1168 C C . ARG A 1 152 ? -11.002 5.849 31.802 1.00 96.38 152 ARG A C 1
ATOM 1170 O O . ARG A 1 152 ? -11.624 6.684 32.450 1.00 96.38 152 ARG A O 1
ATOM 1177 N N . THR A 1 153 ? -10.606 6.048 30.544 1.00 95.62 153 THR A N 1
ATOM 1178 C CA . THR A 1 153 ? -10.849 7.288 29.786 1.00 95.62 153 THR A CA 1
ATOM 1179 C C . THR A 1 153 ? -12.340 7.607 29.692 1.00 95.62 153 THR A C 1
ATOM 1181 O O . THR A 1 153 ? -12.747 8.737 29.938 1.00 95.62 153 THR A O 1
ATOM 1184 N N . ALA A 1 154 ? -13.177 6.604 29.418 1.00 96.25 154 ALA A N 1
ATOM 1185 C CA . ALA A 1 154 ? -14.625 6.771 29.365 1.00 96.25 154 ALA A CA 1
ATOM 1186 C C . ALA A 1 154 ? -15.217 7.209 30.718 1.00 96.25 154 ALA A C 1
ATOM 1188 O O . ALA A 1 154 ? -16.040 8.123 30.769 1.00 96.25 154 ALA A O 1
ATOM 1189 N N . ARG A 1 155 ? -14.795 6.581 31.824 1.00 97.38 155 ARG A N 1
ATOM 1190 C CA . ARG A 1 155 ? -15.236 6.955 33.181 1.00 97.38 155 ARG A CA 1
ATOM 1191 C C . ARG A 1 155 ? -14.805 8.366 33.551 1.00 97.38 155 ARG A C 1
ATOM 1193 O O . ARG A 1 155 ? -15.600 9.111 34.118 1.00 97.38 155 ARG A O 1
ATOM 1200 N N . GLU A 1 156 ? -13.570 8.714 33.218 1.00 97.12 156 GLU A N 1
ATOM 1201 C CA . GLU A 1 156 ? -13.000 10.027 33.491 1.00 97.12 156 GLU A CA 1
ATOM 1202 C C . GLU A 1 156 ? -13.732 11.129 32.717 1.00 97.12 156 GLU A C 1
ATOM 1204 O O . GLU A 1 156 ? -14.129 12.123 33.317 1.00 97.12 156 GLU A O 1
ATOM 1209 N N . LEU A 1 157 ? -14.035 10.910 31.434 1.00 96.31 157 LEU A N 1
ATOM 1210 C CA . LEU A 1 157 ? -14.852 11.829 30.637 1.00 96.31 157 LEU A CA 1
ATOM 1211 C C . LEU A 1 157 ? -16.229 12.069 31.278 1.00 96.31 157 LEU A C 1
ATOM 1213 O O . LEU A 1 157 ? -16.661 13.208 31.434 1.00 96.31 157 LEU A O 1
ATOM 1217 N N . VAL A 1 158 ? -16.919 11.001 31.692 1.00 97.25 158 VAL A N 1
ATOM 1218 C CA . VAL A 1 158 ? -18.231 11.116 32.353 1.00 97.25 158 VAL A CA 1
ATOM 1219 C C . VAL A 1 158 ? -18.125 11.876 33.678 1.00 97.25 158 VAL A C 1
ATOM 1221 O O . VAL A 1 158 ? -19.010 12.674 33.991 1.00 97.25 158 VAL A O 1
ATOM 1224 N N . ARG A 1 159 ? -17.060 11.647 34.457 1.00 97.44 159 ARG A N 1
ATOM 1225 C CA . ARG A 1 159 ? -16.793 12.373 35.708 1.00 97.44 159 ARG A CA 1
ATOM 1226 C C . ARG A 1 159 ? -16.600 13.867 35.442 1.00 97.44 159 ARG A C 1
ATOM 1228 O O . ARG A 1 159 ? -17.285 14.676 36.061 1.00 97.44 159 ARG A O 1
ATOM 1235 N N . GLN A 1 160 ? -15.744 14.216 34.484 1.00 96.50 160 GLN A N 1
ATOM 1236 C CA . GLN A 1 160 ? -15.447 15.602 34.113 1.00 96.50 160 GLN A CA 1
ATOM 1237 C C . GLN A 1 160 ? -16.694 16.358 33.643 1.00 96.50 160 GLN A C 1
ATOM 1239 O O . GLN A 1 160 ? -16.930 17.481 34.081 1.00 96.50 160 GLN A O 1
ATOM 1244 N N . LEU A 1 161 ? -17.538 15.734 32.814 1.00 95.56 161 LEU A N 1
ATOM 1245 C CA . LEU A 1 161 ? -18.787 16.354 32.358 1.00 95.56 161 LEU A CA 1
ATOM 1246 C C . LEU A 1 161 ? -19.729 16.666 33.524 1.00 95.56 161 LEU A C 1
ATOM 1248 O O . LEU A 1 161 ? -20.275 17.767 33.593 1.00 95.56 161 LEU A O 1
ATOM 1252 N N . LYS A 1 162 ? -19.876 15.729 34.468 1.00 96.00 162 LYS A N 1
ATOM 1253 C CA . LYS A 1 162 ? -20.704 15.932 35.665 1.00 96.00 162 LYS A CA 1
ATOM 1254 C C . LYS A 1 162 ? -20.167 17.056 36.550 1.00 96.00 162 LYS A C 1
ATOM 1256 O O . LYS A 1 162 ? -20.955 17.855 37.045 1.00 96.00 162 LYS A O 1
ATOM 1261 N N . GLU A 1 163 ? -18.850 17.149 36.718 1.00 96.50 163 GLU A N 1
ATOM 1262 C CA . GLU A 1 163 ? -18.199 18.229 37.478 1.00 96.50 163 GLU A CA 1
ATOM 1263 C C . GLU A 1 163 ? -18.386 19.602 36.827 1.00 96.50 163 GLU A C 1
ATOM 1265 O O . GLU A 1 163 ? -18.534 20.602 37.522 1.00 96.50 163 GLU A O 1
ATOM 1270 N N . GLN A 1 164 ? -18.470 19.645 35.499 1.00 94.06 164 GLN A N 1
ATOM 1271 C CA . GLN A 1 164 ? -18.794 20.849 34.732 1.00 94.06 164 GLN A CA 1
ATOM 1272 C C . GLN A 1 164 ? -20.300 21.178 34.721 1.00 94.06 164 GLN A C 1
ATOM 1274 O O . GLN A 1 164 ? -20.721 22.097 34.022 1.00 94.06 164 GLN A O 1
ATOM 1279 N N . GLY A 1 165 ? -21.134 20.422 35.445 1.00 93.94 165 GLY A N 1
ATOM 1280 C CA . GLY A 1 165 ? -22.590 20.593 35.457 1.00 93.94 165 GLY A CA 1
ATOM 1281 C C . GLY A 1 165 ? -23.281 20.161 34.158 1.00 93.94 165 GLY A C 1
ATOM 1282 O O . GLY A 1 165 ? -24.458 20.457 33.956 1.00 93.94 165 GLY A O 1
ATOM 1283 N N . THR A 1 166 ? -22.573 19.458 33.271 1.00 94.44 166 THR A N 1
ATOM 1284 C CA . THR A 1 166 ? -23.127 18.920 32.027 1.00 94.44 166 THR A CA 1
ATOM 1285 C C . THR A 1 166 ? -23.696 17.531 32.278 1.00 94.44 166 THR A C 1
ATOM 1287 O O . THR A 1 166 ? -23.034 16.667 32.849 1.00 94.44 166 THR A O 1
ATOM 1290 N N . ARG A 1 167 ? -24.930 17.297 31.825 1.00 94.81 167 ARG A N 1
ATOM 1291 C CA . ARG A 1 167 ? -25.627 16.012 31.943 1.00 94.81 167 ARG A CA 1
ATOM 1292 C C . ARG A 1 167 ? -25.210 15.073 30.806 1.00 94.81 167 ARG A C 1
ATOM 1294 O O . ARG A 1 167 ? -25.590 15.345 29.666 1.00 94.81 167 ARG A O 1
ATOM 1301 N N . PRO A 1 168 ? -24.446 13.992 31.058 1.00 94.75 168 PRO A N 1
ATOM 1302 C CA . PRO A 1 168 ? -23.974 13.099 29.995 1.00 94.75 168 PRO A CA 1
ATOM 1303 C C . PRO A 1 168 ? -25.115 12.456 29.193 1.00 94.75 168 PRO A C 1
ATOM 1305 O O . PRO A 1 168 ? -24.977 12.238 27.992 1.00 94.75 168 PRO A O 1
ATOM 1308 N N . GLU A 1 169 ? -26.273 12.239 29.815 1.00 94.44 169 GLU A N 1
ATOM 1309 C CA . GLU A 1 169 ? -27.469 11.682 29.179 1.00 94.44 169 GLU A CA 1
ATOM 1310 C C . GLU A 1 169 ? -28.053 12.546 28.045 1.00 94.44 169 GLU A C 1
ATOM 1312 O O . GLU A 1 169 ? -28.792 12.027 27.208 1.00 94.44 169 GLU A O 1
ATOM 1317 N N . ASP A 1 170 ? -27.693 13.833 27.985 1.00 93.31 170 ASP A N 1
ATOM 1318 C CA . ASP A 1 170 ? -28.090 14.770 26.925 1.00 93.31 170 ASP A CA 1
ATOM 1319 C C . ASP A 1 170 ? -27.011 14.900 25.825 1.00 93.31 170 ASP A C 1
ATOM 1321 O O . ASP A 1 170 ? -27.193 15.613 24.833 1.00 93.31 170 ASP A O 1
ATOM 1325 N N . GLN A 1 171 ? -25.882 14.203 25.986 1.00 94.56 171 GLN A N 1
ATOM 1326 C CA . GLN A 1 171 ? -24.695 14.285 25.134 1.00 94.56 171 GLN A CA 1
ATOM 1327 C C . GLN A 1 171 ? -24.558 13.052 24.232 1.00 94.56 171 GLN A C 1
ATOM 1329 O O . GLN A 1 171 ? -24.971 11.946 24.582 1.00 94.56 171 GLN A O 1
ATOM 1334 N N . TYR A 1 172 ? -23.905 13.226 23.087 1.00 95.12 172 TYR A N 1
ATOM 1335 C CA . TYR A 1 172 ? -23.485 12.146 22.195 1.00 95.12 172 TYR A CA 1
ATOM 1336 C C . TYR A 1 172 ? -22.000 11.854 22.399 1.00 95.12 172 TYR A C 1
ATOM 1338 O O . TYR A 1 172 ? -21.199 12.784 22.417 1.00 95.12 172 TYR A O 1
ATOM 1346 N N . ALA A 1 173 ? -21.619 10.583 22.499 1.00 96.81 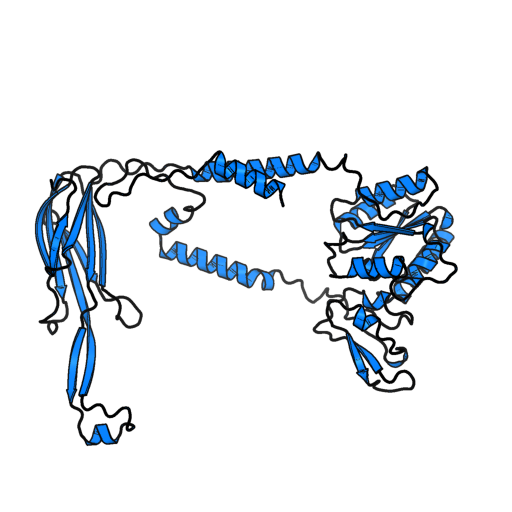173 ALA A N 1
ATOM 1347 C CA . ALA A 1 173 ? -20.212 10.189 22.526 1.00 96.81 173 ALA A CA 1
ATOM 1348 C C . ALA A 1 173 ? -19.795 9.645 21.157 1.00 96.81 173 ALA A C 1
ATOM 1350 O O . ALA A 1 173 ? -20.445 8.745 20.631 1.00 96.81 173 ALA A O 1
ATOM 1351 N N . VAL A 1 174 ? -18.707 10.162 20.590 1.00 96.81 174 VAL A N 1
ATOM 1352 C CA . VAL A 1 174 ? -18.128 9.695 19.328 1.00 96.81 174 VAL A CA 1
ATOM 1353 C C . VAL A 1 174 ? -16.777 9.049 19.610 1.00 96.81 174 VAL A C 1
ATOM 1355 O O . VAL A 1 174 ? -15.813 9.734 19.939 1.00 96.81 174 VAL A O 1
ATOM 1358 N N . ILE A 1 175 ? -16.696 7.728 19.457 1.00 97.12 175 ILE A N 1
ATOM 1359 C CA . ILE A 1 175 ? -15.432 6.989 19.444 1.00 97.12 175 ILE A CA 1
ATOM 1360 C C . ILE A 1 175 ? -14.869 7.069 18.026 1.00 97.12 175 ILE A C 1
ATOM 1362 O O . ILE A 1 175 ? -15.444 6.505 17.096 1.00 97.12 175 ILE A O 1
ATOM 1366 N N . GLY A 1 176 ? -13.770 7.791 17.849 1.00 95.38 176 GLY A N 1
ATOM 1367 C CA . GLY A 1 176 ? -13.235 8.135 16.539 1.00 95.38 176 GLY A CA 1
ATOM 1368 C C . GLY A 1 176 ? -11.902 7.464 16.210 1.00 95.38 176 GLY A C 1
ATOM 1369 O O . GLY A 1 176 ? -11.025 7.378 17.063 1.00 95.38 176 GLY A O 1
ATOM 1370 N N . CYS A 1 177 ? -11.743 7.002 14.967 1.00 95.25 177 CYS A N 1
ATOM 1371 C CA . CYS A 1 177 ? -10.538 6.327 14.475 1.00 95.25 177 CYS A CA 1
ATOM 1372 C C . CYS A 1 177 ? -9.486 7.323 13.942 1.00 95.25 177 CYS A C 1
ATOM 1374 O O . CYS A 1 177 ? -9.716 7.958 12.913 1.00 95.25 177 CYS A O 1
ATOM 1376 N N . MET A 1 178 ? -8.305 7.412 14.564 1.00 93.00 178 MET A N 1
ATOM 1377 C CA . MET A 1 178 ? -7.198 8.281 14.118 1.00 93.00 178 MET A CA 1
ATOM 1378 C C . MET A 1 178 ? -6.592 7.853 12.778 1.00 93.00 178 MET A C 1
ATOM 1380 O O . MET A 1 178 ? -6.040 8.696 12.076 1.00 93.00 178 MET A O 1
ATOM 1384 N N . ASN A 1 179 ? -6.769 6.591 12.362 1.00 92.38 179 ASN A N 1
ATOM 1385 C CA . ASN A 1 179 ? -6.424 6.162 11.001 1.00 92.38 179 ASN A CA 1
ATOM 1386 C C . ASN A 1 179 ? -7.219 6.916 9.913 1.00 92.38 179 ASN A C 1
ATOM 1388 O O . ASN A 1 179 ? -6.941 6.730 8.735 1.00 92.38 179 ASN A O 1
ATOM 1392 N N . GLN A 1 180 ? -8.231 7.715 10.271 1.00 92.50 180 GLN A N 1
ATOM 1393 C CA . GLN A 1 180 ? -8.925 8.664 9.393 1.00 92.50 180 GLN A CA 1
ATOM 1394 C C . GLN A 1 180 ? -8.720 10.084 9.942 1.00 92.50 180 GLN A C 1
ATOM 1396 O O . GLN A 1 180 ? -9.632 10.727 10.472 1.00 92.50 180 GLN A O 1
ATOM 1401 N N . ALA A 1 181 ? -7.468 10.547 9.907 1.00 90.44 181 ALA A N 1
ATOM 1402 C CA . ALA A 1 181 ? -7.045 11.771 10.581 1.00 90.44 181 ALA A CA 1
ATOM 1403 C C . ALA A 1 181 ? -7.792 13.018 10.077 1.00 90.44 181 ALA A C 1
ATOM 1405 O O . ALA A 1 181 ? -8.078 13.925 10.863 1.00 90.44 181 ALA A O 1
ATOM 1406 N N . ALA A 1 182 ? -8.155 13.069 8.787 1.00 91.00 182 ALA A N 1
ATOM 1407 C CA . ALA A 1 182 ? -8.905 14.199 8.249 1.00 91.00 182 ALA A CA 1
ATOM 1408 C C . ALA A 1 182 ? -10.350 14.215 8.768 1.00 91.00 182 ALA A C 1
ATOM 1410 O O . ALA A 1 182 ? -10.860 15.290 9.095 1.00 91.00 182 ALA A O 1
ATOM 1411 N N . VAL A 1 183 ? -10.986 13.043 8.900 1.00 92.06 183 VAL A N 1
ATOM 1412 C CA . VAL A 1 183 ? -12.305 12.912 9.544 1.00 92.06 183 VAL A CA 1
ATOM 1413 C C . VAL A 1 183 ? -12.241 13.382 10.992 1.00 92.06 183 VAL A C 1
ATOM 1415 O O . VAL A 1 183 ? -13.074 14.179 11.417 1.00 92.06 183 VAL A O 1
ATOM 1418 N N . MET A 1 184 ? -11.232 12.935 11.738 1.00 93.31 184 MET A N 1
ATOM 1419 C CA . MET A 1 184 ? -11.096 13.257 13.158 1.00 93.31 184 MET A CA 1
ATOM 1420 C C . MET A 1 184 ? -10.875 14.741 13.413 1.00 93.31 184 MET A C 1
ATOM 1422 O O . MET A 1 184 ? -11.600 15.330 14.210 1.00 93.31 184 MET A O 1
ATOM 1426 N N . LYS A 1 185 ? -9.988 15.381 12.648 1.00 92.81 185 LYS A N 1
ATOM 1427 C CA . LYS A 1 185 ? -9.790 16.833 12.720 1.00 92.81 185 LYS A CA 1
ATOM 1428 C C . LYS A 1 185 ? -11.081 17.610 12.434 1.00 92.81 185 LYS A C 1
ATOM 1430 O O . LYS A 1 185 ? -11.354 18.635 13.052 1.00 92.81 185 LYS A O 1
ATOM 1435 N N . ARG A 1 186 ? -11.892 17.144 11.478 1.00 92.75 186 ARG A N 1
ATOM 1436 C CA . ARG A 1 186 ? -13.187 17.771 11.170 1.00 92.75 186 ARG A CA 1
ATOM 1437 C C . ARG A 1 186 ? -14.217 17.532 12.268 1.00 92.75 186 ARG A C 1
ATOM 1439 O O . ARG A 1 186 ? -14.982 18.447 12.550 1.00 92.75 186 ARG A O 1
ATOM 1446 N N . LEU A 1 187 ? -14.233 16.349 12.885 1.00 91.06 187 LEU A N 1
ATOM 1447 C CA . LEU A 1 187 ? -15.081 16.055 14.041 1.00 91.06 187 LEU A CA 1
ATOM 1448 C C . LEU A 1 187 ? -14.737 16.954 15.226 1.00 91.06 187 LEU A C 1
ATOM 1450 O O . LEU A 1 187 ? -15.652 17.521 15.811 1.00 91.06 187 LEU A O 1
ATOM 1454 N N . GLU A 1 188 ? -13.452 17.126 15.537 1.00 91.25 188 GLU A N 1
ATOM 1455 C CA . GLU A 1 188 ? -12.973 18.017 16.603 1.00 91.25 188 GLU A CA 1
ATOM 1456 C C . GLU A 1 188 ? -13.476 19.445 16.385 1.00 91.25 188 GLU A C 1
ATOM 1458 O O . GLU A 1 188 ? -14.238 19.954 17.208 1.00 91.25 188 GLU A O 1
ATOM 1463 N N . ASN A 1 189 ? -13.202 20.029 15.215 1.00 90.38 189 ASN A N 1
ATOM 1464 C CA . ASN A 1 189 ? -13.701 21.360 14.855 1.00 90.38 189 ASN A CA 1
ATOM 1465 C C . ASN A 1 189 ? -15.236 21.455 14.926 1.00 90.38 189 ASN A C 1
ATOM 1467 O O . ASN A 1 189 ? -15.798 22.480 15.307 1.00 90.38 189 ASN A O 1
ATOM 1471 N N . TRP A 1 190 ? -15.940 20.396 14.525 1.00 88.38 190 TRP A N 1
ATOM 1472 C CA . TRP A 1 190 ? -17.399 20.372 14.551 1.00 88.38 190 TRP A CA 1
ATOM 1473 C C . TRP A 1 190 ? -17.954 20.268 15.979 1.00 88.38 190 TRP A C 1
ATOM 1475 O O . TRP A 1 190 ? -18.972 20.894 16.280 1.00 88.38 190 TRP A O 1
ATOM 1485 N N . SER A 1 191 ? -17.274 19.551 16.878 1.00 88.88 191 SER A N 1
ATOM 1486 C CA . SER A 1 191 ? -17.647 19.436 18.296 1.00 88.88 191 SER A CA 1
ATOM 1487 C C . SER A 1 191 ? -17.483 20.744 19.075 1.00 88.88 191 SER A C 1
ATOM 1489 O O . SER A 1 191 ? -18.260 21.007 19.990 1.00 88.88 191 SER A O 1
ATOM 1491 N N . GLU A 1 192 ? -16.566 21.627 18.662 1.00 88.12 192 GLU A N 1
ATOM 1492 C CA . GLU A 1 192 ? -16.453 22.978 19.232 1.00 88.12 192 GLU A CA 1
ATOM 1493 C C . GLU A 1 192 ? -17.718 23.816 18.979 1.00 88.12 192 GLU A C 1
ATOM 1495 O O . GLU A 1 192 ? -18.142 24.604 19.829 1.00 88.12 192 GLU A O 1
ATOM 1500 N N . ILE A 1 193 ? -18.359 23.609 17.823 1.00 86.44 193 ILE A N 1
ATOM 1501 C CA . ILE A 1 193 ? -19.624 24.253 17.448 1.00 86.44 193 ILE A CA 1
ATOM 1502 C C . ILE A 1 193 ? -20.803 23.532 18.119 1.00 86.44 193 ILE A C 1
ATOM 1504 O O . ILE A 1 193 ? -21.702 24.163 18.681 1.00 86.44 193 ILE A O 1
ATOM 1508 N N . LYS A 1 194 ? -20.815 22.196 18.073 1.00 86.00 194 LYS A N 1
ATOM 1509 C CA . LYS A 1 194 ? -21.852 21.334 18.654 1.00 86.00 194 LYS A CA 1
ATOM 1510 C C . LYS A 1 194 ? -21.403 20.802 20.014 1.00 86.00 194 LYS A C 1
ATOM 1512 O O . LYS A 1 194 ? -21.037 19.639 20.152 1.00 86.00 194 LYS A O 1
ATOM 1517 N N . LYS A 1 195 ? -21.529 21.645 21.044 1.00 86.00 195 LYS A N 1
ATOM 1518 C CA . LYS A 1 195 ? -21.100 21.343 22.426 1.00 86.00 195 LYS A CA 1
ATOM 1519 C C . LYS A 1 195 ? -21.736 20.099 23.061 1.00 86.00 195 LYS A C 1
ATOM 1521 O O . LYS A 1 195 ? -21.286 19.676 24.117 1.00 86.00 195 LYS A O 1
ATOM 1526 N N . ASN A 1 196 ? -22.783 19.529 22.458 1.00 90.81 196 ASN A N 1
ATOM 1527 C CA . ASN A 1 196 ? -23.419 18.300 22.926 1.00 90.81 196 ASN A CA 1
ATOM 1528 C C . ASN A 1 196 ? -22.753 17.009 22.401 1.00 90.81 196 ASN A C 1
ATOM 1530 O O . ASN A 1 196 ? -23.358 15.938 22.481 1.00 90.81 196 ASN A O 1
ATOM 1534 N N . VAL A 1 197 ? -21.554 17.105 21.821 1.00 93.81 197 VAL A N 1
ATOM 1535 C CA . VAL A 1 197 ? -20.811 15.993 21.219 1.00 93.81 197 VAL A CA 1
ATOM 1536 C C . VAL A 1 197 ? -19.450 15.875 21.893 1.00 93.81 197 VAL A C 1
ATOM 1538 O O . VAL A 1 197 ? -18.681 16.828 21.921 1.00 93.81 197 VAL A O 1
ATOM 1541 N N . GLN A 1 198 ? -19.153 14.690 22.415 1.00 95.31 198 GLN A N 1
ATOM 1542 C CA . GLN A 1 198 ? -17.925 14.380 23.136 1.00 95.31 198 GLN A CA 1
ATOM 1543 C C . GLN A 1 198 ? -17.108 13.377 22.332 1.00 95.31 198 GLN A C 1
ATOM 1545 O O . GLN A 1 198 ? -17.623 12.326 21.951 1.00 95.31 198 GLN A O 1
ATOM 1550 N N . ILE A 1 199 ? -15.844 13.690 22.061 1.00 95.00 199 ILE A N 1
ATOM 1551 C CA . ILE A 1 199 ? -14.982 12.867 21.207 1.00 95.00 199 ILE A CA 1
ATOM 1552 C C . ILE A 1 199 ? -14.018 12.059 22.069 1.00 95.00 199 ILE A C 1
ATOM 1554 O O . ILE A 1 199 ? -13.335 12.593 22.938 1.00 95.00 199 ILE A O 1
ATOM 1558 N N . ILE A 1 200 ? -13.938 10.762 21.787 1.00 95.44 200 ILE A N 1
ATOM 1559 C CA . ILE A 1 200 ? -12.943 9.845 22.337 1.00 95.44 200 ILE A CA 1
ATOM 1560 C C . ILE A 1 200 ? -12.132 9.327 21.156 1.00 95.44 200 ILE A C 1
ATOM 1562 O O . ILE A 1 200 ? -12.636 8.555 20.339 1.00 95.44 200 ILE A O 1
ATOM 1566 N N . SER A 1 201 ? -10.881 9.757 21.035 1.00 93.50 201 SER A N 1
ATOM 1567 C CA . SER A 1 201 ? -10.004 9.298 19.964 1.00 93.50 201 SER A CA 1
ATOM 1568 C C . SER A 1 201 ? -9.369 7.950 20.307 1.00 93.50 201 SER A C 1
ATOM 1570 O O . SER A 1 201 ? -8.861 7.718 21.403 1.00 93.50 201 SER A O 1
ATOM 1572 N N . LEU A 1 202 ? -9.404 7.044 19.335 1.00 92.81 202 LEU A N 1
ATOM 1573 C CA . LEU A 1 202 ? -8.691 5.778 19.335 1.00 92.81 202 LEU A CA 1
ATOM 1574 C C . LEU A 1 202 ? -7.826 5.705 18.091 1.00 92.81 202 LEU A C 1
ATOM 1576 O O . LEU A 1 202 ? -8.246 6.081 17.003 1.00 92.81 202 LEU A O 1
ATOM 1580 N N . GLU A 1 203 ? -6.646 5.126 18.226 1.00 90.44 203 GLU A N 1
ATOM 1581 C CA . GLU A 1 203 ? -5.729 4.933 17.098 1.00 90.44 203 GLU A CA 1
ATOM 1582 C C . GLU A 1 203 ? -6.347 4.023 16.034 1.00 90.44 203 GLU A C 1
ATOM 1584 O O . GLU A 1 203 ? -6.283 4.286 14.837 1.00 90.44 203 GLU A O 1
ATOM 1589 N N . CYS A 1 204 ? -7.083 3.012 16.492 1.00 93.38 204 CYS A N 1
ATOM 1590 C CA . CYS A 1 204 ? -7.942 2.196 15.660 1.00 93.38 204 CYS A CA 1
ATOM 1591 C C . CYS A 1 204 ? -9.306 2.040 16.328 1.00 93.38 204 CYS A C 1
ATOM 1593 O O . CYS A 1 204 ? -9.380 1.618 17.476 1.00 93.38 204 CYS A O 1
ATOM 1595 N N . ALA A 1 205 ? -10.402 2.260 15.601 1.00 95.56 205 ALA A N 1
ATOM 1596 C CA . ALA A 1 205 ? -11.730 1.916 16.118 1.00 95.56 205 ALA A CA 1
ATOM 1597 C C . ALA A 1 205 ? -11.849 0.419 16.478 1.00 95.56 205 ALA A C 1
ATOM 1599 O O . ALA A 1 205 ? -12.577 0.060 17.397 1.00 95.56 205 ALA A O 1
ATOM 1600 N N . GLY A 1 206 ? -11.080 -0.453 15.814 1.00 95.12 206 GLY A N 1
ATOM 1601 C CA . GLY A 1 206 ? -11.012 -1.886 16.116 1.00 95.12 206 GLY A CA 1
ATOM 1602 C C . GLY A 1 206 ? -10.475 -2.237 17.507 1.00 95.12 206 GLY A C 1
ATOM 1603 O O . GLY A 1 206 ? -10.669 -3.366 17.959 1.00 95.12 206 GLY A O 1
ATOM 1604 N N . SER A 1 207 ? -9.826 -1.288 18.195 1.00 94.62 207 SER A N 1
ATOM 1605 C CA . SER A 1 207 ? -9.390 -1.438 19.587 1.00 94.62 207 SER A CA 1
ATOM 1606 C C . SER A 1 207 ? -10.438 -0.965 20.604 1.00 94.62 207 SER A C 1
ATOM 1608 O O . SER A 1 207 ? -10.146 -0.915 21.799 1.00 94.62 207 SER A O 1
ATOM 1610 N N . ALA A 1 208 ? -11.650 -0.607 20.169 1.00 95.81 208 ALA A N 1
ATOM 1611 C CA . ALA A 1 208 ? -12.734 -0.244 21.072 1.00 95.81 208 ALA A CA 1
ATOM 1612 C C . ALA A 1 208 ? -13.247 -1.485 21.823 1.00 95.81 208 ALA A C 1
ATOM 1614 O O . ALA A 1 208 ? -13.919 -2.342 21.250 1.00 95.81 208 ALA A O 1
ATOM 1615 N N . HIS A 1 209 ? -12.915 -1.589 23.112 1.00 96.38 209 HIS A N 1
ATOM 1616 C CA . HIS A 1 209 ? -13.331 -2.720 23.939 1.00 96.38 209 HIS A CA 1
ATOM 1617 C C . HIS A 1 209 ? -14.838 -2.647 24.278 1.00 96.38 209 HIS A C 1
ATOM 1619 O O . HIS A 1 209 ? -15.288 -1.612 24.787 1.00 96.38 209 HIS A O 1
ATOM 1625 N N . PRO A 1 210 ? -15.611 -3.737 24.100 1.00 95.38 210 PRO A N 1
ATOM 1626 C CA . PRO A 1 210 ? -17.051 -3.805 24.385 1.00 95.38 210 PRO A CA 1
ATOM 1627 C C . PRO A 1 210 ? -17.465 -3.280 25.764 1.00 95.38 210 PRO A C 1
ATOM 1629 O O . PRO A 1 210 ? -18.370 -2.459 25.849 1.00 95.38 210 PRO A O 1
ATOM 1632 N N . ALA A 1 211 ? -16.746 -3.631 26.836 1.00 95.06 211 ALA A N 1
ATOM 1633 C CA . ALA A 1 211 ? -17.005 -3.095 28.182 1.00 95.06 211 ALA A CA 1
ATOM 1634 C C . ALA A 1 211 ? -17.008 -1.550 28.276 1.00 95.06 211 ALA A C 1
ATOM 1636 O O . ALA A 1 211 ? -17.804 -0.973 29.019 1.00 95.06 211 ALA A O 1
ATOM 1637 N N . ALA A 1 212 ? -16.138 -0.861 27.528 1.00 95.88 212 ALA A N 1
ATOM 1638 C CA . ALA A 1 212 ? -16.111 0.601 27.509 1.00 95.88 212 ALA A CA 1
ATOM 1639 C C . ALA A 1 212 ? -17.268 1.180 26.688 1.00 95.88 212 ALA A C 1
ATOM 1641 O O . ALA A 1 212 ? -17.883 2.161 27.103 1.00 95.88 212 ALA A O 1
ATOM 1642 N N . ILE A 1 213 ? -17.603 0.544 25.563 1.00 96.19 213 ILE A N 1
ATOM 1643 C CA . ILE A 1 213 ? -18.760 0.908 24.735 1.00 96.19 213 ILE A CA 1
ATOM 1644 C C . ILE A 1 213 ? -20.053 0.743 25.539 1.00 96.19 213 ILE A C 1
ATOM 1646 O O . ILE A 1 213 ? -20.890 1.642 25.553 1.00 96.19 213 ILE A O 1
ATOM 1650 N N . GLU A 1 214 ? -20.189 -0.362 26.270 1.00 95.81 214 GLU A N 1
ATOM 1651 C CA . GLU A 1 214 ? -21.330 -0.628 27.140 1.00 95.81 214 GLU A CA 1
ATOM 1652 C C . GLU A 1 214 ? -21.448 0.431 28.241 1.00 95.81 214 GLU A C 1
ATOM 1654 O O . GLU A 1 214 ? -22.525 0.997 28.439 1.00 95.81 214 GLU A O 1
ATOM 1659 N N . PHE A 1 215 ? -20.343 0.772 28.911 1.00 96.50 215 PHE A N 1
ATOM 1660 C CA . PHE A 1 215 ? -20.324 1.852 29.898 1.00 96.50 215 PHE A CA 1
ATOM 1661 C C . PHE A 1 215 ? -20.774 3.193 29.295 1.00 96.50 215 PHE A C 1
ATOM 1663 O O . PHE A 1 215 ? -21.647 3.858 29.855 1.00 96.50 215 PHE A O 1
ATOM 1670 N N . LEU A 1 216 ? -20.229 3.570 28.133 1.00 96.69 216 LEU A N 1
ATOM 1671 C CA . LEU A 1 216 ? -20.596 4.805 27.440 1.00 96.69 216 LEU A CA 1
ATOM 1672 C C . LEU A 1 216 ? -22.069 4.803 27.015 1.00 96.69 216 LEU A C 1
ATOM 1674 O O . LEU A 1 216 ? -22.743 5.812 27.182 1.00 96.69 216 LEU A O 1
ATOM 1678 N N . SER A 1 217 ? -22.598 3.671 26.544 1.00 95.69 217 SER A N 1
ATOM 1679 C CA . SER A 1 217 ? -23.999 3.547 26.112 1.00 95.69 217 SER A CA 1
ATOM 1680 C C . SER A 1 217 ? -25.006 3.775 27.241 1.00 95.69 217 SER A C 1
ATOM 1682 O O . SER A 1 217 ? -26.123 4.226 26.995 1.00 95.69 217 SER A O 1
ATOM 1684 N N . ARG A 1 218 ? -24.599 3.495 28.487 1.00 94.88 218 ARG A N 1
ATOM 1685 C CA . ARG A 1 218 ? -25.393 3.756 29.695 1.00 94.88 218 ARG A CA 1
ATOM 1686 C C . ARG A 1 218 ? -25.284 5.201 30.167 1.00 94.88 218 ARG A C 1
ATOM 1688 O O . ARG A 1 218 ? -26.219 5.701 30.782 1.00 94.88 218 ARG A O 1
ATOM 1695 N N . ALA A 1 219 ? -24.140 5.842 29.933 1.00 95.88 219 ALA A N 1
ATOM 1696 C CA . ALA A 1 219 ? -23.879 7.201 30.394 1.00 95.88 219 ALA A CA 1
ATOM 1697 C C . ALA A 1 219 ? -24.382 8.272 29.416 1.00 95.88 219 ALA A C 1
ATOM 1699 O O . ALA A 1 219 ? -24.854 9.313 29.856 1.00 95.88 219 ALA A O 1
ATOM 1700 N N . PHE A 1 220 ? -24.277 8.026 28.111 1.00 96.56 220 PHE A N 1
ATOM 1701 C CA . PHE A 1 220 ? -24.573 8.999 27.062 1.00 96.56 220 PHE A CA 1
ATOM 1702 C C . PHE A 1 220 ? -25.951 8.789 26.429 1.00 96.56 220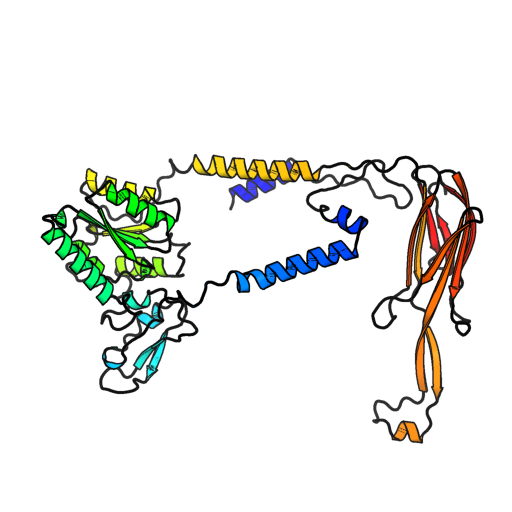 PHE A C 1
ATOM 1704 O O . PHE A 1 220 ? -26.549 7.711 26.510 1.00 96.56 220 PHE A O 1
ATOM 1711 N N . LYS A 1 221 ? -26.452 9.819 25.735 1.00 94.69 221 LYS A N 1
ATOM 1712 C CA . LYS A 1 221 ? -27.685 9.723 24.945 1.00 94.69 221 LYS A CA 1
ATOM 1713 C C . LYS A 1 221 ? -27.582 8.606 23.909 1.00 94.69 221 LYS A C 1
ATOM 1715 O O . LYS A 1 221 ? -28.508 7.799 23.795 1.00 94.69 221 LYS A O 1
ATOM 1720 N N . HIS A 1 222 ? -26.458 8.588 23.186 1.00 95.56 222 HIS A N 1
ATOM 1721 C CA . HIS A 1 222 ? -26.113 7.628 22.138 1.00 95.56 222 HIS A CA 1
ATOM 1722 C C . HIS A 1 222 ? -24.594 7.590 21.907 1.00 95.56 222 HIS A C 1
ATOM 1724 O O . HIS A 1 222 ? -23.928 8.624 22.011 1.00 95.56 222 HIS A O 1
ATOM 1730 N N . VAL A 1 223 ? -24.056 6.418 21.560 1.00 97.25 223 VAL A N 1
ATOM 1731 C CA . VAL A 1 223 ? -22.632 6.213 21.245 1.00 97.25 223 VAL A CA 1
ATOM 1732 C C . VAL A 1 223 ? -22.449 5.959 19.755 1.00 97.25 223 VAL A C 1
ATOM 1734 O O . VAL A 1 223 ? -23.097 5.103 19.165 1.00 97.25 223 VAL A O 1
ATOM 1737 N N . ILE A 1 224 ? -21.539 6.683 19.124 1.00 96.94 224 ILE A N 1
ATOM 1738 C CA . ILE A 1 224 ? -21.258 6.568 17.696 1.00 96.94 224 ILE A CA 1
ATOM 1739 C C . ILE A 1 224 ? -19.816 6.139 17.551 1.00 96.94 224 ILE A C 1
ATOM 1741 O O . ILE A 1 224 ? -18.917 6.771 18.090 1.00 96.94 224 ILE A O 1
ATOM 1745 N N . ILE A 1 225 ? -19.590 5.059 16.823 1.00 97.44 225 ILE A N 1
ATOM 1746 C CA . ILE A 1 225 ? -18.255 4.542 16.573 1.00 97.44 225 ILE A CA 1
ATOM 1747 C C . ILE A 1 225 ? -17.943 4.846 15.115 1.00 97.44 225 ILE A C 1
ATOM 1749 O O . ILE A 1 225 ? -18.560 4.282 14.217 1.00 97.44 225 ILE A O 1
ATOM 1753 N N . SER A 1 226 ? -17.030 5.783 14.883 1.00 96.00 226 SER A N 1
ATOM 1754 C CA . SER A 1 226 ? -16.535 6.122 13.553 1.00 96.00 226 SER A CA 1
ATOM 1755 C C . SER A 1 226 ? -15.325 5.254 13.234 1.00 96.00 226 SER A C 1
ATOM 1757 O O . SER A 1 226 ? -14.311 5.302 13.934 1.00 96.00 226 SER A O 1
ATOM 1759 N N . ALA A 1 227 ? -15.434 4.450 12.182 1.00 95.94 227 ALA A N 1
ATOM 1760 C CA . ALA A 1 227 ? -14.400 3.520 11.757 1.00 95.94 227 ALA A CA 1
ATOM 1761 C C . ALA A 1 227 ? -14.099 3.670 10.260 1.00 95.94 227 ALA A C 1
ATOM 1763 O O . ALA A 1 227 ? -14.919 4.186 9.498 1.00 95.94 227 ALA A O 1
ATOM 1764 N N . CYS A 1 228 ? -12.928 3.179 9.836 1.00 94.81 228 CYS A N 1
ATOM 1765 C CA . CYS A 1 228 ? -12.565 3.110 8.420 1.00 94.81 228 CYS A CA 1
ATOM 1766 C C . CYS A 1 228 ? -13.646 2.369 7.606 1.00 94.81 228 CYS A C 1
ATOM 1768 O O . CYS A 1 228 ? -14.345 1.518 8.161 1.00 94.81 228 CYS A O 1
ATOM 1770 N N . PRO A 1 229 ? -13.757 2.605 6.289 1.00 92.62 229 PRO A N 1
ATOM 1771 C CA . PRO A 1 229 ? -14.637 1.816 5.435 1.00 92.62 229 PRO A CA 1
ATOM 1772 C C . PRO A 1 229 ? -14.326 0.315 5.511 1.00 92.62 229 PRO A C 1
ATOM 1774 O O . PRO A 1 229 ? -13.163 -0.076 5.581 1.00 92.62 229 PRO A O 1
ATOM 1777 N N . GLU A 1 230 ? -15.360 -0.525 5.423 1.00 89.56 230 GLU A N 1
ATOM 1778 C CA . GLU A 1 230 ? -15.272 -1.982 5.625 1.00 89.56 230 GLU A CA 1
ATOM 1779 C C . GLU A 1 230 ? -14.155 -2.661 4.821 1.00 89.56 230 GLU A C 1
ATOM 1781 O O . GLU A 1 230 ? -13.430 -3.501 5.343 1.00 89.56 230 GLU A O 1
ATOM 1786 N N . ARG A 1 231 ? -13.982 -2.269 3.554 1.00 87.38 231 ARG A N 1
ATOM 1787 C CA . ARG A 1 231 ? -12.970 -2.836 2.647 1.00 87.38 231 ARG A CA 1
ATOM 1788 C C . ARG A 1 231 ? -11.692 -2.003 2.533 1.00 87.38 231 ARG A C 1
ATOM 1790 O O . ARG A 1 231 ? -10.880 -2.270 1.656 1.00 87.38 231 ARG A O 1
ATOM 1797 N N . ASN A 1 232 ? -11.543 -0.971 3.358 1.00 89.69 232 ASN A N 1
ATOM 1798 C CA . ASN A 1 232 ? -10.405 -0.053 3.324 1.00 89.69 232 ASN A CA 1
ATOM 1799 C C . ASN A 1 232 ? -9.957 0.315 4.746 1.00 89.69 232 ASN A C 1
ATOM 1801 O O . ASN A 1 232 ? -9.809 1.489 5.086 1.00 89.69 232 ASN A O 1
ATOM 1805 N N . CYS A 1 233 ? -9.827 -0.694 5.610 1.00 92.56 233 CYS A N 1
ATOM 1806 C CA . CYS A 1 233 ? -9.321 -0.509 6.961 1.00 92.56 233 CYS A CA 1
ATOM 1807 C C . CYS A 1 233 ? -7.789 -0.569 6.972 1.00 92.56 233 CYS A C 1
ATOM 1809 O O . CYS A 1 233 ? -7.198 -1.535 6.498 1.00 92.56 233 CYS A O 1
ATOM 1811 N N . GLU A 1 234 ? -7.159 0.441 7.576 1.00 92.31 234 GLU A N 1
ATOM 1812 C CA . GLU A 1 234 ? -5.696 0.545 7.701 1.00 92.31 234 GLU A CA 1
ATOM 1813 C C . GLU A 1 234 ? -5.090 -0.665 8.437 1.00 92.31 234 GLU A C 1
ATOM 1815 O O . GLU A 1 234 ? -4.060 -1.214 8.053 1.00 92.31 234 GLU A O 1
ATOM 1820 N N . ASN A 1 235 ? -5.780 -1.143 9.478 1.00 92.88 235 ASN A N 1
ATOM 1821 C CA . ASN A 1 235 ? -5.321 -2.240 10.330 1.00 92.88 235 ASN A CA 1
ATOM 1822 C C . ASN A 1 235 ? -5.902 -3.601 9.909 1.00 92.88 235 ASN A C 1
ATOM 1824 O O . ASN A 1 235 ? -6.304 -4.391 10.767 1.00 92.88 235 ASN A O 1
ATOM 1828 N N . LYS A 1 236 ? -5.964 -3.863 8.594 1.00 92.94 236 LYS A N 1
ATOM 1829 C CA . LYS A 1 236 ? -6.514 -5.088 7.980 1.00 92.94 236 LYS A CA 1
ATOM 1830 C C . LYS A 1 236 ? -7.950 -5.386 8.441 1.00 92.94 236 LYS A C 1
ATOM 1832 O O . LYS A 1 236 ? -8.890 -4.751 7.975 1.00 92.94 236 LYS A O 1
ATOM 1837 N N . ASP A 1 237 ? -8.115 -6.295 9.399 1.00 93.88 237 ASP A N 1
ATOM 1838 C CA . ASP A 1 237 ? -9.415 -6.812 9.840 1.00 93.88 237 ASP A CA 1
ATOM 1839 C C . ASP A 1 237 ? -10.077 -5.946 10.923 1.00 93.88 237 ASP A C 1
ATOM 1841 O O . ASP A 1 237 ? -11.138 -6.293 11.437 1.00 93.88 237 ASP A O 1
ATOM 1845 N N . GLY A 1 238 ? -9.482 -4.803 11.285 1.00 95.44 238 GLY A N 1
ATOM 1846 C CA . GLY A 1 238 ? -9.926 -3.984 12.416 1.00 95.44 238 GLY A CA 1
ATOM 1847 C C . GLY A 1 238 ? -11.400 -3.563 12.378 1.00 95.44 238 GLY A C 1
ATOM 1848 O O . GLY A 1 238 ? -12.074 -3.634 13.405 1.00 95.44 238 GLY A O 1
ATOM 1849 N N . PHE A 1 239 ? -11.923 -3.166 11.211 1.00 96.38 239 PHE A N 1
ATOM 1850 C CA . PHE A 1 239 ? -13.353 -2.861 11.054 1.00 96.38 239 PHE A CA 1
ATOM 1851 C C . PHE A 1 239 ? -14.224 -4.111 11.218 1.00 96.38 239 PHE A C 1
ATOM 1853 O O . PHE A 1 239 ? -15.246 -4.073 11.899 1.00 96.38 239 PHE A O 1
ATOM 1860 N N . MET A 1 240 ? -13.812 -5.216 10.598 1.00 96.44 240 MET A N 1
ATOM 1861 C CA . MET A 1 240 ? -14.547 -6.479 10.604 1.00 96.44 240 MET A CA 1
ATOM 1862 C C . MET A 1 240 ? -14.665 -7.033 12.027 1.00 96.44 240 MET A C 1
ATOM 1864 O O . MET A 1 240 ? -15.772 -7.270 12.500 1.00 96.44 240 MET A O 1
ATOM 1868 N N . LEU A 1 241 ? -13.546 -7.118 12.753 1.00 96.19 241 LEU A N 1
ATOM 1869 C CA . LEU A 1 241 ? -13.497 -7.574 14.145 1.00 96.19 241 LEU A CA 1
ATOM 1870 C C . LEU A 1 241 ? -14.339 -6.694 15.074 1.00 96.19 241 LEU A C 1
ATOM 1872 O O . LEU A 1 241 ? -15.038 -7.209 15.944 1.00 96.19 241 LEU A O 1
ATOM 1876 N N . LEU A 1 242 ? -14.300 -5.370 14.887 1.00 96.25 242 LEU A N 1
ATOM 1877 C CA . LEU A 1 242 ? -15.181 -4.454 15.608 1.00 96.25 242 LEU A CA 1
ATOM 1878 C C . LEU A 1 242 ? -16.644 -4.795 15.335 1.00 96.25 242 LEU A C 1
ATOM 1880 O O . LEU A 1 242 ? -17.391 -5.048 16.271 1.00 96.25 242 LEU A O 1
ATOM 1884 N N . ASN A 1 243 ? -17.043 -4.830 14.065 1.00 96.25 243 ASN A N 1
ATOM 1885 C CA . ASN A 1 243 ? -18.418 -5.101 13.663 1.00 96.25 243 ASN A CA 1
ATOM 1886 C C . ASN A 1 243 ? -18.922 -6.457 14.191 1.00 96.25 243 ASN A C 1
ATOM 1888 O O . ASN A 1 243 ? -20.050 -6.552 14.673 1.00 96.25 243 ASN A O 1
ATOM 1892 N N . GLU A 1 244 ? -18.091 -7.499 14.165 1.00 95.56 244 GLU A N 1
ATOM 1893 C CA . GLU A 1 244 ? -18.438 -8.809 14.725 1.00 95.56 244 GLU A CA 1
ATOM 1894 C C . GLU A 1 244 ? -18.671 -8.759 16.240 1.00 95.56 244 GLU A C 1
ATOM 1896 O O . GLU A 1 244 ? -19.654 -9.327 16.713 1.00 95.56 244 GLU A O 1
ATOM 1901 N N . ARG A 1 245 ? -17.845 -8.028 17.001 1.00 94.56 245 ARG A N 1
ATOM 1902 C CA . ARG A 1 245 ? -18.076 -7.825 18.444 1.00 94.56 245 ARG A CA 1
ATOM 1903 C C . ARG A 1 245 ? -19.330 -7.000 18.705 1.00 94.56 245 ARG A C 1
ATOM 1905 O O . ARG A 1 245 ? -20.153 -7.373 19.536 1.00 94.56 245 ARG A O 1
ATOM 1912 N N . LEU A 1 246 ? -19.529 -5.919 17.944 1.00 93.88 246 LEU A N 1
ATOM 1913 C CA . LEU A 1 246 ? -20.710 -5.061 18.074 1.00 93.88 246 LEU A CA 1
ATOM 1914 C C . LEU A 1 246 ? -22.017 -5.809 17.774 1.00 93.88 246 LEU A C 1
ATOM 1916 O O . LEU A 1 246 ? -23.061 -5.490 18.337 1.00 93.88 246 LEU A O 1
ATOM 1920 N N . THR A 1 247 ? -21.961 -6.805 16.890 1.00 92.81 247 THR A N 1
ATOM 1921 C CA . THR A 1 247 ? -23.107 -7.648 16.524 1.00 92.81 247 THR A CA 1
ATOM 1922 C C . THR A 1 247 ? -23.220 -8.922 17.364 1.00 92.81 247 THR A C 1
ATOM 1924 O O . THR A 1 247 ? -24.113 -9.728 17.112 1.00 92.81 247 THR A O 1
ATOM 1927 N N . GLY A 1 248 ? -22.344 -9.114 18.358 1.00 91.25 248 GLY A N 1
ATOM 1928 C CA . GLY A 1 248 ? -22.345 -10.284 19.239 1.00 91.25 248 GLY A CA 1
ATOM 1929 C C . GLY A 1 248 ? -21.909 -11.591 18.566 1.00 91.25 248 GLY A C 1
ATOM 1930 O O . GLY A 1 248 ? -22.146 -12.662 19.112 1.00 91.25 248 GLY A O 1
ATOM 1931 N N . LYS A 1 249 ? -21.291 -11.528 17.380 1.00 93.44 249 LYS A N 1
ATOM 1932 C CA . LYS A 1 249 ? -20.763 -12.696 16.652 1.00 93.44 249 LYS A CA 1
ATOM 1933 C C . LYS A 1 249 ? -19.372 -13.118 17.121 1.00 93.44 249 LYS A C 1
ATOM 1935 O O . LYS A 1 249 ? -18.912 -14.192 16.747 1.00 93.44 249 LYS A O 1
ATOM 1940 N N . ARG A 1 250 ? -18.692 -12.263 17.887 1.00 94.00 250 ARG A N 1
ATOM 1941 C CA . ARG A 1 250 ? -17.324 -12.475 18.363 1.00 94.00 250 ARG A CA 1
ATOM 1942 C C . ARG A 1 250 ? -17.167 -11.971 19.790 1.00 94.00 250 ARG A C 1
ATOM 1944 O O . ARG A 1 250 ? -17.714 -10.926 20.133 1.00 94.00 250 ARG A O 1
ATOM 1951 N N . GLU A 1 251 ? -16.397 -12.700 20.589 1.00 92.25 251 GLU A N 1
ATOM 1952 C CA . GLU A 1 251 ? -16.057 -12.314 21.958 1.00 92.25 251 GLU A CA 1
ATOM 1953 C C . GLU A 1 251 ? -15.025 -11.159 21.998 1.00 92.25 251 GLU A C 1
ATOM 1955 O O . GLU A 1 251 ? -14.231 -10.991 21.061 1.00 92.25 251 GLU A O 1
ATOM 1960 N N . PRO A 1 252 ? -14.984 -10.366 23.083 1.00 92.94 252 PRO A N 1
ATOM 1961 C CA . PRO A 1 252 ? -15.946 -10.359 24.184 1.00 92.94 252 PRO A CA 1
ATOM 1962 C C . PRO A 1 252 ? -17.303 -9.792 23.750 1.00 92.94 252 PRO A C 1
ATOM 1964 O O . PRO A 1 252 ? -17.382 -8.805 23.020 1.00 92.94 252 PRO A O 1
ATOM 1967 N N . THR A 1 253 ? -18.379 -10.430 24.190 1.00 90.75 253 THR A N 1
ATOM 1968 C CA . THR A 1 253 ? -19.751 -9.991 23.923 1.00 90.75 253 THR A CA 1
ATOM 1969 C C . THR A 1 253 ? -20.248 -9.006 24.984 1.00 90.75 253 THR A C 1
ATOM 1971 O O . THR A 1 253 ? -19.689 -8.874 26.074 1.00 90.75 253 THR A O 1
ATOM 1974 N N . PHE A 1 254 ? -21.297 -8.251 24.656 1.00 92.75 254 PHE A N 1
ATOM 1975 C CA . PHE A 1 254 ? -21.940 -7.359 25.620 1.00 92.75 254 PHE A CA 1
ATOM 1976 C C . PHE A 1 254 ? -22.719 -8.137 26.677 1.00 92.75 254 PHE A C 1
ATOM 1978 O O . PHE A 1 254 ? -23.222 -9.233 26.420 1.00 92.75 254 PHE A O 1
ATOM 1985 N N . THR A 1 255 ? -22.914 -7.535 27.853 1.00 90.00 255 THR A N 1
ATOM 1986 C CA . THR A 1 255 ? -23.810 -8.141 28.842 1.00 90.00 255 THR A CA 1
ATOM 1987 C C . THR A 1 255 ? -25.259 -8.133 28.348 1.00 90.00 255 THR A C 1
ATOM 1989 O O . THR A 1 255 ? -25.672 -7.293 27.550 1.00 90.00 255 THR A O 1
ATOM 1992 N N . LYS A 1 256 ? -26.089 -9.022 28.903 1.00 86.00 256 LYS A N 1
ATOM 1993 C CA . LYS A 1 256 ? -27.529 -9.119 28.590 1.00 86.00 256 LYS A CA 1
ATOM 1994 C C . LYS A 1 256 ? -28.340 -7.829 28.805 1.00 86.00 256 LYS A C 1
ATOM 1996 O O . LYS A 1 256 ? -29.492 -7.765 28.394 1.00 86.00 256 LYS A O 1
ATOM 2001 N N . TYR A 1 257 ? -27.775 -6.838 29.496 1.00 81.19 257 TYR A N 1
ATOM 2002 C CA . TYR A 1 257 ? -28.418 -5.556 29.796 1.00 81.19 257 TYR A CA 1
ATOM 2003 C C . TYR A 1 257 ? -27.998 -4.435 28.841 1.00 81.19 257 TYR A C 1
ATOM 2005 O O . TYR A 1 257 ? -28.358 -3.277 29.055 1.00 81.19 257 TYR A O 1
ATOM 2013 N N . PHE A 1 258 ? -27.173 -4.739 27.845 1.00 89.50 258 PHE A N 1
ATOM 2014 C CA . PHE A 1 258 ? -26.798 -3.786 26.818 1.00 89.50 258 PHE A CA 1
ATOM 2015 C C . PHE A 1 258 ? -27.952 -3.580 25.832 1.00 89.50 258 PHE A C 1
ATOM 2017 O O . PHE A 1 258 ? -28.550 -4.547 25.364 1.00 89.50 258 PHE A O 1
ATOM 2024 N N . ASP A 1 259 ? -28.257 -2.321 25.514 1.00 89.31 259 ASP A N 1
ATOM 2025 C CA . ASP A 1 259 ? -29.229 -1.960 24.481 1.00 89.31 259 ASP A CA 1
ATOM 2026 C C . ASP A 1 259 ? -28.489 -1.610 23.177 1.00 89.31 259 ASP A C 1
ATOM 2028 O O . ASP A 1 259 ? -27.896 -0.530 23.086 1.00 89.31 259 ASP A O 1
ATOM 2032 N N . PRO A 1 260 ? -28.539 -2.461 22.134 1.00 87.62 260 PRO A N 1
ATOM 2033 C CA . PRO A 1 260 ? -27.886 -2.178 20.857 1.00 87.62 260 PRO A CA 1
ATOM 2034 C C . PRO A 1 260 ? -28.387 -0.895 20.187 1.00 87.62 260 PRO A C 1
ATOM 2036 O O . PRO A 1 260 ? -27.661 -0.301 19.393 1.00 87.62 260 PRO A O 1
ATOM 2039 N N . LYS A 1 261 ? -29.602 -0.423 20.514 1.00 90.12 261 LYS A N 1
ATOM 2040 C CA . LYS A 1 261 ? -30.157 0.830 19.981 1.00 90.12 261 LYS A CA 1
ATOM 2041 C C . LYS A 1 261 ? -29.494 2.075 20.564 1.00 90.12 261 LYS A C 1
ATOM 2043 O O . LYS A 1 261 ? -29.749 3.167 20.066 1.00 90.12 261 LYS A O 1
ATOM 2048 N N . LYS A 1 262 ? -28.651 1.942 21.588 1.00 92.25 262 LYS A N 1
ATOM 2049 C CA . LYS A 1 262 ? -27.860 3.040 22.164 1.00 92.25 262 LYS A CA 1
ATOM 2050 C C . LYS A 1 262 ? -26.511 3.244 21.479 1.00 92.25 262 LYS A C 1
ATOM 2052 O O . LYS A 1 262 ? -25.745 4.109 21.909 1.00 92.25 262 LYS A O 1
ATOM 2057 N N . MET A 1 263 ? -26.212 2.478 20.426 1.00 94.44 263 MET A N 1
ATOM 2058 C CA . MET A 1 263 ? -25.001 2.665 19.636 1.00 94.44 263 MET A CA 1
ATOM 2059 C C . MET A 1 263 ? -25.227 2.601 18.123 1.00 94.44 263 MET A C 1
ATOM 2061 O O . MET A 1 263 ? -26.183 1.995 17.647 1.00 94.44 263 MET A O 1
ATOM 2065 N N . SER A 1 264 ? -24.307 3.201 17.365 1.00 94.94 264 SER A N 1
ATOM 2066 C CA . SER A 1 264 ? -24.225 3.070 15.906 1.00 94.94 264 SER A CA 1
ATOM 2067 C C . SER A 1 264 ? -22.771 2.965 15.452 1.00 94.94 264 SER A C 1
ATOM 2069 O O . SER A 1 264 ? -21.934 3.760 15.873 1.00 94.94 264 SER A O 1
ATOM 2071 N N . LEU A 1 265 ? -22.479 2.032 14.545 1.00 95.88 265 LEU A N 1
ATOM 2072 C CA . LEU A 1 265 ? -21.211 1.977 13.815 1.00 95.88 265 LEU A CA 1
ATOM 2073 C C . LEU A 1 265 ? -21.365 2.737 12.493 1.00 95.88 265 LEU A C 1
ATOM 2075 O O . LEU A 1 265 ? -22.252 2.424 11.702 1.00 95.88 265 LEU A O 1
ATOM 2079 N N . VAL A 1 266 ? -20.499 3.716 12.243 1.00 95.56 266 VAL A N 1
ATOM 2080 C CA . VAL A 1 266 ? -20.479 4.498 11.003 1.00 95.56 266 VAL A CA 1
ATOM 2081 C C . VAL A 1 266 ? -19.158 4.249 10.285 1.00 95.56 266 VAL A C 1
ATOM 2083 O O . VAL A 1 266 ? -18.088 4.599 10.779 1.00 95.56 266 VAL A O 1
ATOM 2086 N N . ALA A 1 267 ? -19.245 3.646 9.102 1.00 94.81 267 ALA A N 1
ATOM 2087 C CA . ALA A 1 267 ? -18.116 3.465 8.199 1.00 94.81 267 ALA A CA 1
ATOM 2088 C C . ALA A 1 267 ? -17.897 4.749 7.379 1.00 94.81 267 ALA A C 1
ATOM 2090 O O . ALA A 1 267 ? -18.696 5.071 6.490 1.00 94.81 267 ALA A O 1
ATOM 2091 N N . ALA A 1 268 ? -16.827 5.481 7.684 1.00 92.06 268 ALA A N 1
ATOM 2092 C CA . ALA A 1 268 ? -16.489 6.739 7.028 1.00 92.06 268 ALA A CA 1
ATOM 2093 C C . ALA A 1 268 ? -14.981 6.826 6.772 1.00 92.06 268 ALA A C 1
ATOM 2095 O O . ALA A 1 268 ? -14.176 6.732 7.698 1.00 92.06 268 ALA A O 1
ATOM 2096 N N . GLY A 1 269 ? -14.610 6.994 5.502 1.00 91.19 269 GLY A N 1
ATOM 2097 C CA . GLY A 1 269 ? -13.240 7.323 5.115 1.00 91.19 269 GLY A CA 1
ATOM 2098 C C . GLY A 1 269 ? -12.969 8.831 5.110 1.00 91.19 269 GLY A C 1
ATOM 2099 O O . GLY A 1 269 ? -13.902 9.634 5.181 1.00 91.19 269 GLY A O 1
ATOM 2100 N N . ASP A 1 270 ? -11.706 9.226 4.954 1.00 88.81 270 ASP A N 1
ATOM 2101 C CA . ASP A 1 270 ? -11.324 10.621 4.709 1.00 88.81 270 ASP A CA 1
ATOM 2102 C C . ASP A 1 270 ? -12.110 11.214 3.518 1.00 88.81 270 ASP A C 1
ATOM 2104 O O . ASP A 1 270 ? -12.067 10.709 2.394 1.00 88.81 270 ASP A O 1
ATOM 2108 N N . GLY A 1 271 ? -12.864 12.293 3.772 1.00 87.75 271 GLY A N 1
ATOM 2109 C CA . GLY A 1 271 ? -13.767 12.936 2.807 1.00 87.75 271 GLY A CA 1
ATOM 2110 C C . GLY A 1 271 ? -15.236 12.488 2.884 1.00 87.75 271 GLY A C 1
ATOM 2111 O O . GLY A 1 271 ? -16.078 13.046 2.164 1.00 87.75 271 GLY A O 1
ATOM 2112 N N . GLU A 1 272 ? -15.556 11.505 3.733 1.00 90.31 272 GLU A N 1
ATOM 2113 C CA . GLU A 1 272 ? -16.912 11.006 4.007 1.00 90.31 272 GLU A CA 1
ATOM 2114 C C . GLU A 1 272 ? -17.454 11.430 5.389 1.00 90.31 272 GLU A C 1
ATOM 2116 O O . GLU A 1 272 ? -18.470 10.898 5.839 1.00 90.31 272 GLU A O 1
ATOM 2121 N N . GLU A 1 273 ? -16.831 12.409 6.056 1.00 89.62 273 GLU A N 1
ATOM 2122 C CA . GLU A 1 273 ? -17.201 12.872 7.406 1.00 89.62 273 GLU A CA 1
ATOM 2123 C C . GLU A 1 273 ? -18.676 13.288 7.547 1.00 89.62 273 GLU A C 1
ATOM 2125 O O . GLU A 1 273 ? -19.276 13.106 8.607 1.00 89.62 273 GLU A O 1
ATOM 2130 N N . ASN A 1 274 ? -19.297 13.759 6.460 1.00 90.12 274 ASN A N 1
ATOM 2131 C CA . ASN A 1 274 ? -20.711 14.131 6.444 1.00 90.12 274 ASN A CA 1
ATOM 2132 C C . ASN A 1 274 ? -21.630 12.976 6.856 1.00 90.12 274 ASN A C 1
ATOM 2134 O O . ASN A 1 274 ? -22.651 13.233 7.480 1.00 90.12 274 ASN A O 1
ATOM 2138 N N . ARG A 1 275 ? -21.262 11.711 6.600 1.00 90.88 275 ARG A N 1
ATOM 2139 C CA . ARG A 1 275 ? -22.059 10.558 7.060 1.00 90.88 275 ARG A CA 1
ATOM 2140 C C . ARG A 1 275 ? -22.189 10.516 8.581 1.00 90.88 275 ARG A C 1
ATOM 2142 O O . ARG A 1 275 ? -23.218 10.088 9.103 1.00 90.88 275 ARG A O 1
ATOM 2149 N N . ILE A 1 276 ? -21.147 10.943 9.293 1.00 91.88 276 ILE A N 1
ATOM 2150 C CA . ILE A 1 276 ? -21.131 10.985 10.756 1.00 91.88 276 ILE A CA 1
ATOM 2151 C C . ILE A 1 276 ? -22.005 12.144 11.233 1.00 91.88 276 ILE A C 1
ATOM 2153 O O . ILE A 1 276 ? -22.873 11.934 12.078 1.00 91.88 276 ILE A O 1
ATOM 2157 N N . PHE A 1 277 ? -21.833 13.335 10.649 1.00 91.56 277 PHE A N 1
ATOM 2158 C CA . PHE A 1 277 ? -22.631 14.518 10.989 1.00 91.56 277 PHE A CA 1
ATOM 2159 C C . PHE A 1 277 ? -24.126 14.289 10.744 1.00 91.56 277 PHE A C 1
ATOM 2161 O O . PHE A 1 277 ? -24.924 14.475 11.657 1.00 91.56 277 PHE A O 1
ATOM 2168 N N . GLU A 1 278 ? -24.496 13.777 9.568 1.00 90.81 278 GLU A N 1
ATOM 2169 C CA . GLU A 1 278 ? -25.879 13.428 9.219 1.00 90.81 278 GLU A CA 1
ATOM 2170 C C . GLU A 1 278 ? -26.460 12.382 10.181 1.00 90.81 278 GLU A C 1
ATOM 2172 O O . GLU A 1 278 ? -27.626 12.462 10.566 1.00 90.81 278 GLU A O 1
ATOM 2177 N N . THR A 1 279 ? -25.650 11.412 10.625 1.00 90.19 279 THR A N 1
ATOM 2178 C CA . THR A 1 279 ? -26.086 10.419 11.618 1.00 90.19 279 THR A CA 1
ATOM 2179 C C . THR A 1 279 ? -26.375 11.069 12.970 1.00 90.19 279 THR A C 1
ATOM 2181 O O . THR A 1 279 ? -27.401 10.761 13.574 1.00 90.19 279 THR A O 1
ATOM 2184 N N . ILE A 1 280 ? -25.516 11.980 13.437 1.00 89.56 280 ILE A N 1
ATOM 2185 C CA . ILE A 1 280 ? -25.715 12.703 14.703 1.00 89.56 280 ILE A CA 1
ATOM 2186 C C . ILE A 1 280 ? -26.953 13.598 14.622 1.00 89.56 280 ILE A C 1
ATOM 2188 O O . ILE A 1 280 ? -27.776 13.588 15.536 1.00 89.56 280 ILE A O 1
ATOM 2192 N N . GLU A 1 281 ? -27.113 14.339 13.526 1.00 89.12 281 GLU A N 1
ATOM 2193 C CA . GLU A 1 281 ? -28.258 15.226 13.315 1.00 89.12 281 GLU A CA 1
ATOM 2194 C C . GLU A 1 281 ? -29.573 14.450 13.243 1.00 89.12 281 GLU A C 1
ATOM 2196 O O . GLU A 1 281 ? -30.522 14.813 13.933 1.00 89.12 281 GLU A O 1
ATOM 2201 N N . ARG A 1 282 ? -29.611 13.325 12.518 1.00 87.75 282 ARG A N 1
ATOM 2202 C CA . ARG A 1 282 ? -30.781 12.435 12.476 1.00 87.75 282 ARG A CA 1
ATOM 2203 C C . ARG A 1 282 ? -31.141 11.893 13.859 1.00 87.75 282 ARG A C 1
ATOM 2205 O O . ARG A 1 282 ? -32.304 11.904 14.253 1.00 87.75 282 ARG A O 1
ATOM 2212 N N . LEU A 1 283 ? -30.146 11.447 14.628 1.00 86.44 283 LEU A N 1
ATOM 2213 C CA . LEU A 1 283 ? -30.362 10.983 16.003 1.00 86.44 283 LEU A CA 1
ATOM 2214 C C . LEU A 1 283 ? -30.810 12.115 16.942 1.00 86.44 283 LEU A C 1
ATOM 2216 O O . LEU A 1 283 ? -31.381 11.850 18.003 1.00 86.44 283 LEU A O 1
ATOM 2220 N N . HIS A 1 284 ? -30.524 13.372 16.600 1.00 82.94 284 HIS A N 1
ATOM 2221 C CA . HIS A 1 284 ? -30.982 14.540 17.342 1.00 82.94 284 HIS A CA 1
ATOM 2222 C C . HIS A 1 284 ? -32.448 14.872 17.058 1.00 82.94 284 HIS A C 1
ATOM 2224 O O . HIS A 1 284 ? -33.189 15.130 18.006 1.00 82.94 284 HIS A O 1
ATOM 2230 N N . THR A 1 285 ? -32.871 14.825 15.794 1.00 76.88 285 THR A N 1
ATOM 2231 C CA . THR A 1 285 ? -34.227 15.194 15.361 1.00 76.88 285 THR A CA 1
ATOM 2232 C C . THR A 1 285 ? -35.263 14.086 15.541 1.00 76.88 285 THR A C 1
ATOM 2234 O O . THR A 1 285 ? -36.384 14.377 15.947 1.00 76.88 285 THR A O 1
ATOM 2237 N N . GLU A 1 286 ? -34.927 12.825 15.255 1.00 64.44 286 GLU A N 1
ATOM 2238 C CA . GLU A 1 286 ? -35.938 11.761 15.110 1.00 64.44 286 GLU A CA 1
ATOM 2239 C C . GLU A 1 286 ? -36.131 10.889 16.359 1.00 64.44 286 GLU A C 1
ATOM 2241 O O . GLU A 1 286 ? -37.103 10.137 16.435 1.00 64.44 286 GLU A O 1
ATOM 2246 N N . GLY A 1 287 ? -35.236 10.960 17.353 1.00 55.81 287 GLY A N 1
ATOM 2247 C CA . GLY A 1 287 ? -35.365 10.235 18.630 1.00 55.81 287 GLY A CA 1
ATOM 2248 C C . GLY A 1 287 ? -35.480 8.702 18.529 1.00 55.81 287 GLY A C 1
ATOM 2249 O O . GLY A 1 287 ? -35.690 8.044 19.546 1.00 55.81 287 GLY A O 1
ATOM 2250 N N . LYS A 1 288 ? -35.347 8.118 17.331 1.00 45.56 288 LYS A N 1
ATOM 2251 C CA . LYS A 1 288 ? -35.484 6.684 17.063 1.00 45.56 288 LYS A CA 1
ATOM 2252 C C . LYS A 1 288 ? -34.211 6.118 16.451 1.00 45.56 288 LYS A C 1
ATOM 2254 O O . LYS A 1 288 ? -33.752 6.564 15.404 1.00 45.56 288 LYS A O 1
ATOM 2259 N N . THR A 1 289 ? -33.698 5.068 17.080 1.00 46.66 289 THR A N 1
ATOM 2260 C CA . THR A 1 289 ? -32.673 4.194 16.519 1.00 46.66 289 THR A CA 1
ATOM 2261 C C . THR A 1 289 ? -33.339 3.016 15.820 1.00 46.66 289 THR A C 1
ATOM 2263 O O . THR A 1 289 ? -33.741 2.040 16.458 1.00 46.66 289 THR A O 1
ATOM 2266 N N . GLU A 1 290 ? -33.458 3.085 14.498 1.00 43.06 290 GLU A N 1
ATOM 2267 C CA . GLU A 1 290 ? -33.557 1.867 13.700 1.00 43.06 290 GLU A CA 1
ATOM 2268 C C . GLU A 1 290 ? -32.137 1.401 13.380 1.00 43.06 290 GLU A C 1
ATOM 2270 O O . GLU A 1 290 ? -31.334 2.140 12.806 1.00 43.06 290 GLU A O 1
ATOM 2275 N N . GLY A 1 291 ? -31.807 0.189 13.839 1.00 43.16 291 GLY A N 1
ATOM 2276 C CA . GLY A 1 291 ? -30.522 -0.452 13.588 1.00 43.16 291 GLY A CA 1
ATOM 2277 C C . GLY A 1 291 ? -30.271 -0.523 12.088 1.00 43.16 291 GLY A C 1
ATOM 2278 O O . GLY A 1 291 ? -31.029 -1.150 11.353 1.00 43.16 291 GLY A O 1
ATOM 2279 N N . LEU A 1 292 ? -29.224 0.155 11.628 1.00 42.03 292 LEU A N 1
ATOM 2280 C CA . LEU A 1 292 ? -28.972 0.338 10.207 1.00 42.03 292 LEU A CA 1
ATOM 2281 C C . LEU A 1 292 ? -27.533 -0.044 9.870 1.00 42.03 292 LEU A C 1
ATOM 2283 O O . LEU A 1 292 ? -26.620 0.776 9.896 1.00 42.03 292 LEU A O 1
ATOM 2287 N N . LEU A 1 293 ? -27.376 -1.293 9.424 1.00 41.38 293 LEU A N 1
ATOM 2288 C CA . LEU A 1 293 ? -26.532 -1.588 8.267 1.00 41.38 293 LEU A CA 1
ATOM 2289 C C . LEU A 1 293 ? -27.114 -0.789 7.089 1.00 41.38 293 LEU A C 1
ATOM 2291 O O . LEU A 1 293 ? -28.040 -1.231 6.408 1.00 41.38 293 LEU A O 1
ATOM 2295 N N . GLN A 1 294 ? -26.670 0.458 6.926 1.00 46.12 294 GLN A N 1
ATOM 2296 C CA . GLN A 1 294 ? -27.317 1.394 6.013 1.00 46.12 294 GLN A CA 1
ATOM 2297 C C . GLN A 1 294 ? -26.910 1.115 4.560 1.00 46.12 294 GLN A C 1
ATOM 2299 O O . GLN A 1 294 ? -25.788 1.377 4.131 1.00 46.12 294 GLN A O 1
ATOM 2304 N N . LYS A 1 295 ? -27.879 0.619 3.785 1.00 37.50 295 LYS A N 1
ATOM 2305 C CA . LYS A 1 295 ? -27.897 0.651 2.318 1.00 37.50 295 LYS A CA 1
ATOM 2306 C C . LYS A 1 295 ? -27.860 2.126 1.895 1.00 37.50 295 LYS A C 1
ATOM 2308 O O . LYS A 1 295 ? -28.757 2.894 2.239 1.00 37.50 295 LYS A O 1
ATOM 2313 N N . THR A 1 296 ? -26.793 2.540 1.222 1.00 36.22 296 THR A N 1
ATOM 2314 C CA . THR A 1 296 ? -26.515 3.946 0.902 1.00 36.22 296 THR A CA 1
ATOM 2315 C C . THR A 1 296 ? -27.551 4.539 -0.059 1.00 36.22 296 THR A C 1
ATOM 2317 O O . THR A 1 296 ? -27.929 3.925 -1.061 1.00 36.22 296 THR A O 1
ATOM 2320 N N . SER A 1 297 ? -28.025 5.752 0.244 1.00 35.62 297 SER A N 1
ATOM 2321 C CA . SER A 1 297 ? -28.884 6.541 -0.639 1.00 35.62 297 SER A CA 1
ATOM 2322 C C . SER A 1 297 ? -28.059 7.066 -1.822 1.00 35.62 297 SER A C 1
ATOM 2324 O O . SER A 1 297 ? -27.001 7.669 -1.668 1.00 35.62 297 SER A O 1
ATOM 2326 N N . LYS A 1 298 ? -28.527 6.785 -3.042 1.00 42.75 298 LYS A N 1
ATOM 2327 C CA . LYS A 1 298 ? -27.772 6.963 -4.295 1.00 42.75 298 LYS A CA 1
ATOM 2328 C C . LYS A 1 298 ? -27.696 8.403 -4.832 1.00 42.75 298 LYS A C 1
ATOM 2330 O O . LYS A 1 298 ? -27.101 8.599 -5.885 1.00 42.75 298 LYS A O 1
ATOM 2335 N N . LEU A 1 299 ? -28.303 9.406 -4.193 1.00 40.00 299 LEU A N 1
ATOM 2336 C CA . LEU A 1 299 ? -28.697 10.617 -4.933 1.00 40.00 299 LEU A CA 1
ATOM 2337 C C . LEU A 1 299 ? -27.790 11.852 -4.772 1.00 40.00 299 LEU A C 1
ATOM 2339 O O . LEU A 1 299 ? -27.765 12.691 -5.664 1.00 40.00 299 LEU A O 1
ATOM 2343 N N . THR A 1 300 ? -26.976 11.959 -3.722 1.00 37.50 300 THR A N 1
ATOM 2344 C CA . THR A 1 300 ? -26.110 13.142 -3.491 1.00 37.50 300 THR A CA 1
ATOM 2345 C C . THR A 1 300 ? -24.631 12.918 -3.841 1.00 37.50 300 THR A C 1
ATOM 2347 O O . THR A 1 300 ? -23.815 13.836 -3.762 1.00 37.50 300 THR A O 1
ATOM 2350 N N . GLN A 1 301 ? -24.276 11.724 -4.329 1.00 47.00 301 GLN A N 1
ATOM 2351 C CA . GLN A 1 301 ? -22.900 11.321 -4.660 1.00 47.00 301 GLN A CA 1
ATOM 2352 C C . GLN A 1 301 ? -22.446 11.714 -6.088 1.00 47.00 301 GLN A C 1
ATOM 2354 O O . GLN A 1 301 ? -21.312 11.434 -6.468 1.00 47.00 301 GLN A O 1
ATOM 2359 N N . TYR A 1 302 ? -23.284 12.390 -6.885 1.00 49.31 302 TYR A N 1
ATOM 2360 C CA . TYR A 1 302 ? -23.040 12.585 -8.325 1.00 49.31 302 TYR A CA 1
ATOM 2361 C C . TYR A 1 302 ? -22.330 13.889 -8.740 1.00 49.31 302 TYR A C 1
ATOM 2363 O O . TYR A 1 302 ? -21.881 13.972 -9.877 1.00 49.31 302 TYR A O 1
ATOM 2371 N N . LEU A 1 303 ? -22.129 14.878 -7.856 1.00 46.34 303 LEU A N 1
ATOM 2372 C CA . LEU A 1 303 ? -21.477 16.155 -8.233 1.00 46.34 303 LEU A CA 1
ATOM 2373 C C . LEU A 1 303 ? -19.956 16.208 -7.975 1.00 46.34 303 LEU A C 1
ATOM 2375 O O . LEU A 1 303 ? -19.221 16.846 -8.729 1.00 46.34 303 LEU A O 1
ATOM 2379 N N . LYS A 1 304 ? -19.443 15.495 -6.962 1.00 42.56 304 LYS A N 1
ATOM 2380 C CA . LYS A 1 304 ? -17.991 15.340 -6.729 1.00 42.56 304 LYS A CA 1
ATOM 2381 C C . LYS A 1 304 ? -17.252 14.526 -7.817 1.00 42.56 304 LYS A C 1
ATOM 2383 O O . LYS A 1 304 ? -16.156 14.952 -8.187 1.00 42.56 304 LYS A O 1
ATOM 2388 N N . PRO A 1 305 ? -17.798 13.431 -8.398 1.00 49.62 305 PRO A N 1
ATOM 2389 C CA . PRO A 1 305 ? -17.106 12.711 -9.466 1.00 49.62 305 PRO A CA 1
ATOM 2390 C C . PRO A 1 305 ? -17.009 13.523 -10.761 1.00 49.62 305 PRO A C 1
ATOM 2392 O O . PRO A 1 305 ? -16.088 13.281 -11.523 1.00 49.62 305 PRO A O 1
ATOM 2395 N N . VAL A 1 306 ? -17.864 14.524 -11.001 1.00 55.94 306 VAL A N 1
ATOM 2396 C CA . VAL A 1 306 ? -17.791 15.351 -12.222 1.00 55.94 306 VAL A CA 1
ATOM 2397 C C . VAL A 1 306 ? -16.510 16.185 -12.256 1.00 55.94 306 VAL A C 1
ATOM 2399 O O . VAL A 1 306 ? -15.857 16.240 -13.289 1.00 55.94 306 VAL A O 1
ATOM 2402 N N . ARG A 1 307 ? -16.074 16.765 -11.130 1.00 51.94 307 ARG A N 1
ATOM 2403 C CA . ARG A 1 307 ? -14.802 17.514 -11.068 1.00 51.94 307 ARG A CA 1
ATOM 2404 C C . ARG A 1 307 ? -13.578 16.608 -11.201 1.00 51.94 307 ARG A C 1
ATOM 2406 O O . ARG A 1 307 ? -12.628 16.982 -11.876 1.00 51.94 307 ARG A O 1
ATOM 2413 N N . ALA A 1 308 ? -13.615 15.417 -10.603 1.00 54.78 308 ALA A N 1
ATOM 2414 C CA . ALA A 1 308 ? -12.543 14.430 -10.740 1.00 54.78 308 ALA A CA 1
ATOM 2415 C C . ALA A 1 308 ? -12.474 13.846 -12.164 1.00 54.78 308 ALA A C 1
ATOM 2417 O O . ALA A 1 308 ? -11.386 13.667 -12.702 1.00 54.78 308 ALA A O 1
ATOM 2418 N N . VAL A 1 309 ? -13.626 13.613 -12.801 1.00 62.78 309 VAL A N 1
ATOM 2419 C CA . VAL A 1 309 ? -13.727 13.167 -14.197 1.00 62.78 309 VAL A CA 1
ATOM 2420 C C . VAL A 1 309 ? -13.274 14.270 -15.151 1.00 62.78 309 VAL A C 1
ATOM 2422 O O . VAL A 1 309 ? -12.480 13.989 -16.036 1.00 62.78 309 VAL A O 1
ATOM 2425 N N . LEU A 1 310 ? -13.686 15.526 -14.950 1.00 66.06 310 LEU A N 1
ATOM 2426 C CA . LEU A 1 310 ? -13.226 16.662 -15.761 1.00 66.06 310 LEU A CA 1
ATOM 2427 C C . LEU A 1 310 ? -11.726 16.931 -15.583 1.00 66.06 310 LEU A C 1
ATOM 2429 O O . LEU A 1 310 ? -11.044 17.194 -16.567 1.00 66.06 310 LEU A O 1
ATOM 2433 N N . GLY A 1 311 ? -11.195 16.810 -14.362 1.00 69.62 311 GLY A N 1
ATOM 2434 C CA . GLY A 1 311 ? -9.755 16.891 -14.106 1.00 69.62 311 GLY A CA 1
ATOM 2435 C C . GLY A 1 311 ? -8.980 15.756 -14.780 1.00 69.62 311 GLY A C 1
ATOM 2436 O O . GLY A 1 311 ? -7.968 16.003 -15.429 1.00 69.62 311 GLY A O 1
ATOM 2437 N N . GLY A 1 312 ? -9.492 14.523 -14.705 1.00 66.81 312 GLY A N 1
ATOM 2438 C CA . GLY A 1 312 ? -8.925 13.374 -15.414 1.00 66.81 312 GLY A CA 1
ATOM 2439 C C . GLY A 1 312 ? -8.956 13.546 -16.935 1.00 66.81 312 GLY A C 1
ATOM 2440 O O . GLY A 1 312 ? -7.952 13.302 -17.597 1.00 66.81 312 GLY A O 1
ATOM 2441 N N . LEU A 1 313 ? -10.068 14.038 -17.488 1.00 71.56 313 LEU A N 1
ATOM 2442 C CA . LEU A 1 313 ? -10.206 14.342 -18.914 1.00 71.56 313 LEU A CA 1
ATOM 2443 C C . LEU A 1 313 ? -9.272 15.477 -19.352 1.00 71.56 313 LEU A C 1
ATOM 2445 O O . LEU A 1 313 ? -8.695 15.387 -20.429 1.00 71.56 313 LEU A O 1
ATOM 2449 N N . ALA A 1 314 ? -9.065 16.503 -18.521 1.00 73.50 314 ALA A N 1
ATOM 2450 C CA . ALA A 1 314 ? -8.127 17.589 -18.804 1.00 73.50 314 ALA A CA 1
ATOM 2451 C C . ALA A 1 314 ? -6.666 17.108 -18.822 1.00 73.50 314 ALA A C 1
ATOM 2453 O O . ALA A 1 314 ? -5.904 17.515 -19.694 1.00 73.50 314 ALA A O 1
ATOM 2454 N N . ILE A 1 315 ? -6.284 16.207 -17.909 1.00 71.12 315 ILE A N 1
ATOM 2455 C CA . ILE A 1 315 ? -4.947 15.592 -17.897 1.00 71.12 315 ILE A CA 1
ATOM 2456 C C . ILE A 1 315 ? -4.750 14.711 -19.134 1.00 71.12 315 ILE A C 1
ATOM 2458 O O . ILE A 1 315 ? -3.724 14.824 -19.796 1.00 71.12 315 ILE A O 1
ATOM 2462 N N . VAL A 1 316 ? -5.733 13.876 -19.486 1.00 68.50 316 VAL A N 1
ATOM 2463 C CA . VAL A 1 316 ? -5.671 13.036 -20.695 1.00 68.50 316 VAL A CA 1
ATOM 2464 C C . VAL A 1 316 ? -5.599 13.902 -21.954 1.00 68.50 316 VAL A C 1
ATOM 2466 O O . VAL A 1 316 ? -4.773 13.641 -22.822 1.00 68.50 316 VAL A O 1
ATOM 2469 N N . TYR A 1 317 ? -6.393 14.973 -22.030 1.00 70.62 317 TYR A N 1
ATOM 2470 C CA . TYR A 1 317 ? -6.341 15.943 -23.124 1.00 70.62 317 TYR A CA 1
ATOM 2471 C C . TYR A 1 317 ? -4.978 16.645 -23.211 1.00 70.62 317 TYR A C 1
ATOM 2473 O O . TYR A 1 317 ? -4.440 16.813 -24.304 1.00 70.62 317 TYR A O 1
ATOM 2481 N N . PHE A 1 318 ? -4.386 17.025 -22.076 1.00 70.06 318 PHE A N 1
ATOM 2482 C CA . PHE A 1 318 ? -3.056 17.633 -22.036 1.00 70.06 318 PHE A CA 1
ATOM 2483 C C . PHE A 1 318 ? -1.968 16.657 -22.500 1.00 70.06 318 PHE A C 1
ATOM 2485 O O . PHE A 1 318 ? -1.190 16.997 -23.388 1.00 70.06 318 PHE A O 1
ATOM 2492 N N . ILE A 1 319 ? -1.957 15.430 -21.964 1.00 65.44 319 ILE A N 1
ATOM 2493 C CA . ILE A 1 319 ? -1.038 14.361 -22.384 1.00 65.44 319 ILE A CA 1
ATOM 2494 C C . ILE A 1 319 ? -1.159 14.131 -23.893 1.00 65.44 319 ILE A C 1
ATOM 2496 O O . ILE A 1 319 ? -0.151 14.094 -24.593 1.00 65.44 319 ILE A O 1
ATOM 2500 N N . PHE A 1 320 ? -2.382 14.060 -24.412 1.00 64.25 320 PHE A N 1
ATOM 2501 C CA . PHE A 1 320 ? -2.652 13.864 -25.832 1.00 64.25 320 PHE A CA 1
ATOM 2502 C C . PHE A 1 320 ? -2.106 14.998 -26.714 1.00 64.25 320 PHE A C 1
ATOM 2504 O O . PHE A 1 320 ? -1.443 14.734 -27.712 1.00 64.25 320 PHE A O 1
ATOM 2511 N N . ASN A 1 321 ? -2.310 16.265 -26.340 1.00 66.00 321 ASN A N 1
ATOM 2512 C CA . ASN A 1 321 ? -1.792 17.396 -27.122 1.00 66.00 321 ASN A CA 1
ATOM 2513 C C . ASN A 1 321 ? -0.256 17.447 -27.125 1.00 66.00 321 ASN A C 1
ATOM 2515 O O . ASN A 1 321 ? 0.347 17.765 -28.148 1.00 66.00 321 ASN A O 1
ATOM 2519 N N . VAL A 1 322 ? 0.387 17.076 -26.013 1.00 62.81 322 VAL A N 1
ATOM 2520 C CA . VAL A 1 322 ? 1.852 16.923 -25.947 1.00 62.81 322 VAL A CA 1
ATOM 2521 C C . VAL A 1 322 ? 2.328 15.719 -26.777 1.00 62.81 322 VAL A C 1
ATOM 2523 O O . VAL A 1 322 ? 3.448 15.721 -27.282 1.00 62.81 322 VAL A O 1
ATOM 2526 N N . SER A 1 323 ? 1.471 14.719 -26.993 1.00 59.25 323 SER A N 1
ATOM 2527 C CA . SER A 1 323 ? 1.789 13.519 -27.780 1.00 59.25 323 SER A CA 1
ATOM 2528 C C . SER A 1 323 ? 1.774 13.740 -29.297 1.00 59.25 323 SER A C 1
ATOM 2530 O O . SER A 1 323 ? 2.197 12.857 -30.025 1.00 59.25 323 SER A O 1
ATOM 2532 N N . HIS A 1 324 ? 1.319 14.889 -29.805 1.00 60.09 324 HIS A N 1
ATOM 2533 C CA . HIS A 1 324 ? 1.189 15.140 -31.252 1.00 60.09 324 HIS A CA 1
ATOM 2534 C C . HIS A 1 324 ? 2.065 16.288 -31.771 1.00 60.09 324 HIS A C 1
ATOM 2536 O O . HIS A 1 324 ? 1.747 16.944 -32.767 1.00 60.09 324 HIS A O 1
ATOM 2542 N N . LEU A 1 325 ? 3.203 16.523 -31.123 1.00 60.41 325 LEU A N 1
ATOM 2543 C CA . LEU A 1 325 ? 4.217 17.446 -31.624 1.00 60.41 325 LEU A CA 1
ATOM 2544 C C . LEU A 1 325 ? 4.843 16.875 -32.903 1.00 60.41 325 LEU A C 1
ATOM 2546 O O . LEU A 1 325 ? 5.534 15.867 -32.880 1.00 60.41 325 LEU A O 1
ATOM 2550 N N . SER A 1 326 ? 4.602 17.521 -34.041 1.00 57.84 326 SER A N 1
ATOM 2551 C CA . SER A 1 326 ? 5.240 17.147 -35.307 1.00 57.84 326 SER A CA 1
ATOM 2552 C C . SER A 1 326 ? 6.583 17.859 -35.438 1.00 57.84 326 SER A C 1
ATOM 2554 O O . SER A 1 326 ? 6.634 19.089 -35.393 1.00 57.84 326 SER A O 1
ATOM 2556 N N . MET A 1 327 ? 7.665 17.106 -35.640 1.00 57.84 327 MET A N 1
ATOM 2557 C CA . MET A 1 327 ? 8.958 17.679 -36.014 1.00 57.84 327 MET A CA 1
ATOM 2558 C C . MET A 1 327 ? 9.111 17.626 -37.534 1.00 57.84 327 MET A C 1
ATOM 2560 O O . MET A 1 327 ? 8.987 16.567 -38.152 1.00 57.84 327 MET A O 1
ATOM 2564 N N . LYS A 1 328 ? 9.381 18.783 -38.149 1.00 55.97 328 LYS A N 1
ATOM 2565 C CA . LYS A 1 328 ? 9.800 18.840 -39.553 1.00 55.97 328 LYS A CA 1
ATOM 2566 C C . LYS A 1 328 ? 11.258 18.392 -39.641 1.00 55.97 328 LYS A C 1
ATOM 2568 O O . LYS A 1 328 ? 12.103 18.934 -38.935 1.00 55.97 328 LYS A O 1
ATOM 2573 N N . SER A 1 329 ? 11.520 17.399 -40.484 1.00 58.06 329 SER A N 1
ATOM 2574 C CA . SER A 1 329 ? 12.877 16.982 -40.846 1.00 58.06 329 SER A CA 1
ATOM 2575 C C . SER A 1 329 ? 13.523 18.052 -41.736 1.00 58.06 329 SER A C 1
ATOM 2577 O O . SER A 1 329 ? 12.817 18.725 -42.496 1.00 58.06 329 SER A O 1
ATOM 2579 N N . ASP A 1 330 ? 14.838 18.241 -41.604 1.00 56.78 330 ASP A N 1
ATOM 2580 C CA . ASP A 1 330 ? 15.593 19.183 -42.429 1.00 56.78 330 ASP A CA 1
ATOM 2581 C C . ASP A 1 330 ? 15.455 18.809 -43.912 1.00 56.78 330 ASP A C 1
ATOM 2583 O O . ASP A 1 330 ? 15.592 17.654 -44.311 1.00 56.78 330 ASP A O 1
ATOM 2587 N N . MET A 1 331 ? 15.095 19.792 -44.733 1.00 53.75 331 MET A N 1
ATOM 2588 C CA . MET A 1 331 ? 14.592 19.553 -46.079 1.00 53.75 331 MET A CA 1
ATOM 2589 C C . MET A 1 331 ? 15.704 19.375 -47.113 1.00 53.75 331 MET A C 1
ATOM 2591 O O . MET A 1 331 ? 15.342 19.180 -48.264 1.00 53.75 331 MET A O 1
ATOM 2595 N N . GLN A 1 332 ? 17.002 19.474 -46.791 1.00 56.97 332 GLN A N 1
ATOM 2596 C CA . GLN A 1 332 ? 18.077 19.508 -47.805 1.00 56.97 332 GLN A CA 1
ATOM 2597 C C . GLN A 1 332 ? 19.124 18.382 -47.762 1.00 56.97 332 GLN A C 1
ATOM 2599 O O . GLN A 1 332 ? 19.962 18.348 -48.662 1.00 56.97 332 GLN A O 1
ATOM 2604 N N . SER A 1 333 ? 19.079 17.447 -46.812 1.00 69.12 333 SER A N 1
ATOM 2605 C CA . SER A 1 333 ? 20.096 16.390 -46.726 1.00 69.12 333 SER A CA 1
ATOM 2606 C C . SER A 1 333 ? 19.792 15.173 -47.613 1.00 69.12 333 SER A C 1
ATOM 2608 O O . SER A 1 333 ? 18.645 14.739 -47.778 1.00 69.12 333 SER A O 1
ATOM 2610 N N . ALA A 1 334 ? 20.851 14.634 -48.211 1.00 86.06 334 ALA A N 1
ATOM 2611 C CA . ALA A 1 334 ? 20.944 13.270 -48.710 1.00 86.06 334 ALA A CA 1
ATOM 2612 C C . ALA A 1 334 ? 21.778 12.461 -47.701 1.00 86.06 334 ALA A C 1
ATOM 2614 O O . ALA A 1 334 ? 22.656 13.024 -47.050 1.00 86.06 334 ALA A O 1
ATOM 2615 N N . ILE A 1 335 ? 21.510 11.162 -47.535 1.00 89.38 335 ILE A N 1
ATOM 2616 C CA . ILE A 1 335 ? 22.248 10.339 -46.558 1.00 89.38 335 ILE A CA 1
ATOM 2617 C C . ILE A 1 335 ? 22.983 9.208 -47.271 1.00 89.38 335 ILE A C 1
ATOM 2619 O O . ILE A 1 335 ? 22.381 8.400 -47.979 1.00 89.38 335 ILE A O 1
ATOM 2623 N N . LEU A 1 336 ? 24.287 9.100 -47.021 1.00 92.19 336 LEU A N 1
ATOM 2624 C CA . LEU A 1 336 ? 25.048 7.887 -47.302 1.00 92.19 336 LEU A CA 1
ATOM 2625 C C . LEU A 1 336 ? 25.055 7.015 -46.043 1.00 92.19 336 LEU A C 1
ATOM 2627 O O . LEU A 1 336 ? 25.618 7.400 -45.019 1.00 92.19 336 LEU A O 1
ATOM 2631 N N . ARG A 1 337 ? 24.432 5.836 -46.119 1.00 93.69 337 ARG A N 1
ATOM 2632 C CA . ARG A 1 337 ? 24.338 4.883 -45.009 1.00 93.69 337 ARG A CA 1
ATOM 2633 C C . ARG A 1 337 ? 25.255 3.692 -45.243 1.00 93.69 337 ARG A C 1
ATOM 2635 O O . ARG A 1 337 ? 25.076 2.934 -46.193 1.00 93.69 337 ARG A O 1
ATOM 2642 N N . LEU A 1 338 ? 26.189 3.477 -44.325 1.00 93.81 338 LEU A N 1
ATOM 2643 C CA . LEU A 1 338 ? 26.970 2.249 -44.219 1.00 93.81 338 LEU A CA 1
ATOM 2644 C C . LEU A 1 338 ? 26.271 1.326 -43.218 1.00 93.81 338 LEU A C 1
ATOM 2646 O O . LEU A 1 338 ? 26.209 1.664 -42.036 1.00 93.81 338 LEU A O 1
ATOM 2650 N N . SER A 1 339 ? 25.739 0.182 -43.660 1.00 93.31 339 SER A N 1
ATOM 2651 C CA . SER A 1 339 ? 25.100 -0.777 -42.748 1.00 93.31 339 SER A CA 1
ATOM 2652 C C . SER A 1 339 ? 25.357 -2.226 -43.136 1.00 93.31 339 SER A C 1
ATOM 2654 O O . SER A 1 339 ? 24.910 -2.700 -44.182 1.00 93.31 339 SER A O 1
ATOM 2656 N N . TRP A 1 340 ? 26.059 -2.958 -42.273 1.00 93.00 340 TRP A N 1
ATOM 2657 C CA . TRP A 1 340 ? 26.221 -4.402 -42.414 1.00 93.00 340 TRP A CA 1
ATOM 2658 C C . TRP A 1 340 ? 26.568 -5.083 -41.094 1.00 93.00 340 TRP A C 1
ATOM 2660 O O . TRP A 1 340 ? 27.070 -4.484 -40.140 1.00 93.00 340 TRP A O 1
ATOM 2670 N N . ARG A 1 341 ? 26.335 -6.396 -41.076 1.00 91.44 341 ARG A N 1
ATOM 2671 C CA . ARG A 1 341 ? 26.741 -7.302 -40.007 1.00 91.44 341 ARG A CA 1
ATOM 2672 C C . ARG A 1 341 ? 27.738 -8.305 -40.568 1.00 91.44 341 ARG A C 1
ATOM 2674 O O . ARG A 1 341 ? 27.411 -9.037 -41.496 1.00 91.44 341 ARG A O 1
ATOM 2681 N N . LEU A 1 342 ? 28.912 -8.391 -39.955 1.00 88.88 342 LEU A N 1
ATOM 2682 C CA . LEU A 1 342 ? 29.911 -9.412 -40.249 1.00 88.88 342 LEU A CA 1
ATOM 2683 C C . LEU A 1 342 ? 30.012 -10.367 -39.058 1.00 88.88 342 LEU A C 1
ATOM 2685 O O . LEU A 1 342 ? 30.157 -9.945 -37.911 1.00 88.88 342 LEU A O 1
ATOM 2689 N N . THR A 1 343 ? 29.906 -11.671 -39.301 1.00 86.44 343 THR A N 1
ATOM 2690 C CA . THR A 1 343 ? 30.153 -12.678 -38.259 1.00 86.44 343 THR A CA 1
ATOM 2691 C C . THR A 1 343 ? 31.574 -12.530 -37.718 1.00 86.44 343 THR A C 1
ATOM 2693 O O . THR A 1 343 ? 32.496 -12.337 -38.507 1.00 86.44 343 THR A O 1
ATOM 2696 N N . GLY A 1 344 ? 31.748 -12.620 -36.393 1.00 79.88 344 GLY A N 1
ATOM 2697 C CA . GLY A 1 344 ? 33.058 -12.467 -35.754 1.00 79.88 344 GLY A CA 1
ATOM 2698 C C . GLY A 1 344 ? 34.088 -13.414 -36.369 1.00 79.88 344 GLY A C 1
ATOM 2699 O O . GLY A 1 344 ? 33.830 -14.613 -36.490 1.00 79.88 344 GLY A O 1
ATOM 2700 N N . GLN A 1 345 ? 35.219 -12.859 -36.801 1.00 83.50 345 GLN A N 1
ATOM 2701 C CA . GLN A 1 345 ? 36.325 -13.611 -37.385 1.00 83.50 345 GLN A CA 1
ATOM 2702 C C . GLN A 1 345 ? 37.424 -13.773 -36.349 1.00 83.50 345 GLN A C 1
ATOM 2704 O O . GLN A 1 345 ? 37.682 -12.863 -35.559 1.00 83.50 345 GLN A O 1
ATOM 2709 N N . PHE A 1 346 ? 38.049 -14.945 -36.347 1.00 84.19 346 PHE A N 1
ATOM 2710 C CA . PHE A 1 346 ? 39.039 -15.312 -35.350 1.00 84.19 346 PHE A CA 1
ATOM 2711 C C . PHE A 1 346 ? 40.284 -15.847 -36.040 1.00 84.19 346 PHE A C 1
ATOM 2713 O O . PHE A 1 346 ? 40.187 -16.662 -36.954 1.00 84.19 346 PHE A O 1
ATOM 2720 N N . ILE A 1 347 ? 41.445 -15.425 -35.555 1.00 84.44 347 ILE A N 1
ATOM 2721 C CA . ILE A 1 347 ? 42.710 -16.100 -35.817 1.00 84.44 347 ILE A CA 1
ATOM 2722 C C . ILE A 1 347 ? 42.794 -17.243 -34.809 1.00 84.44 347 ILE A C 1
ATOM 2724 O O . ILE A 1 347 ? 42.684 -17.016 -33.600 1.00 84.44 347 ILE A O 1
ATOM 2728 N N . GLN A 1 348 ? 42.937 -18.471 -35.299 1.00 82.00 348 GLN A N 1
ATOM 2729 C CA . GLN A 1 348 ? 43.109 -19.649 -34.458 1.00 82.00 348 GLN A CA 1
ATOM 2730 C C . GLN A 1 348 ? 44.577 -20.074 -34.478 1.00 82.00 348 GLN A C 1
ATOM 2732 O O . GLN A 1 348 ? 45.082 -20.515 -35.507 1.00 82.00 348 GLN A O 1
ATOM 2737 N N . THR A 1 349 ? 45.241 -19.978 -33.327 1.00 81.56 349 THR A N 1
ATOM 2738 C CA . THR A 1 349 ? 46.627 -20.423 -33.149 1.00 81.56 349 THR A CA 1
ATOM 2739 C C . THR A 1 349 ? 46.623 -21.674 -32.283 1.00 81.56 349 THR A C 1
ATOM 2741 O O . THR A 1 349 ? 46.282 -21.607 -31.103 1.00 81.56 349 THR A O 1
ATOM 2744 N N . CYS A 1 350 ? 46.968 -22.823 -32.863 1.00 83.06 350 CYS A N 1
ATOM 2745 C CA . CYS A 1 350 ? 47.023 -24.095 -32.144 1.00 83.06 350 CYS A CA 1
ATOM 2746 C C . CYS A 1 350 ? 48.468 -24.466 -31.807 1.00 83.06 350 CYS A C 1
ATOM 2748 O O . CYS A 1 350 ? 49.333 -24.481 -32.680 1.00 83.06 350 CYS A O 1
ATOM 2750 N N . GLN A 1 351 ? 48.716 -24.777 -30.537 1.00 82.56 351 GLN A N 1
ATOM 2751 C CA . GLN A 1 351 ? 49.979 -25.328 -30.055 1.00 82.56 351 GLN A CA 1
ATOM 2752 C C . GLN A 1 351 ? 49.761 -26.770 -29.593 1.00 82.56 351 GLN A C 1
ATOM 2754 O O . GLN A 1 351 ? 48.845 -27.056 -28.816 1.00 82.56 351 GLN A O 1
ATOM 2759 N N . THR A 1 352 ? 50.604 -27.686 -30.065 1.00 82.12 352 THR A N 1
ATOM 2760 C CA . THR A 1 352 ? 50.597 -29.085 -29.623 1.00 82.12 352 THR A CA 1
ATOM 2761 C C . THR A 1 352 ? 51.262 -29.189 -28.253 1.00 82.12 352 THR A C 1
ATOM 2763 O O . THR A 1 352 ? 52.382 -28.715 -28.069 1.00 82.12 352 THR A O 1
ATOM 2766 N N . ARG A 1 353 ? 50.580 -29.804 -27.284 1.00 79.12 353 ARG A N 1
ATOM 2767 C CA . ARG A 1 353 ? 51.085 -29.965 -25.914 1.00 79.12 353 ARG A CA 1
ATOM 2768 C C . ARG A 1 353 ? 51.989 -31.183 -25.792 1.00 79.12 353 ARG A C 1
ATOM 2770 O O . ARG A 1 353 ? 51.710 -32.240 -26.359 1.00 79.12 353 ARG A O 1
ATOM 2777 N N . THR A 1 354 ? 53.047 -31.053 -25.001 1.00 82.12 354 THR A N 1
ATOM 2778 C CA . THR A 1 354 ? 53.962 -32.167 -24.718 1.00 82.12 354 THR A CA 1
ATOM 2779 C C . THR A 1 354 ? 53.323 -33.182 -23.758 1.00 82.12 354 THR A C 1
ATOM 2781 O O . THR A 1 354 ? 52.415 -32.857 -22.987 1.00 82.12 354 THR A O 1
ATOM 2784 N N . GLN A 1 355 ? 53.784 -34.439 -23.774 1.00 77.31 355 GLN A N 1
ATOM 2785 C CA . GLN A 1 355 ? 53.219 -35.495 -22.915 1.00 77.31 355 GLN A CA 1
ATOM 2786 C C . GLN A 1 355 ? 53.358 -35.186 -21.413 1.00 77.31 355 GLN A C 1
ATOM 2788 O O . GLN A 1 355 ? 52.471 -35.531 -20.631 1.00 77.31 355 GLN A O 1
ATOM 2793 N N . GLU A 1 356 ? 54.420 -34.487 -21.006 1.00 77.50 356 GLU A N 1
ATOM 2794 C CA . GLU A 1 356 ? 54.626 -34.061 -19.617 1.00 77.50 356 GLU A CA 1
ATOM 2795 C C . GLU A 1 356 ? 53.590 -33.024 -19.157 1.00 77.50 356 GLU A C 1
ATOM 2797 O O . GLU A 1 356 ? 53.109 -33.081 -18.023 1.00 77.50 356 GLU A O 1
ATOM 2802 N N . GLU A 1 357 ? 53.197 -32.097 -20.033 1.00 72.81 357 GLU A N 1
ATOM 2803 C CA . GLU A 1 357 ? 52.170 -31.088 -19.747 1.00 72.81 357 GLU A CA 1
ATOM 2804 C C . GLU A 1 357 ? 50.771 -31.706 -19.675 1.00 72.81 357 GLU A C 1
ATOM 2806 O O . GLU A 1 357 ? 49.976 -31.341 -18.809 1.00 72.81 357 GLU A O 1
ATOM 2811 N N . LEU A 1 358 ? 50.477 -32.693 -20.528 1.00 75.81 358 LEU A N 1
ATOM 2812 C CA . LEU A 1 358 ? 49.207 -33.424 -20.500 1.00 75.81 358 LEU A CA 1
ATOM 2813 C C . LEU A 1 358 ? 49.052 -34.253 -19.224 1.00 75.81 358 LEU A C 1
ATOM 2815 O O . LEU A 1 358 ? 47.965 -34.300 -18.650 1.00 75.81 358 LEU A O 1
ATOM 2819 N N . MET A 1 359 ? 50.124 -34.881 -18.738 1.00 80.19 359 MET A N 1
ATOM 2820 C CA . MET A 1 359 ? 50.069 -35.669 -17.504 1.00 80.19 359 MET A CA 1
ATOM 2821 C C . MET A 1 359 ? 49.843 -34.808 -16.254 1.00 80.19 359 MET A C 1
ATOM 2823 O O . MET A 1 359 ? 49.188 -35.278 -15.321 1.00 80.19 359 MET A O 1
ATOM 2827 N N . LYS A 1 360 ? 50.294 -33.545 -16.268 1.00 84.69 360 LYS A N 1
ATOM 2828 C CA . LYS A 1 360 ? 50.032 -32.553 -15.209 1.00 84.69 360 LYS A CA 1
ATOM 2829 C C . LYS A 1 360 ? 48.577 -32.067 -15.168 1.00 84.69 360 LYS A C 1
ATOM 2831 O O . LYS A 1 360 ? 48.151 -31.531 -14.148 1.00 84.69 360 LYS A O 1
ATOM 2836 N N . LEU A 1 361 ? 47.806 -32.257 -16.240 1.00 80.88 361 LEU A N 1
ATOM 2837 C CA . LEU A 1 361 ? 46.397 -31.865 -16.303 1.00 80.88 361 LEU A CA 1
ATOM 2838 C C . LEU A 1 361 ? 45.466 -33.006 -15.839 1.00 80.88 361 LEU A C 1
ATOM 2840 O O . LEU A 1 361 ? 45.763 -34.186 -16.075 1.00 80.88 361 LEU A O 1
ATOM 2844 N N . PRO A 1 362 ? 44.311 -32.694 -15.215 1.00 84.25 362 PRO A N 1
ATOM 2845 C CA . PRO A 1 362 ? 43.272 -33.679 -14.905 1.00 84.25 362 PRO A CA 1
ATOM 2846 C C . PRO A 1 362 ? 42.803 -34.424 -16.159 1.00 84.25 362 PRO A C 1
ATOM 2848 O O . PRO A 1 362 ? 42.726 -33.830 -17.231 1.00 84.25 362 PRO A O 1
ATOM 2851 N N . ALA A 1 363 ? 42.434 -35.705 -16.032 1.00 79.94 363 ALA A N 1
ATOM 2852 C CA . ALA A 1 363 ? 42.135 -36.587 -17.171 1.00 79.94 363 ALA A CA 1
ATOM 2853 C C . ALA A 1 363 ? 41.114 -36.015 -18.181 1.00 79.94 363 ALA A C 1
ATOM 2855 O O . ALA A 1 363 ? 41.266 -36.219 -19.380 1.00 79.94 363 ALA A O 1
ATOM 2856 N N . HIS A 1 364 ? 40.125 -35.246 -17.716 1.00 81.25 364 HIS A N 1
ATOM 2857 C CA . HIS A 1 364 ? 39.091 -34.623 -18.552 1.00 81.25 364 HIS A CA 1
ATOM 2858 C C . HIS A 1 364 ? 39.533 -33.322 -19.259 1.00 81.25 364 HIS A C 1
ATOM 2860 O O . HIS A 1 364 ? 38.761 -32.761 -20.029 1.00 81.25 364 HIS A O 1
ATOM 2866 N N . MET A 1 365 ? 40.754 -32.834 -19.011 1.00 72.12 365 MET A N 1
ATOM 2867 C CA . MET A 1 365 ? 41.326 -31.616 -19.612 1.00 72.12 365 MET A CA 1
ATOM 2868 C C . MET A 1 365 ? 42.591 -31.887 -20.452 1.00 72.12 365 MET A C 1
ATOM 2870 O O . MET A 1 365 ? 43.261 -30.947 -20.880 1.00 72.12 365 MET A O 1
ATOM 2874 N N . ARG A 1 366 ? 42.938 -33.160 -20.701 1.00 80.56 366 ARG A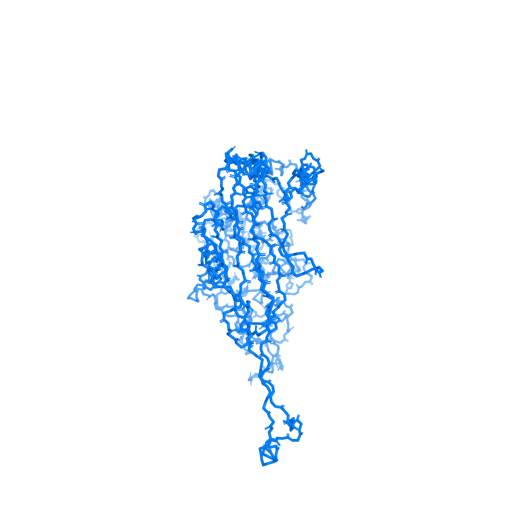 N 1
ATOM 2875 C CA . ARG A 1 366 ? 44.130 -33.579 -21.468 1.00 80.56 366 ARG A CA 1
ATOM 2876 C C . ARG A 1 366 ? 43.906 -33.500 -22.981 1.00 80.56 366 ARG A C 1
ATOM 2878 O O . ARG A 1 366 ? 44.054 -34.493 -23.688 1.00 80.56 366 ARG A O 1
ATOM 2885 N N . THR A 1 367 ? 43.521 -32.331 -23.486 1.00 78.25 367 THR A N 1
ATOM 2886 C CA . THR A 1 367 ? 43.416 -32.111 -24.933 1.00 78.25 367 THR A CA 1
ATOM 2887 C C . THR A 1 367 ? 44.816 -31.959 -25.544 1.00 78.25 367 THR A C 1
ATOM 2889 O O . THR A 1 367 ? 45.593 -31.141 -25.040 1.00 78.25 367 THR A O 1
ATOM 2892 N N . PRO A 1 368 ? 45.154 -32.717 -26.607 1.00 76.62 368 PRO A N 1
ATOM 2893 C CA . PRO A 1 368 ? 46.495 -32.731 -27.205 1.00 76.62 368 PRO A CA 1
ATOM 2894 C C . PRO A 1 368 ? 46.874 -31.400 -27.866 1.00 76.62 368 PRO A C 1
ATOM 2896 O O . PRO A 1 368 ? 48.053 -31.069 -27.967 1.00 76.62 368 PRO A O 1
ATOM 2899 N N . GLU A 1 369 ? 45.877 -30.611 -28.260 1.00 81.31 369 GLU A N 1
ATOM 2900 C CA . GLU A 1 369 ? 46.056 -29.289 -28.849 1.00 81.31 369 GLU A CA 1
ATOM 2901 C C . GLU A 1 369 ? 45.420 -28.226 -27.952 1.00 81.31 369 GLU A C 1
ATOM 2903 O O . GLU A 1 369 ? 44.308 -28.393 -27.436 1.00 81.31 369 GLU A O 1
ATOM 2908 N N . LEU A 1 370 ? 46.144 -27.124 -27.759 1.00 80.94 370 LEU A N 1
ATOM 2909 C CA . LEU A 1 370 ? 45.624 -25.894 -27.184 1.00 80.94 370 LEU A CA 1
ATOM 2910 C C . LEU A 1 370 ? 45.461 -24.883 -28.313 1.00 80.94 370 LEU A C 1
ATOM 2912 O O . LEU A 1 370 ? 46.444 -24.324 -28.790 1.00 80.94 370 LEU A O 1
ATOM 2916 N N . CYS A 1 371 ? 44.221 -24.664 -28.737 1.00 80.75 371 CYS A N 1
ATOM 2917 C CA . CYS A 1 371 ? 43.898 -23.650 -29.730 1.00 80.75 371 CYS A CA 1
ATOM 2918 C C . CYS A 1 371 ? 43.408 -22.380 -29.038 1.00 80.75 371 CYS A C 1
ATOM 2920 O O . CYS A 1 371 ? 42.341 -22.372 -28.421 1.00 80.75 371 CYS A O 1
ATOM 2922 N N . GLU A 1 372 ? 44.177 -21.305 -29.160 1.00 81.44 372 GLU A N 1
ATOM 2923 C CA . GLU A 1 372 ? 43.766 -19.975 -28.731 1.00 81.44 372 GLU A CA 1
ATOM 2924 C C . GLU A 1 372 ? 43.067 -19.263 -29.894 1.00 81.44 372 GLU A C 1
ATOM 2926 O O . GLU A 1 372 ? 43.551 -19.267 -31.027 1.00 81.44 372 GLU A O 1
ATOM 2931 N N . ARG A 1 373 ? 41.891 -18.686 -29.625 1.00 83.75 373 ARG A N 1
ATOM 2932 C CA . ARG A 1 373 ? 41.114 -17.923 -30.608 1.00 83.75 373 ARG A CA 1
ATOM 2933 C C . ARG A 1 373 ? 41.227 -16.445 -30.291 1.00 83.75 373 ARG A C 1
ATOM 2935 O O . ARG A 1 373 ? 40.717 -15.997 -29.266 1.00 83.75 373 ARG A O 1
ATOM 2942 N N . LYS A 1 374 ? 41.848 -15.691 -31.192 1.00 86.06 374 LYS A N 1
ATOM 2943 C CA . LYS A 1 374 ? 41.987 -14.242 -31.082 1.00 86.06 374 LYS A CA 1
ATOM 2944 C C . LYS A 1 374 ? 41.016 -13.548 -32.044 1.00 86.06 374 LYS A C 1
ATOM 2946 O O . LYS A 1 374 ? 41.033 -13.876 -33.229 1.00 86.06 374 LYS A O 1
ATOM 2951 N N . PRO A 1 375 ? 40.162 -12.622 -31.577 1.00 88.19 375 PRO A N 1
ATOM 2952 C CA . PRO A 1 375 ? 39.259 -11.872 -32.450 1.00 88.19 375 PRO A CA 1
ATOM 2953 C C . PRO A 1 375 ? 40.039 -10.960 -33.408 1.00 88.19 375 PRO A C 1
ATOM 2955 O O . PRO A 1 375 ? 41.058 -10.388 -33.025 1.00 88.19 375 PRO A O 1
ATOM 2958 N N . VAL A 1 376 ? 39.539 -10.816 -34.636 1.00 89.88 376 VAL A N 1
ATOM 2959 C CA . VAL A 1 376 ? 40.087 -9.918 -35.667 1.00 89.88 376 VAL A CA 1
ATOM 2960 C C . VAL A 1 376 ? 39.385 -8.562 -35.606 1.00 89.88 376 VAL A C 1
ATOM 2962 O O . VAL A 1 376 ? 38.154 -8.493 -35.536 1.00 89.88 376 VAL A O 1
ATOM 2965 N N . SER A 1 377 ? 40.168 -7.488 -35.661 1.00 92.00 377 SER A N 1
ATOM 2966 C CA . SER A 1 377 ? 39.694 -6.104 -35.701 1.00 92.00 377 SER A CA 1
ATOM 2967 C C . SER A 1 377 ? 39.804 -5.547 -37.116 1.00 92.00 377 SER A C 1
ATOM 2969 O O . SER A 1 377 ? 40.708 -5.900 -37.870 1.00 92.00 377 SER A O 1
ATOM 2971 N N . PHE A 1 378 ? 38.917 -4.623 -37.477 1.00 93.38 378 PHE A N 1
ATOM 2972 C CA . PHE A 1 378 ? 38.870 -4.057 -38.823 1.00 93.38 378 PHE A CA 1
ATOM 2973 C C . PHE A 1 378 ? 39.069 -2.548 -38.801 1.00 93.38 378 PHE A C 1
ATOM 2975 O O . PHE A 1 378 ? 38.577 -1.852 -37.915 1.00 93.38 378 PHE A O 1
ATOM 2982 N N . LYS A 1 379 ? 39.780 -2.026 -39.794 1.00 95.50 379 LYS A N 1
ATOM 2983 C CA . LYS A 1 379 ? 39.915 -0.597 -40.057 1.00 95.50 379 LYS A CA 1
ATOM 2984 C C . LYS A 1 379 ? 38.861 -0.203 -41.085 1.00 95.50 379 LYS A C 1
ATOM 2986 O O . LYS A 1 379 ? 38.881 -0.730 -42.192 1.00 95.50 379 LYS A O 1
ATOM 2991 N N . LEU A 1 380 ? 37.955 0.696 -40.708 1.00 95.88 380 LEU A N 1
ATOM 2992 C CA . LEU A 1 380 ? 36.954 1.291 -41.587 1.00 95.88 380 LEU A CA 1
ATOM 2993 C C . LEU A 1 380 ? 37.439 2.665 -42.051 1.00 95.88 380 LEU A C 1
ATOM 2995 O O . LEU A 1 380 ? 37.633 3.561 -41.224 1.00 95.88 380 LEU A O 1
ATOM 2999 N N . LEU A 1 381 ? 37.587 2.814 -43.364 1.00 96.31 381 LEU A N 1
ATOM 3000 C CA . LEU A 1 381 ? 37.910 4.060 -44.046 1.00 96.31 381 LEU A CA 1
ATOM 3001 C C . LEU A 1 381 ? 36.788 4.413 -45.027 1.00 96.31 381 LEU A C 1
ATOM 3003 O O . LEU A 1 381 ? 36.389 3.572 -45.835 1.00 96.31 381 LEU A O 1
ATOM 3007 N N . LEU A 1 382 ? 36.304 5.653 -44.968 1.00 95.94 382 LEU A N 1
ATOM 3008 C CA . LEU A 1 382 ? 35.346 6.214 -45.925 1.00 95.94 382 LEU A CA 1
ATOM 3009 C C . LEU A 1 382 ? 35.912 7.508 -46.499 1.00 95.94 382 LEU A C 1
ATOM 3011 O O . LEU A 1 382 ? 36.137 8.457 -45.747 1.00 95.94 382 LEU A O 1
ATOM 3015 N N . TYR A 1 383 ? 36.059 7.551 -47.819 1.00 95.12 383 TYR A N 1
ATOM 3016 C CA . TYR A 1 383 ? 36.321 8.771 -48.567 1.00 95.12 383 TYR A CA 1
ATOM 3017 C C . TYR A 1 383 ? 35.081 9.164 -49.366 1.00 95.12 383 TYR A C 1
ATOM 3019 O O . TYR A 1 383 ? 34.477 8.308 -50.019 1.00 95.12 383 TYR A O 1
ATOM 3027 N N . VAL A 1 384 ? 34.731 10.447 -49.326 1.00 93.31 384 VAL A N 1
ATOM 3028 C CA . VAL A 1 384 ? 33.682 11.056 -50.151 1.00 93.31 384 VAL A CA 1
ATOM 3029 C C . VAL A 1 384 ? 34.302 12.252 -50.860 1.00 93.31 384 VAL A C 1
ATOM 3031 O O . VAL A 1 384 ? 34.905 13.093 -50.205 1.00 93.31 384 VAL A O 1
ATOM 3034 N N . ASP A 1 385 ? 34.232 12.293 -52.190 1.00 92.38 385 ASP A N 1
ATOM 3035 C CA . ASP A 1 385 ? 34.812 13.358 -53.025 1.00 92.38 385 ASP A CA 1
ATOM 3036 C C . ASP A 1 385 ? 36.295 13.640 -52.703 1.00 92.38 385 ASP A C 1
ATOM 3038 O O . ASP A 1 385 ? 36.758 14.778 -52.663 1.00 92.38 385 ASP A O 1
ATOM 3042 N N . ASN A 1 386 ? 37.053 12.560 -52.471 1.00 90.31 386 ASN A N 1
ATOM 3043 C CA . ASN A 1 386 ? 38.462 12.544 -52.051 1.00 90.31 386 ASN A CA 1
ATOM 3044 C C . ASN A 1 386 ? 38.761 13.111 -50.650 1.00 90.31 386 ASN A C 1
ATOM 3046 O O . ASN A 1 386 ? 39.928 13.168 -50.256 1.00 90.31 386 ASN A O 1
ATOM 3050 N N . GLU A 1 387 ? 37.742 13.443 -49.861 1.00 93.50 387 GLU A N 1
ATOM 3051 C CA . GLU A 1 387 ? 37.874 13.822 -48.456 1.00 93.50 387 GLU A CA 1
ATOM 3052 C C . GLU A 1 387 ? 37.661 12.610 -47.536 1.00 93.50 387 GLU A C 1
ATOM 3054 O O . GLU A 1 387 ? 36.747 11.811 -47.735 1.00 93.50 387 GLU A O 1
ATOM 3059 N N . LEU A 1 388 ? 38.513 12.446 -46.520 1.00 93.81 388 LEU A N 1
ATOM 3060 C CA . LEU A 1 388 ? 38.403 11.363 -45.539 1.00 93.81 388 LEU A CA 1
ATOM 3061 C C . LEU A 1 388 ? 37.351 11.713 -44.476 1.00 93.81 388 LEU A C 1
ATOM 3063 O O . LEU A 1 388 ? 37.603 12.547 -43.610 1.00 93.81 388 LEU A O 1
ATOM 3067 N N . ILE A 1 389 ? 36.207 11.027 -44.501 1.00 93.25 389 ILE A N 1
ATOM 3068 C CA . ILE A 1 389 ? 35.082 11.269 -43.582 1.00 93.25 389 ILE A CA 1
ATOM 3069 C C . ILE A 1 389 ? 35.121 10.339 -42.363 1.00 93.25 389 ILE A C 1
ATOM 3071 O O . ILE A 1 389 ? 34.829 10.758 -41.242 1.00 93.25 389 ILE A O 1
ATOM 3075 N N . ILE A 1 390 ? 35.478 9.063 -42.551 1.00 93.62 390 ILE A N 1
ATOM 3076 C CA . ILE A 1 390 ? 35.574 8.088 -41.453 1.00 93.62 390 ILE A CA 1
ATOM 3077 C C . ILE A 1 390 ? 36.965 7.478 -41.432 1.00 93.62 390 ILE A C 1
ATOM 3079 O O . ILE A 1 390 ? 37.396 6.884 -42.413 1.00 93.62 390 ILE A O 1
ATOM 3083 N N . ASP A 1 391 ? 37.599 7.549 -40.264 1.00 95.38 391 ASP A N 1
ATOM 3084 C CA . ASP A 1 391 ? 38.735 6.721 -39.885 1.00 95.38 391 ASP A CA 1
ATOM 3085 C C . ASP A 1 391 ? 38.467 6.106 -38.500 1.00 95.38 391 ASP A C 1
ATOM 3087 O O . ASP A 1 391 ? 38.580 6.777 -37.470 1.00 95.38 391 ASP A O 1
ATOM 3091 N N . LYS A 1 392 ? 38.060 4.828 -38.466 1.00 94.12 392 LYS A N 1
ATOM 3092 C CA . LYS A 1 392 ? 37.728 4.124 -37.215 1.00 94.12 392 LYS A CA 1
ATOM 3093 C C . LYS A 1 392 ? 38.214 2.682 -37.200 1.00 94.12 392 LYS A C 1
ATOM 3095 O O . LYS A 1 392 ? 38.248 1.996 -38.216 1.00 94.12 392 LYS A O 1
ATOM 3100 N N . ILE A 1 393 ? 38.552 2.207 -36.004 1.00 93.94 393 ILE A N 1
ATOM 3101 C CA . ILE A 1 393 ? 38.786 0.787 -35.733 1.00 93.94 393 ILE A CA 1
ATOM 3102 C C . ILE A 1 393 ? 37.480 0.190 -35.210 1.00 93.94 393 ILE A C 1
ATOM 3104 O O . ILE A 1 393 ? 36.928 0.669 -34.220 1.00 93.94 393 ILE A O 1
ATOM 3108 N N . VAL A 1 394 ? 36.994 -0.850 -35.878 1.00 91.94 394 VAL A N 1
ATOM 3109 C CA . VAL A 1 394 ? 35.777 -1.581 -35.533 1.00 91.94 394 VAL A CA 1
ATOM 3110 C C . VAL A 1 394 ? 36.172 -2.940 -34.966 1.00 91.94 394 VAL A C 1
ATOM 3112 O O . VAL A 1 394 ? 36.886 -3.712 -35.607 1.00 91.94 394 VAL A O 1
ATOM 3115 N N . GLN A 1 395 ? 35.709 -3.229 -33.752 1.00 90.81 395 GLN A N 1
ATOM 3116 C CA . GLN A 1 395 ? 36.026 -4.458 -33.024 1.00 90.81 395 GLN A CA 1
ATOM 3117 C C . GLN A 1 395 ? 34.752 -5.258 -32.723 1.00 90.81 395 GLN A C 1
ATOM 3119 O O . GLN A 1 395 ? 33.678 -4.663 -32.580 1.00 90.81 395 GLN A O 1
ATOM 3124 N N . PRO A 1 396 ? 34.846 -6.594 -32.597 1.00 88.00 396 PRO A N 1
ATOM 3125 C CA . PRO A 1 396 ? 33.743 -7.417 -32.115 1.00 88.00 396 PRO A CA 1
ATOM 3126 C C . PRO A 1 396 ? 33.248 -6.948 -30.743 1.00 88.00 396 PRO A C 1
ATOM 3128 O O . PRO A 1 396 ? 34.035 -6.703 -29.832 1.00 88.00 396 PRO A O 1
ATOM 3131 N N . GLY A 1 397 ? 31.932 -6.827 -30.577 1.00 83.50 397 GLY A N 1
ATOM 3132 C CA . GLY A 1 397 ? 31.350 -6.408 -29.302 1.00 83.50 397 GLY A CA 1
ATOM 3133 C C . GLY A 1 397 ? 31.344 -7.512 -28.236 1.00 83.50 397 GLY A C 1
ATOM 3134 O O . GLY A 1 397 ? 31.595 -8.685 -28.505 1.00 83.50 397 GLY A O 1
ATOM 3135 N N . GLY A 1 398 ? 30.924 -7.150 -27.022 1.00 81.25 398 GLY A N 1
ATOM 3136 C CA . GLY A 1 398 ? 30.755 -8.085 -25.903 1.00 81.25 398 GLY A CA 1
ATOM 3137 C C . GLY A 1 398 ? 32.003 -8.218 -25.029 1.00 81.25 398 GLY A C 1
ATOM 3138 O O . GLY A 1 398 ? 33.112 -7.930 -25.456 1.00 81.25 398 GLY A O 1
ATOM 3139 N N . PHE A 1 399 ? 31.821 -8.667 -23.784 1.00 81.44 399 PHE A N 1
ATOM 3140 C CA . PHE A 1 399 ? 32.912 -8.770 -22.803 1.00 81.44 399 PHE A CA 1
ATOM 3141 C C . PHE A 1 399 ? 34.045 -9.709 -23.257 1.00 81.44 399 PHE A C 1
ATOM 3143 O O . PHE A 1 399 ? 35.201 -9.499 -22.908 1.00 81.44 399 PHE A O 1
ATOM 3150 N N . ARG A 1 400 ? 33.712 -10.734 -24.055 1.00 79.12 400 ARG A N 1
ATOM 3151 C CA . ARG A 1 400 ? 34.663 -11.698 -24.627 1.00 79.12 400 ARG A CA 1
ATOM 3152 C C . ARG A 1 400 ? 34.978 -11.453 -26.108 1.00 79.12 400 ARG A C 1
ATOM 3154 O O . ARG A 1 400 ? 35.671 -12.275 -26.692 1.00 79.12 400 ARG A O 1
ATOM 3161 N N . HIS A 1 401 ? 34.493 -10.357 -26.704 1.00 85.12 401 HIS A N 1
ATOM 3162 C CA . HIS A 1 401 ? 34.671 -10.051 -28.133 1.00 85.12 401 HIS A CA 1
ATOM 3163 C C . HIS A 1 401 ? 34.190 -11.187 -29.064 1.00 85.12 401 HIS A C 1
ATOM 3165 O O . HIS A 1 401 ? 34.772 -11.457 -30.110 1.00 85.12 401 HIS A O 1
ATOM 3171 N N . ASP A 1 402 ? 33.127 -11.883 -28.659 1.00 82.25 402 ASP A N 1
ATOM 3172 C CA . ASP A 1 402 ? 32.544 -13.044 -29.338 1.00 82.25 402 ASP A CA 1
ATOM 3173 C C . ASP A 1 402 ? 31.309 -12.692 -30.182 1.00 82.25 402 ASP A C 1
ATOM 3175 O O . ASP A 1 402 ? 30.730 -13.552 -30.852 1.00 82.25 402 ASP A O 1
ATOM 3179 N N . ARG A 1 403 ? 30.884 -11.423 -30.167 1.00 86.50 403 ARG A N 1
ATOM 3180 C CA . ARG A 1 403 ? 29.718 -10.963 -30.925 1.00 86.50 403 ARG A CA 1
ATOM 3181 C C . ARG A 1 403 ? 30.079 -10.641 -32.377 1.00 86.50 403 ARG A C 1
ATOM 3183 O O . ARG A 1 403 ? 31.219 -10.293 -32.671 1.00 86.50 403 ARG A O 1
ATOM 3190 N N . PRO A 1 404 ? 29.096 -10.683 -33.293 1.00 88.56 404 PRO A N 1
ATOM 3191 C CA . PRO A 1 404 ? 29.265 -10.145 -34.636 1.00 88.56 404 PRO A CA 1
ATOM 3192 C C . PRO A 1 404 ? 29.721 -8.685 -34.610 1.00 88.56 404 PRO A C 1
ATOM 3194 O O . PRO A 1 404 ? 29.396 -7.929 -33.690 1.00 88.56 404 PRO A O 1
ATOM 3197 N N . ILE A 1 405 ? 30.438 -8.299 -35.657 1.00 90.00 405 ILE A N 1
ATOM 3198 C CA . ILE A 1 405 ? 30.804 -6.919 -35.930 1.00 90.00 405 ILE A CA 1
ATOM 3199 C C . ILE A 1 405 ? 29.627 -6.249 -36.635 1.00 90.00 405 ILE A C 1
ATOM 3201 O O . ILE A 1 405 ? 29.082 -6.790 -37.599 1.00 90.00 405 ILE A O 1
ATOM 3205 N N . TYR A 1 406 ? 29.252 -5.071 -36.153 1.00 90.88 406 TYR A N 1
ATOM 3206 C CA . TYR A 1 406 ? 28.218 -4.234 -36.748 1.00 90.88 406 TYR A CA 1
ATOM 3207 C C . TYR A 1 406 ? 28.859 -2.931 -37.201 1.00 90.88 406 TYR A C 1
ATOM 3209 O O . TYR A 1 406 ? 29.562 -2.287 -36.421 1.00 90.88 406 TYR A O 1
ATOM 3217 N N . VAL A 1 407 ? 28.616 -2.558 -38.452 1.00 92.31 407 VAL A N 1
ATOM 3218 C CA . VAL A 1 407 ? 28.925 -1.225 -38.966 1.00 92.31 407 VAL A CA 1
ATOM 3219 C C . VAL A 1 407 ? 27.599 -0.539 -39.230 1.00 92.31 407 VAL A C 1
ATOM 3221 O O . VAL A 1 407 ? 26.764 -1.089 -39.941 1.00 92.31 407 VAL A O 1
ATOM 3224 N N . GLU A 1 408 ? 27.407 0.625 -38.617 1.00 91.75 408 GLU A N 1
ATOM 3225 C CA . GLU A 1 408 ? 26.223 1.465 -38.783 1.00 91.75 408 GLU A CA 1
ATOM 3226 C C . GLU A 1 408 ? 26.650 2.933 -38.687 1.00 91.75 408 GLU A C 1
ATOM 3228 O O . GLU A 1 408 ? 26.971 3.437 -37.606 1.00 91.75 408 GLU A O 1
ATOM 3233 N N . HIS A 1 409 ? 26.726 3.597 -39.839 1.00 90.50 409 HIS A N 1
ATOM 3234 C CA . HIS A 1 409 ? 27.085 5.008 -39.942 1.00 90.50 409 HIS A CA 1
ATOM 3235 C C . HIS A 1 409 ? 26.213 5.706 -40.978 1.00 90.50 409 HIS A C 1
ATOM 3237 O O . HIS A 1 409 ? 26.146 5.257 -42.120 1.00 90.50 409 HIS A O 1
ATOM 3243 N N . ASP A 1 410 ? 25.622 6.827 -40.573 1.00 89.81 410 ASP A N 1
ATOM 3244 C CA . ASP A 1 410 ? 24.919 7.756 -41.451 1.00 89.81 410 ASP A CA 1
ATOM 3245 C C . ASP A 1 410 ? 25.779 9.001 -41.638 1.00 89.81 410 ASP A C 1
ATOM 3247 O O . ASP A 1 410 ? 26.290 9.560 -40.663 1.00 89.81 410 ASP A O 1
ATOM 3251 N N . ILE A 1 411 ? 25.965 9.398 -42.892 1.00 90.19 411 ILE A N 1
ATOM 3252 C CA . ILE A 1 411 ? 26.721 10.582 -43.279 1.00 90.19 411 ILE A CA 1
ATOM 3253 C C . ILE A 1 411 ? 25.774 11.499 -44.045 1.00 90.19 411 ILE A C 1
ATOM 3255 O O . ILE A 1 411 ? 25.271 11.117 -45.104 1.00 90.19 411 ILE A O 1
ATOM 3259 N N . ASP A 1 412 ? 25.546 12.695 -43.505 1.00 88.62 412 ASP A N 1
ATOM 3260 C CA . ASP A 1 412 ? 24.796 13.747 -44.185 1.00 88.62 412 ASP A CA 1
ATOM 3261 C C . ASP A 1 412 ? 25.656 14.347 -45.307 1.00 88.62 412 ASP A C 1
ATOM 3263 O O . ASP A 1 412 ? 26.751 14.855 -45.063 1.00 88.62 412 ASP A O 1
ATOM 3267 N N . LEU A 1 413 ? 25.152 14.283 -46.538 1.00 88.88 413 LEU A N 1
ATOM 3268 C CA . LEU A 1 413 ? 25.777 14.821 -47.745 1.00 88.88 413 LEU A CA 1
ATOM 3269 C C . LEU A 1 413 ? 24.813 15.797 -48.442 1.00 88.88 413 LEU A C 1
ATOM 3271 O O . LEU A 1 413 ? 23.588 15.675 -48.299 1.00 88.88 413 LEU A O 1
ATOM 3275 N N . PRO A 1 414 ? 25.322 16.781 -49.206 1.00 87.38 414 PRO A N 1
ATOM 3276 C CA . PRO A 1 414 ? 24.468 17.538 -50.113 1.00 87.38 414 PRO A CA 1
ATOM 3277 C C . PRO A 1 414 ? 23.858 16.597 -51.166 1.00 87.38 414 PRO A C 1
ATOM 3279 O O . PRO A 1 414 ? 24.409 15.550 -51.472 1.00 87.38 414 PRO A O 1
ATOM 3282 N N . ALA A 1 415 ? 22.698 16.942 -51.723 1.00 89.38 415 ALA A N 1
ATOM 3283 C CA . ALA A 1 415 ? 22.117 16.142 -52.802 1.00 89.38 415 ALA A CA 1
ATOM 3284 C C . ALA A 1 415 ? 22.940 16.303 -54.093 1.00 89.38 415 ALA A C 1
ATOM 3286 O O . ALA A 1 415 ? 23.201 17.434 -54.513 1.00 89.38 415 ALA A O 1
ATOM 3287 N N . GLY A 1 416 ? 23.305 15.200 -54.749 1.00 89.44 416 GLY A N 1
ATOM 3288 C CA . GLY A 1 416 ? 24.137 15.250 -55.950 1.00 89.44 416 GLY A CA 1
ATOM 3289 C C . GLY A 1 416 ? 24.875 13.954 -56.275 1.00 89.44 416 GLY A C 1
ATOM 3290 O O . GLY A 1 416 ? 24.559 12.884 -55.756 1.00 89.44 416 GLY A O 1
ATOM 3291 N N . LEU A 1 417 ? 25.838 14.063 -57.191 1.00 91.38 417 LEU A N 1
ATOM 3292 C CA . LEU A 1 417 ? 26.761 12.988 -57.547 1.00 91.38 417 LEU A CA 1
ATOM 3293 C C . LEU A 1 417 ? 27.975 13.048 -56.617 1.00 91.38 417 LEU A C 1
ATOM 3295 O O . LEU A 1 417 ? 28.633 14.084 -56.558 1.00 91.38 417 LEU A O 1
ATOM 3299 N N . HIS A 1 418 ? 28.276 11.934 -55.954 1.00 92.75 418 HIS A N 1
ATOM 3300 C CA . HIS A 1 418 ? 29.405 11.804 -55.037 1.00 92.75 418 HIS A CA 1
ATOM 3301 C C . HIS A 1 418 ? 30.295 10.635 -55.423 1.00 92.75 418 HIS A C 1
ATOM 3303 O O . HIS A 1 418 ? 29.803 9.539 -55.697 1.00 92.75 418 HIS A O 1
ATOM 3309 N N . GLN A 1 419 ? 31.607 10.842 -55.380 1.00 93.88 419 GLN A N 1
ATOM 3310 C CA . GLN A 1 419 ? 32.579 9.766 -55.509 1.00 93.88 419 GLN A CA 1
ATOM 3311 C C . GLN A 1 419 ? 32.823 9.143 -54.136 1.00 93.88 419 GLN A C 1
ATOM 3313 O O . GLN A 1 419 ? 33.363 9.791 -53.240 1.00 93.88 419 GLN A O 1
ATOM 3318 N N . VAL A 1 420 ? 32.449 7.876 -53.962 1.00 94.56 420 VAL A N 1
ATOM 3319 C CA . VAL A 1 420 ? 32.541 7.184 -52.674 1.00 94.56 420 VAL A CA 1
ATOM 3320 C C 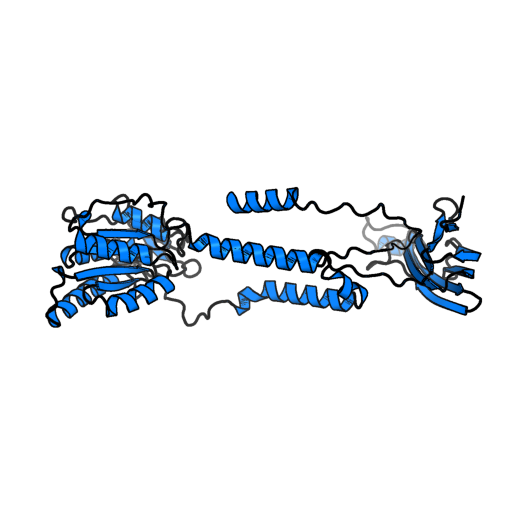. VAL A 1 420 ? 33.546 6.045 -52.752 1.00 94.56 420 VAL A C 1
ATOM 3322 O O . VAL A 1 420 ? 33.447 5.165 -53.610 1.00 94.56 420 VAL A O 1
ATOM 3325 N N . LYS A 1 421 ? 34.483 6.019 -51.800 1.00 96.25 421 LYS A N 1
ATOM 3326 C CA . LYS A 1 421 ? 35.417 4.909 -51.605 1.00 96.25 421 LYS A CA 1
ATOM 3327 C C . LYS A 1 421 ? 35.366 4.400 -50.169 1.00 96.25 421 LYS A C 1
ATOM 3329 O O . LYS A 1 421 ? 35.704 5.122 -49.234 1.00 96.25 421 LYS A O 1
ATOM 3334 N N . VAL A 1 422 ? 34.982 3.138 -50.002 1.00 95.94 422 VAL A N 1
ATOM 3335 C CA . VAL A 1 422 ? 34.931 2.438 -48.713 1.00 95.94 422 VAL A CA 1
ATOM 3336 C C . VAL A 1 422 ? 36.011 1.370 -48.687 1.00 95.94 422 VAL A C 1
ATOM 3338 O O . VAL A 1 422 ? 36.131 0.586 -49.625 1.00 95.94 422 VAL A O 1
ATOM 3341 N N . SER A 1 423 ? 36.776 1.314 -47.602 1.00 95.06 423 SER A N 1
ATOM 3342 C CA . SER A 1 423 ? 37.720 0.231 -47.333 1.00 95.06 423 SER A CA 1
ATOM 3343 C C . SER A 1 423 ? 37.502 -0.283 -45.913 1.00 95.06 423 SER A C 1
ATOM 3345 O O . SER A 1 423 ? 37.462 0.486 -44.952 1.00 95.06 423 SER A O 1
ATOM 3347 N N . PHE A 1 424 ? 37.300 -1.590 -45.786 1.00 94.50 424 PHE A N 1
ATOM 3348 C CA . PHE A 1 424 ? 37.092 -2.286 -44.526 1.00 94.50 424 PHE A CA 1
ATOM 3349 C C . PHE A 1 424 ? 37.995 -3.519 -44.492 1.00 94.50 424 PHE A C 1
ATOM 3351 O O . PHE A 1 424 ? 37.699 -4.566 -45.077 1.00 94.50 424 PHE A O 1
ATOM 3358 N N . LEU A 1 425 ? 39.147 -3.353 -43.840 1.00 93.38 425 LEU A N 1
ATOM 3359 C CA . LEU A 1 425 ? 40.276 -4.283 -43.909 1.00 93.38 425 LEU A CA 1
ATOM 3360 C C . LEU A 1 425 ? 40.687 -4.776 -42.517 1.00 93.38 425 LEU A C 1
ATOM 3362 O O . LEU A 1 425 ? 40.635 -3.994 -41.566 1.00 93.38 425 LEU A O 1
ATOM 3366 N N . PRO A 1 426 ? 41.131 -6.039 -42.375 1.00 92.31 426 PRO A N 1
ATOM 3367 C CA . PRO A 1 426 ? 41.643 -6.552 -41.110 1.00 92.31 426 PRO A CA 1
ATOM 3368 C C . PRO A 1 426 ? 42.940 -5.833 -40.713 1.00 92.31 426 PRO A C 1
ATOM 3370 O O . PRO A 1 426 ? 43.790 -5.549 -41.560 1.00 92.31 426 PRO A O 1
ATOM 3373 N N . ILE A 1 427 ? 43.100 -5.545 -39.422 1.00 91.75 427 ILE A N 1
ATOM 3374 C CA . ILE A 1 427 ? 44.281 -4.858 -38.873 1.00 91.75 427 ILE A CA 1
ATOM 3375 C C . ILE A 1 427 ? 45.407 -5.858 -38.605 1.00 91.75 427 ILE A C 1
ATOM 3377 O O . ILE A 1 427 ? 46.588 -5.565 -38.811 1.00 91.75 427 ILE A O 1
ATOM 3381 N N . GLU A 1 428 ? 45.053 -7.049 -38.130 1.00 86.31 428 GLU A N 1
ATOM 3382 C CA . GLU A 1 428 ? 46.000 -8.099 -37.800 1.00 86.31 428 GLU A CA 1
ATOM 3383 C C . GLU A 1 428 ? 46.573 -8.728 -39.080 1.00 86.31 428 GLU A C 1
ATOM 3385 O O . GLU A 1 428 ? 45.864 -9.362 -39.860 1.00 86.31 428 GLU A O 1
ATOM 3390 N N . LYS A 1 429 ? 47.891 -8.597 -39.287 1.00 79.69 429 LYS A N 1
ATOM 3391 C CA . LYS A 1 429 ? 48.598 -9.141 -40.467 1.00 79.69 429 LYS A CA 1
ATOM 3392 C C . LYS A 1 429 ? 48.484 -10.666 -40.601 1.00 79.69 429 LYS A C 1
ATOM 3394 O O . LYS A 1 429 ? 48.593 -11.195 -41.700 1.00 79.69 429 LYS A O 1
ATOM 3399 N N . GLU A 1 430 ? 48.261 -11.346 -39.481 1.00 79.94 430 GLU A N 1
ATOM 3400 C CA . GLU A 1 430 ? 48.082 -12.799 -39.367 1.00 79.94 430 GLU A CA 1
ATOM 3401 C C . GLU A 1 430 ? 46.703 -13.266 -39.869 1.00 79.94 430 GLU A C 1
ATOM 3403 O O . GLU A 1 430 ? 46.506 -14.451 -40.123 1.00 79.94 430 GLU A O 1
ATOM 3408 N N . ALA A 1 431 ? 45.748 -12.348 -40.059 1.00 80.06 431 ALA A N 1
ATOM 3409 C CA . ALA A 1 431 ? 44.400 -12.643 -40.535 1.00 80.06 431 ALA A CA 1
ATOM 3410 C C . ALA A 1 431 ? 44.348 -12.744 -42.074 1.00 80.06 431 ALA A C 1
ATOM 3412 O O . ALA A 1 431 ? 43.688 -11.956 -42.756 1.00 80.06 431 ALA A O 1
ATOM 3413 N N . THR A 1 432 ? 45.072 -13.700 -42.657 1.00 75.06 432 THR A N 1
ATOM 3414 C CA . THR A 1 432 ? 45.133 -13.890 -44.120 1.00 75.06 432 THR A CA 1
ATOM 3415 C C . THR A 1 432 ? 43.784 -14.290 -44.721 1.00 75.06 432 THR A C 1
ATOM 3417 O O . THR A 1 432 ? 43.439 -13.791 -45.794 1.00 75.06 432 THR A O 1
ATOM 3420 N N . GLU A 1 433 ? 43.014 -15.105 -43.994 1.00 79.38 433 GLU A N 1
ATOM 3421 C CA . GLU A 1 433 ? 41.682 -15.615 -44.363 1.00 79.38 433 GLU A CA 1
ATOM 3422 C C . GLU A 1 433 ? 40.524 -14.664 -44.008 1.00 79.38 433 GLU A C 1
ATOM 3424 O O . GLU A 1 433 ? 39.362 -14.954 -44.307 1.00 79.38 433 GLU A O 1
ATOM 3429 N N . ALA A 1 434 ? 40.816 -13.526 -43.370 1.00 83.94 434 ALA A N 1
ATOM 3430 C CA . ALA A 1 434 ? 39.782 -12.572 -42.996 1.00 83.94 434 ALA A CA 1
ATOM 3431 C C . ALA A 1 434 ? 39.179 -11.860 -44.216 1.00 83.94 434 ALA A C 1
ATOM 3433 O O . ALA A 1 434 ? 39.840 -11.622 -45.230 1.00 83.94 434 ALA A O 1
ATOM 3434 N N . THR A 1 435 ? 37.899 -11.504 -44.111 1.00 86.12 435 THR A N 1
ATOM 3435 C CA . THR A 1 435 ? 37.156 -10.852 -45.196 1.00 86.12 435 THR A CA 1
ATOM 3436 C C . THR A 1 435 ? 37.696 -9.449 -45.442 1.00 86.12 435 THR A C 1
ATOM 3438 O O . THR A 1 435 ? 37.797 -8.649 -44.522 1.00 86.12 435 THR A O 1
ATOM 3441 N N . ARG A 1 436 ? 38.023 -9.137 -46.695 1.00 90.69 436 ARG A N 1
ATOM 3442 C CA . ARG A 1 436 ? 38.467 -7.808 -47.123 1.00 90.69 436 ARG A CA 1
ATOM 3443 C C . ARG A 1 436 ? 37.384 -7.209 -47.997 1.00 90.69 436 ARG A C 1
ATOM 3445 O O . ARG A 1 436 ? 36.951 -7.856 -48.944 1.00 90.69 436 ARG A O 1
ATOM 3452 N N . LEU A 1 437 ? 36.934 -6.013 -47.649 1.00 91.50 437 LEU A N 1
ATOM 3453 C CA . LEU A 1 437 ? 35.818 -5.356 -48.311 1.00 91.50 437 LEU A CA 1
ATOM 3454 C C . LEU A 1 437 ? 36.275 -3.996 -48.808 1.00 91.50 437 LEU A C 1
ATOM 3456 O O . LEU A 1 437 ? 36.639 -3.137 -48.009 1.00 91.50 437 LEU A O 1
ATOM 3460 N N . GLU A 1 438 ? 36.236 -3.801 -50.118 1.00 93.00 438 GLU A N 1
ATOM 3461 C CA . GLU A 1 438 ? 36.530 -2.518 -50.741 1.00 93.00 438 GLU A CA 1
ATOM 3462 C C . GLU A 1 438 ? 35.480 -2.205 -51.799 1.00 93.00 438 GLU A C 1
ATOM 3464 O O . GLU A 1 438 ? 34.966 -3.097 -52.471 1.00 93.00 438 GLU A O 1
ATOM 3469 N N . LEU A 1 439 ? 35.147 -0.928 -51.921 1.00 94.00 439 LEU A N 1
ATOM 3470 C CA . LEU A 1 439 ? 34.192 -0.416 -52.889 1.00 94.00 439 LEU A CA 1
ATOM 3471 C C . LEU A 1 439 ? 34.658 0.966 -53.323 1.00 94.00 439 LEU A C 1
ATOM 3473 O O . LEU A 1 439 ? 35.004 1.788 -52.479 1.00 94.00 439 LEU A O 1
ATOM 3477 N N . SER A 1 440 ? 34.642 1.228 -54.624 1.00 94.25 440 SER A N 1
ATOM 3478 C CA . SER A 1 440 ? 34.876 2.554 -55.188 1.00 94.25 440 SER A CA 1
ATOM 3479 C C . SER A 1 440 ? 33.866 2.763 -56.304 1.00 94.25 440 SER A C 1
ATOM 3481 O O . SER A 1 440 ? 33.888 2.021 -57.282 1.00 94.25 440 SER A O 1
ATOM 3483 N N . SER A 1 441 ? 32.963 3.724 -56.144 1.00 92.81 441 SER A N 1
ATOM 3484 C CA . SER A 1 441 ? 31.914 4.005 -57.124 1.00 92.81 441 SER A CA 1
ATOM 3485 C C . SER A 1 441 ? 31.458 5.450 -57.024 1.00 92.81 441 SER A C 1
ATOM 3487 O O . SER A 1 441 ? 31.431 6.023 -55.935 1.00 92.81 441 SER A O 1
ATOM 3489 N N . ASP A 1 442 ? 31.015 5.994 -58.149 1.00 91.81 442 ASP A N 1
ATOM 3490 C CA . ASP A 1 442 ? 30.266 7.244 -58.170 1.00 91.81 442 ASP A CA 1
ATOM 3491 C C . ASP A 1 442 ? 28.786 6.926 -57.911 1.00 91.81 442 ASP A C 1
ATOM 3493 O O . ASP A 1 442 ? 28.243 5.961 -58.459 1.00 91.81 442 ASP A O 1
ATOM 3497 N N . ILE A 1 443 ? 28.146 7.683 -57.021 1.00 91.56 443 ILE A N 1
ATOM 3498 C CA . ILE A 1 443 ? 26.778 7.444 -56.553 1.00 91.56 443 ILE A CA 1
ATOM 3499 C C . ILE A 1 443 ? 25.995 8.747 -56.666 1.00 91.56 443 ILE A C 1
ATOM 3501 O O . ILE A 1 443 ? 26.377 9.762 -56.086 1.00 91.56 443 ILE A O 1
ATOM 3505 N N . MET A 1 444 ? 24.883 8.721 -57.399 1.00 89.81 444 MET A N 1
ATOM 3506 C CA . MET A 1 444 ? 23.916 9.816 -57.402 1.00 89.81 444 MET A CA 1
ATOM 3507 C C . MET A 1 444 ? 22.944 9.619 -56.240 1.00 89.81 444 MET A C 1
ATOM 3509 O O . MET A 1 444 ? 22.299 8.574 -56.148 1.00 89.81 444 MET A O 1
ATOM 3513 N N . ILE A 1 445 ? 22.857 10.606 -55.349 1.00 90.44 445 ILE A N 1
ATOM 3514 C CA . ILE A 1 445 ? 21.942 10.584 -54.208 1.00 90.44 445 ILE A CA 1
ATOM 3515 C C . ILE A 1 445 ? 21.010 11.794 -54.314 1.00 90.44 445 ILE A C 1
ATOM 3517 O O . ILE A 1 445 ? 21.414 12.923 -54.008 1.00 90.44 445 ILE A O 1
ATOM 3521 N N . PRO A 1 446 ? 19.766 11.588 -54.778 1.00 87.44 446 PRO A N 1
ATOM 3522 C CA . PRO A 1 446 ? 18.774 12.644 -54.824 1.00 87.44 446 PRO A CA 1
ATOM 3523 C C . PRO A 1 446 ? 18.404 13.159 -53.431 1.00 87.44 446 PRO A C 1
ATOM 3525 O O . PRO A 1 446 ? 18.652 12.557 -52.384 1.00 87.44 446 PRO A O 1
ATOM 3528 N N . LYS A 1 447 ? 17.760 14.321 -53.427 1.00 87.19 447 LYS A N 1
ATOM 3529 C CA . LYS A 1 447 ? 17.282 14.986 -52.219 1.00 87.19 447 LYS A CA 1
ATOM 3530 C C . LYS A 1 447 ? 16.298 14.083 -51.459 1.00 87.19 447 LYS A C 1
ATOM 3532 O O . LYS A 1 447 ? 15.329 13.621 -52.055 1.00 87.19 447 LYS A O 1
ATOM 3537 N N . ARG A 1 448 ? 16.482 13.932 -50.136 1.00 82.75 448 ARG A N 1
ATOM 3538 C CA . ARG A 1 448 ? 15.659 13.087 -49.235 1.00 82.75 448 ARG A CA 1
ATOM 3539 C C . ARG A 1 448 ? 15.777 11.582 -49.477 1.00 82.75 448 ARG A C 1
ATOM 3541 O O . ARG A 1 448 ? 14.901 10.821 -49.054 1.00 82.75 448 ARG A O 1
ATOM 3548 N N . GLU A 1 449 ? 16.839 11.142 -50.132 1.00 89.00 449 GLU A N 1
ATOM 3549 C CA . GLU A 1 449 ? 17.074 9.728 -50.385 1.00 89.00 449 GLU A CA 1
ATOM 3550 C C . GLU A 1 449 ? 18.319 9.231 -49.661 1.00 89.00 449 GLU A C 1
ATOM 3552 O O . GLU A 1 449 ? 19.185 10.002 -49.238 1.00 89.00 449 GLU A O 1
ATOM 3557 N N . ILE A 1 450 ? 18.347 7.917 -49.457 1.00 90.06 450 ILE A N 1
ATOM 3558 C CA . ILE A 1 450 ? 19.415 7.228 -48.748 1.00 90.06 450 ILE A CA 1
ATOM 3559 C C . ILE A 1 450 ? 20.077 6.258 -49.721 1.00 90.06 450 ILE A C 1
ATOM 3561 O O . ILE A 1 450 ? 19.421 5.352 -50.241 1.00 90.06 450 ILE A O 1
ATOM 3565 N N . ALA A 1 451 ? 21.383 6.416 -49.926 1.00 92.75 451 ALA A N 1
ATOM 3566 C CA . ALA A 1 451 ? 22.203 5.403 -50.576 1.00 92.75 451 ALA A CA 1
ATOM 3567 C C . ALA A 1 451 ? 22.750 4.446 -49.514 1.00 92.75 451 ALA A C 1
ATOM 3569 O O . ALA A 1 451 ? 23.470 4.857 -48.605 1.00 92.75 451 ALA A O 1
ATOM 3570 N N . LEU A 1 452 ? 22.398 3.167 -49.620 1.00 93.12 452 LEU A N 1
ATOM 3571 C CA . LEU A 1 452 ? 22.804 2.131 -48.677 1.00 93.12 452 LEU A CA 1
ATOM 3572 C C . LEU A 1 452 ? 23.981 1.329 -49.236 1.00 93.12 452 LEU A C 1
ATOM 3574 O O . LEU A 1 452 ? 23.831 0.637 -50.242 1.00 93.12 452 LEU A O 1
ATOM 3578 N N . ILE A 1 453 ? 25.117 1.355 -48.544 1.00 93.94 453 ILE A N 1
ATOM 3579 C CA . ILE A 1 453 ? 26.235 0.434 -48.766 1.00 93.94 453 ILE A CA 1
ATOM 3580 C C . ILE A 1 453 ? 26.125 -0.704 -47.753 1.00 93.94 453 ILE A C 1
ATOM 3582 O O . ILE A 1 453 ? 26.122 -0.475 -46.540 1.00 93.94 453 ILE A O 1
ATOM 3586 N N . TYR A 1 454 ? 26.036 -1.932 -48.254 1.00 92.94 454 TYR A N 1
ATOM 3587 C CA . TYR A 1 454 ? 25.826 -3.137 -47.453 1.00 92.94 454 TYR A CA 1
ATOM 3588 C C . TYR A 1 454 ? 26.669 -4.303 -47.975 1.00 92.94 454 TYR A C 1
ATOM 3590 O O . TYR A 1 454 ? 27.151 -4.274 -49.105 1.00 92.94 454 TYR A O 1
ATOM 3598 N N . ILE A 1 455 ? 26.845 -5.342 -47.156 1.00 90.62 455 ILE A N 1
ATOM 3599 C CA . ILE A 1 455 ? 27.458 -6.603 -47.597 1.00 90.62 455 ILE A CA 1
ATOM 3600 C C . ILE A 1 455 ? 26.380 -7.469 -48.239 1.00 90.62 455 ILE A C 1
ATOM 3602 O O . ILE A 1 455 ? 25.378 -7.784 -47.591 1.00 90.62 455 ILE A O 1
ATOM 3606 N N . GLU A 1 456 ? 26.599 -7.897 -49.480 1.00 86.06 456 GLU A N 1
ATOM 3607 C CA . GLU A 1 456 ? 25.713 -8.862 -50.124 1.00 86.06 456 GLU A CA 1
ATOM 3608 C C . GLU A 1 456 ? 25.853 -10.235 -49.427 1.00 86.06 456 GLU A C 1
ATOM 3610 O O . GLU A 1 456 ? 26.980 -10.735 -49.316 1.00 86.06 456 GLU A O 1
ATOM 3615 N N . PRO A 1 457 ? 24.751 -10.850 -48.940 1.00 72.25 457 PRO A N 1
ATOM 3616 C CA . PRO A 1 457 ? 24.801 -12.025 -48.060 1.00 72.25 457 PRO A CA 1
ATOM 3617 C C . PRO A 1 457 ? 25.634 -13.201 -48.586 1.00 72.25 457 PRO A C 1
ATOM 3619 O O . PRO A 1 457 ? 26.259 -13.900 -47.790 1.00 72.25 457 PRO A O 1
ATOM 3622 N N . ASP A 1 458 ? 25.686 -13.375 -49.909 1.00 73.38 458 ASP A N 1
ATOM 3623 C CA . ASP A 1 458 ? 26.305 -14.539 -50.549 1.00 73.38 458 ASP A CA 1
ATOM 3624 C C . ASP A 1 458 ? 27.682 -14.252 -51.163 1.00 73.38 458 ASP A C 1
ATOM 3626 O O . ASP A 1 458 ? 28.491 -15.167 -51.312 1.00 73.38 458 ASP A O 1
ATOM 3630 N N . LYS A 1 459 ? 27.984 -12.990 -51.502 1.00 73.88 459 LYS A N 1
ATOM 3631 C CA . LYS A 1 459 ? 29.201 -12.646 -52.259 1.00 73.88 459 LYS A CA 1
ATOM 3632 C C . LYS A 1 459 ? 30.362 -12.160 -51.397 1.00 73.88 459 LYS A C 1
ATOM 3634 O O . LYS A 1 459 ? 31.483 -12.111 -51.882 1.00 73.88 459 LYS A O 1
ATOM 3639 N N . LYS A 1 460 ? 30.125 -11.836 -50.114 1.00 80.12 460 LYS A N 1
ATOM 3640 C CA . LYS A 1 460 ? 31.119 -11.169 -49.241 1.00 80.12 460 LYS A CA 1
ATOM 3641 C C . LYS A 1 460 ? 31.740 -9.936 -49.918 1.00 80.12 460 LYS A C 1
ATOM 3643 O O . LYS A 1 460 ? 32.912 -9.642 -49.716 1.00 80.12 460 LYS A O 1
ATOM 3648 N N . GLU A 1 461 ? 30.940 -9.225 -50.700 1.00 88.69 461 GLU A N 1
ATOM 3649 C CA . GLU A 1 461 ? 31.31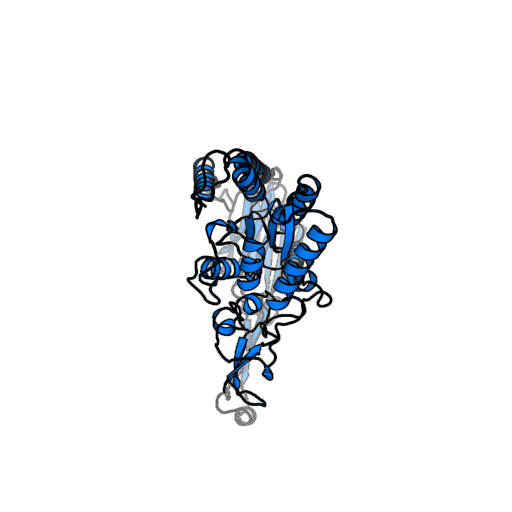6 -8.008 -51.413 1.00 88.69 461 GLU A CA 1
ATOM 3650 C C . GLU A 1 461 ? 30.404 -6.869 -50.961 1.00 88.69 461 GLU A C 1
ATOM 3652 O O . GLU A 1 461 ? 29.260 -7.091 -50.543 1.00 88.69 461 GLU A O 1
ATOM 3657 N N . LEU A 1 462 ? 30.920 -5.643 -51.019 1.00 91.06 462 LEU A N 1
ATOM 3658 C CA . LEU A 1 462 ? 30.113 -4.456 -50.771 1.00 91.06 462 LEU A CA 1
ATOM 3659 C C . LEU A 1 462 ? 29.271 -4.151 -52.006 1.00 91.06 462 LEU A C 1
ATOM 3661 O O . LEU A 1 462 ? 29.772 -4.117 -53.125 1.00 91.06 462 LEU A O 1
ATOM 3665 N N . SER A 1 463 ? 27.990 -3.898 -51.784 1.00 91.12 463 SER A N 1
ATOM 3666 C CA . SER A 1 463 ? 27.028 -3.506 -52.804 1.00 91.12 463 SER A CA 1
ATOM 3667 C C . SER A 1 463 ? 26.356 -2.199 -52.417 1.00 91.12 463 SER A C 1
ATOM 3669 O O . SER A 1 463 ? 26.186 -1.894 -51.235 1.00 91.12 463 SER A O 1
ATOM 3671 N N . ILE A 1 464 ? 25.952 -1.436 -53.428 1.00 91.25 464 ILE A N 1
ATOM 3672 C CA . ILE A 1 464 ? 25.219 -0.181 -53.264 1.00 91.25 464 ILE A CA 1
ATOM 3673 C C . ILE A 1 464 ? 23.758 -0.435 -53.610 1.00 91.25 464 ILE A C 1
ATOM 3675 O O . ILE A 1 464 ? 23.444 -1.088 -54.604 1.00 91.25 464 ILE A O 1
ATOM 3679 N N . LYS A 1 465 ? 22.853 0.104 -52.800 1.00 90.56 465 LYS A N 1
ATOM 3680 C CA . LYS A 1 465 ? 21.427 0.152 -53.091 1.00 90.56 465 LYS A CA 1
ATOM 3681 C C . LYS A 1 465 ? 20.940 1.590 -53.001 1.00 90.56 465 LYS A C 1
ATOM 3683 O O . LYS A 1 465 ? 21.011 2.200 -51.937 1.00 90.56 465 LYS A O 1
ATOM 3688 N N . THR A 1 466 ? 20.424 2.101 -54.110 1.00 86.62 466 THR A N 1
ATOM 3689 C CA . THR A 1 466 ? 19.762 3.405 -54.206 1.00 86.62 466 THR A CA 1
ATOM 3690 C C . THR A 1 466 ? 18.280 3.215 -54.540 1.00 86.62 466 THR A C 1
ATOM 3692 O O . THR A 1 466 ? 17.843 2.145 -54.971 1.00 86.62 466 THR A O 1
ATOM 3695 N N . SER A 1 467 ? 17.492 4.249 -54.285 1.00 74.88 467 SER A N 1
ATOM 3696 C CA . SER A 1 467 ? 16.076 4.409 -54.661 1.00 74.88 467 SER A CA 1
ATOM 3697 C C . SER A 1 467 ? 15.814 4.275 -56.170 1.00 74.88 467 SER A C 1
ATOM 3699 O O . SER A 1 467 ? 14.779 3.735 -56.557 1.00 74.88 467 SER A O 1
ATOM 3701 N N . GLU A 1 468 ? 16.748 4.738 -57.007 1.00 63.03 468 GLU A N 1
ATOM 3702 C CA . GLU A 1 468 ? 16.636 4.791 -58.473 1.00 63.03 468 GLU A CA 1
ATOM 3703 C C . GLU A 1 468 ? 17.043 3.495 -59.192 1.00 63.03 468 GLU A C 1
ATOM 3705 O O . GLU A 1 468 ? 17.039 3.452 -60.419 1.00 63.03 468 GLU A O 1
ATOM 3710 N N . ALA A 1 469 ? 17.354 2.411 -58.472 1.00 46.56 469 ALA A N 1
ATOM 3711 C CA . ALA A 1 469 ? 17.589 1.109 -59.095 1.00 46.56 469 ALA A CA 1
ATOM 3712 C C . ALA A 1 469 ? 16.264 0.502 -59.597 1.00 46.56 469 ALA A C 1
ATOM 3714 O O . ALA A 1 469 ? 15.648 -0.340 -58.933 1.00 46.56 469 ALA A O 1
ATOM 3715 N N . LYS A 1 470 ? 15.824 0.958 -60.771 1.00 33.84 470 LYS A N 1
ATOM 3716 C CA . LYS A 1 470 ? 14.810 0.318 -61.603 1.00 33.84 470 LYS A CA 1
ATOM 3717 C C . LYS A 1 470 ? 15.366 0.027 -62.985 1.00 33.84 470 LYS A C 1
ATOM 3719 O O . LYS A 1 470 ? 15.966 0.951 -63.572 1.00 33.84 470 LYS A O 1
#

Foldseek 3Di:
DVVVVVVVVVCCVVDPDDDDDDDDPWFFDQWDFFFCQVCVLVVVCVVPVPVSVVVVVVVVVCVVCVCVVVPDDPPPQFAFKDFDLAQFQQPCQLCVQQPQNQWDWDQRPDDDHDRTGIDGHPVRGRQQQLSLQRDPSQRIHGVCLHLVNLLVVLVVVLVVCVVVVHQQAQAEEEEEACVQVLLVVVVVVVCVVVVRYHYDYDVALLNNHQVSLQVSLVRHNAYEYEHAACCDHPSVCSVVNNVCQLVVNGPPHHPPPGDSLRYDYDHAHHVRSVSVVVVVVCCVPPVGRDHDPDPDDDPPPPPVVVVVVVVVVVVVVVSRVSRRDMDRDDFWWFKEKEWEWAQWDWDKDKDFDDPVVLVVDDPVPSDRIDIDTHTWKKWKWKDKQNRTDDTDIWFQDDPVSRHITIDTDIDTDGQAKIWMWIWIGTPDPSPPVDQTEIDTDIDGTHTRTYWYWYQDPPPSYTDIDHPPPD

Secondary structure (DSSP, 8-state):
-HHHHHHHHHHHHHSPPPPPPPP-TTB--SEEE--TTTSTTHHHHHH-HHHHHHHHHHHHHHHHHHHHHSSPPGGGPPPPPEE-TTT-----HHHHT-TT--EEEEE-SSSSS-SEEEEE-TTT-----HHHHH-TTS-EE-TT-SHHHHHHHHHHHHHHHHHTT--GGGSEEEEEETTSHHHHHHHHHHHHH-TTEEEEEES-GGG--HHHHHHHHHHSSEEEEEE--TT--TTTTHHHHHHHHHTTSSSSPPPTT--GGGEEEEE--TT-THHHHHHHHHHHHS-----------SSSTTSHHHHHHHHHHHHHHHHHHHTT-EEEPPTTEEEEEEEEEEPPPEEEEEEEPPHHHHHHS-GGG--SEEEEEEEPPEEEEEEETTEEEEEEEE---STTS-SPEEEEEEEEEESEEEEEEEEEEES-TT-TTS--EEEEEEEEE-TTBEEEEEE-TTT-SEEEE-TT--

Sequence (470 aa):
CGVFFAVLGLGAILWPSPLLVKGNLLQIPDLILYDGFFQFWLPWVSQSPKGTFYIFLLSFIFLILSPIWLKPSKKNQPGKAYNDPKLCQGCTQCVQDCPYEAISMIPRPEGEGSPLVAYTSDNLCVSCGLCGASCDPFTMGMDGRRGIDLLRTARELVRQLKEQGTRPEDQYAVIGCMNQAAVMKRLENWSEIKKNVQIISLECAGSAHPAAIEFLSRAFKHVIISACPERNCENKDGFMLLNERLTGKREPTFTKYFDPKKMSLVAAGDGEENRIFETIERLHTEGKTEGLLQKTSKLTQYLKPVRAVLGGLAIVYFIFNVSHLSMKSDMQSAILRLSWRLTGQFIQTCQTRTQEELMKLPAHMRTPELCERKPVSFKLLLYVDNELIIDKIVQPGGFRHDRPIYVEHDIDLPAGLHQVKVSFLPIEKEATEATRLELSSDIMIPKREIALIYIEPDKKELSIKTSEAK

Radius of gyration: 39.42 Å; chains: 1; bounding box: 91×61×100 Å

pLDDT: mean 84.35, std 13.94, range [33.84, 97.56]